Protein AF-A0A2P7BVT9-F1 (afdb_monomer_lite)

Secondary structure (DSSP, 8-state):
--S-----HHHHHHHHHHHS-HHHHHHHTTSHHHHS-GGGS--SS--SEEE----SSS-HHHHHHHHHHHHHHT-TTT-SS---EEEEEESSHHHIIIIIISSTTSHHHH--SSPPEEEGGGTEEE-TTS-EEEEEETT-GGGGSS---SEEEE---SGGG--EEEEE--S-SSTT-SS--EE-SSTT--EESS---SSSSSHHHHHHHHHHHH-TT--EEEEEEEEEE--SBTTT--EE-EES-SS----SS--BSSSBGGGSEE--EETTEESSPPPPPHHHHHHHHHHHHHTT-EEEEEEEEEE---TT--PPPTTSSSSPPSS--GGG-B-SSPTTSTT--TTSHHHHHHHHHHH-S--GGGEE--SSSS-EE-S-TT---HHHHHHHHHHHHHHHT--SEEEEEE--HHHHT---TTS--HHHHHHHHHHHHHHHHH-SSSEEEEEEETTTTT-B--SSSS--BB-TTHHHHH-TT--SEEEEE--------GGGGTS--TT--SSTT-HHHHHHGGGSSBTTTEE-SSHHHHHTT--EE---SSS-GGGG-TT-HHHHHHS----EETTEEPSS--SPPTT-S-EEEEEE---SBTTGGGSTT-B--TTSTTB---TT----B-HHHHHHHHHHHHHHIIIIITTTTEEEEEEEEEEEESSPTTHHHH-TTT-TTGGGGGTSS--TTTTT-EEHHHHHHHHHHHTT-TT---SSS---EES-EEEE-GGG-

Radius of gyration: 29.06 Å; chains: 1; bounding box: 78×76×79 Å

Structure (mmCIF, N/CA/C/O backbone):
data_AF-A0A2P7BVT9-F1
#
_entry.id   AF-A0A2P7BVT9-F1
#
loop_
_atom_site.group_PDB
_atom_site.id
_atom_site.type_symbol
_atom_site.label_atom_id
_atom_site.label_alt_id
_atom_site.label_comp_id
_atom_site.label_asym_id
_atom_site.label_entity_id
_atom_site.label_seq_id
_atom_site.pdbx_PDB_ins_code
_atom_site.Cartn_x
_atom_site.Cartn_y
_atom_site.Cartn_z
_atom_site.occupancy
_atom_site.B_iso_or_equiv
_atom_site.auth_seq_id
_atom_site.auth_comp_id
_atom_site.auth_asym_id
_atom_site.auth_atom_id
_atom_site.pdbx_PDB_model_num
ATOM 1 N N . MET A 1 1 ? 31.521 -27.956 45.283 1.00 37.44 1 MET A N 1
ATOM 2 C CA . MET A 1 1 ? 32.203 -26.642 45.267 1.00 37.44 1 MET A CA 1
ATOM 3 C C . MET A 1 1 ? 31.264 -25.589 45.854 1.00 37.44 1 MET A C 1
ATOM 5 O O . MET A 1 1 ? 30.144 -25.470 45.374 1.00 37.44 1 MET A O 1
ATOM 9 N N . LYS A 1 2 ? 31.656 -24.888 46.930 1.00 30.23 2 LYS A N 1
ATOM 10 C CA . LYS A 1 2 ? 30.857 -23.824 47.575 1.00 30.23 2 LYS A CA 1
ATOM 11 C C . LYS A 1 2 ? 31.313 -22.453 47.051 1.00 30.23 2 LYS A C 1
ATOM 13 O O . LYS A 1 2 ? 32.178 -21.825 47.643 1.00 30.23 2 LYS A O 1
ATOM 18 N N . GLY A 1 3 ? 30.750 -22.030 45.924 1.00 39.53 3 GLY A N 1
ATOM 19 C CA . GLY A 1 3 ? 30.934 -20.708 45.316 1.00 39.53 3 GLY A CA 1
ATOM 20 C C . GLY A 1 3 ? 30.013 -20.573 44.101 1.00 39.53 3 GLY A C 1
ATOM 21 O O . GLY A 1 3 ? 29.807 -21.555 43.389 1.00 39.53 3 GLY A O 1
ATOM 22 N N . SER A 1 4 ? 29.387 -19.411 43.904 1.00 41.00 4 SER A N 1
ATOM 23 C CA . SER A 1 4 ? 28.533 -19.142 42.737 1.00 41.00 4 SER A CA 1
ATOM 24 C C . SER A 1 4 ? 29.404 -19.064 41.478 1.00 41.00 4 SER A C 1
ATOM 26 O O . SER A 1 4 ? 30.217 -18.155 41.342 1.00 41.00 4 SER A O 1
ATOM 28 N N . MET A 1 5 ? 29.266 -20.034 40.572 1.00 52.44 5 MET A N 1
ATOM 29 C CA . MET A 1 5 ? 30.087 -20.181 39.358 1.00 52.44 5 MET A CA 1
ATOM 30 C C . MET A 1 5 ? 29.504 -19.437 38.143 1.00 52.44 5 MET A C 1
ATOM 32 O O . MET A 1 5 ? 29.557 -19.916 37.015 1.00 52.44 5 MET A O 1
ATOM 36 N N . ASN A 1 6 ? 28.931 -18.248 38.345 1.00 52.25 6 ASN A N 1
ATOM 37 C CA . ASN A 1 6 ? 28.341 -17.465 37.255 1.00 52.25 6 ASN A CA 1
ATOM 38 C C . ASN A 1 6 ? 29.194 -16.229 36.900 1.00 52.25 6 ASN A C 1
ATOM 40 O O . ASN A 1 6 ? 28.697 -15.105 36.842 1.00 52.25 6 ASN A O 1
ATOM 44 N N . LEU A 1 7 ? 30.500 -16.436 36.688 1.00 56.97 7 LEU A N 1
ATOM 45 C CA . LEU A 1 7 ? 31.492 -15.395 36.362 1.00 56.97 7 LEU A CA 1
ATOM 46 C C . LEU A 1 7 ? 31.383 -14.936 34.883 1.00 56.97 7 LEU A C 1
ATOM 48 O O . LEU A 1 7 ? 30.939 -15.731 34.058 1.00 56.97 7 LEU A O 1
ATOM 52 N N . PRO A 1 8 ? 31.733 -13.688 34.507 1.00 58.53 8 PRO A N 1
ATOM 53 C CA . PRO A 1 8 ? 31.945 -13.285 33.106 1.00 58.53 8 PRO A CA 1
ATOM 54 C C . PRO A 1 8 ? 32.982 -14.174 32.399 1.00 58.53 8 PRO A C 1
ATOM 56 O O . PRO A 1 8 ? 33.848 -14.730 33.066 1.00 58.53 8 PRO A O 1
ATOM 59 N N . THR A 1 9 ? 32.946 -14.286 31.063 1.00 60.28 9 THR A N 1
ATOM 60 C CA . THR A 1 9 ? 33.847 -15.174 30.288 1.00 60.28 9 THR A CA 1
ATOM 61 C C . THR A 1 9 ? 35.325 -14.998 30.657 1.00 60.28 9 THR A C 1
ATOM 63 O O . THR A 1 9 ? 35.990 -15.981 30.964 1.00 60.28 9 THR A O 1
ATOM 66 N N . SER A 1 10 ? 35.797 -13.753 30.765 1.00 59.41 10 SER A N 1
ATOM 67 C CA . SER A 1 10 ? 37.176 -13.431 31.164 1.00 59.41 10 SER A CA 1
ATOM 68 C C . SER A 1 10 ? 37.530 -13.863 32.592 1.00 59.41 10 SER A C 1
ATOM 70 O O . SER A 1 10 ? 38.684 -14.136 32.892 1.00 59.41 10 SER A O 1
ATOM 72 N N . GLU A 1 11 ? 36.556 -13.921 33.499 1.00 59.91 11 GLU A N 1
ATOM 73 C CA . GLU A 1 11 ? 36.766 -14.363 34.882 1.00 59.91 11 GLU A CA 1
ATOM 74 C C . GLU A 1 11 ? 36.609 -15.883 35.038 1.00 59.91 11 GLU A C 1
ATOM 76 O O . GLU A 1 11 ? 37.193 -16.452 35.958 1.00 59.91 11 GLU A O 1
ATOM 81 N N . ARG A 1 12 ? 35.864 -16.558 34.145 1.00 65.12 12 ARG A N 1
ATOM 82 C CA . ARG A 1 12 ? 35.764 -18.029 34.109 1.00 65.12 12 ARG A CA 1
ATOM 83 C C . ARG A 1 12 ? 37.098 -18.665 33.739 1.00 65.12 12 ARG A C 1
ATOM 85 O O . ARG A 1 12 ? 37.502 -19.597 34.423 1.00 65.12 12 ARG A O 1
ATOM 92 N N . GLU A 1 13 ? 37.777 -18.120 32.730 1.00 61.34 13 GLU A N 1
ATOM 93 C CA . GLU A 1 13 ? 39.113 -18.557 32.293 1.00 61.34 13 GLU A CA 1
ATOM 94 C C . GLU A 1 13 ? 40.135 -18.428 33.438 1.00 61.34 13 GLU A C 1
ATOM 96 O O . GLU A 1 13 ? 40.789 -19.400 33.818 1.00 61.34 13 GLU A O 1
ATOM 101 N N . ILE A 1 14 ? 40.166 -17.264 34.097 1.00 64.06 14 ILE A N 1
ATOM 102 C CA . ILE A 1 14 ? 41.041 -17.001 35.253 1.00 64.06 14 ILE A CA 1
ATOM 103 C C . ILE A 1 14 ? 40.685 -17.896 36.453 1.00 64.06 14 ILE A C 1
ATOM 105 O O . ILE A 1 14 ? 41.560 -18.276 37.234 1.00 64.06 14 ILE A O 1
ATOM 109 N N . TRP A 1 15 ? 39.404 -18.220 36.654 1.00 67.00 15 TRP A N 1
ATOM 110 C CA . TRP A 1 15 ? 38.980 -19.113 37.730 1.00 67.00 15 TRP A CA 1
ATOM 111 C C . TRP A 1 15 ? 39.398 -20.561 37.466 1.00 67.00 15 TRP A C 1
ATOM 113 O O . TRP A 1 15 ? 39.914 -21.189 38.392 1.00 67.00 15 TRP A O 1
ATOM 123 N N . SER A 1 16 ? 39.221 -21.078 36.244 1.00 62.56 16 SER A N 1
ATOM 124 C CA . SER A 1 16 ? 39.616 -22.451 35.899 1.00 62.56 16 SER A CA 1
ATOM 125 C C . SER A 1 16 ? 41.115 -22.663 36.082 1.00 62.56 16 SER A C 1
ATOM 127 O O . SER A 1 16 ? 41.497 -23.593 36.783 1.00 62.56 16 SER A O 1
ATOM 129 N N . GLU A 1 17 ? 41.948 -21.734 35.602 1.00 65.25 17 GLU A N 1
ATOM 130 C CA . GLU A 1 17 ? 43.412 -21.794 35.759 1.00 65.25 17 GLU A CA 1
ATOM 131 C C . GLU A 1 17 ? 43.871 -21.784 37.227 1.00 65.25 17 GLU A C 1
ATOM 133 O O . GLU A 1 17 ? 44.946 -22.279 37.561 1.00 65.25 17 GLU A O 1
ATOM 138 N N . ARG A 1 18 ? 43.074 -21.193 38.127 1.00 67.56 18 ARG A N 1
ATOM 139 C CA . ARG A 1 18 ? 43.410 -21.061 39.554 1.00 67.56 18 ARG A CA 1
ATOM 140 C C . ARG A 1 18 ? 42.883 -22.193 40.430 1.00 67.56 18 ARG A C 1
ATOM 142 O O . ARG A 1 18 ? 43.341 -22.311 41.565 1.00 67.56 18 ARG A O 1
ATOM 149 N N . ASN A 1 19 ? 41.882 -22.943 39.973 1.00 65.69 19 ASN A N 1
ATOM 150 C CA . ASN A 1 19 ? 41.113 -23.850 40.834 1.00 65.69 19 ASN A CA 1
ATOM 151 C C . ASN A 1 19 ? 41.026 -25.290 40.319 1.00 65.69 19 ASN A C 1
ATOM 153 O O . ASN A 1 19 ? 40.536 -26.137 41.064 1.00 65.69 19 ASN A O 1
ATOM 157 N N . LEU A 1 20 ? 41.468 -25.562 39.092 1.00 72.38 20 LEU A N 1
ATOM 158 C CA . LEU A 1 20 ? 41.426 -26.880 38.464 1.00 72.38 20 LEU A CA 1
ATOM 159 C C . LEU A 1 20 ? 42.831 -27.280 38.008 1.00 72.38 20 LEU A C 1
ATOM 161 O O . LEU A 1 20 ? 43.635 -26.418 37.655 1.00 72.38 20 LEU A O 1
ATOM 165 N N . ASP A 1 21 ? 43.135 -28.577 38.017 1.00 74.25 21 ASP A N 1
ATOM 166 C CA . ASP A 1 21 ? 44.380 -29.067 37.415 1.00 74.25 21 ASP A CA 1
ATOM 167 C C . ASP A 1 21 ? 44.314 -29.056 35.871 1.00 74.25 21 ASP A C 1
ATOM 169 O O . ASP A 1 21 ? 43.259 -28.820 35.275 1.00 74.25 21 ASP A O 1
ATOM 173 N N . ASP A 1 22 ? 45.438 -29.293 35.188 1.00 71.50 22 ASP A N 1
ATOM 174 C CA . ASP A 1 22 ? 45.506 -29.242 33.717 1.00 71.50 22 ASP A CA 1
ATOM 175 C C . ASP A 1 22 ? 44.547 -30.237 33.039 1.00 71.50 22 ASP A C 1
ATOM 177 O O . ASP A 1 22 ? 44.020 -29.979 31.953 1.00 71.50 22 ASP A O 1
ATOM 181 N N . ARG A 1 23 ? 44.297 -31.385 33.679 1.00 72.50 23 ARG A N 1
ATOM 182 C CA . ARG A 1 23 ? 43.423 -32.438 33.155 1.00 72.50 23 ARG A CA 1
ATOM 183 C C . ARG A 1 23 ? 41.953 -32.084 33.366 1.00 72.50 23 ARG A C 1
ATOM 185 O O . ARG A 1 23 ? 41.135 -32.333 32.483 1.00 72.50 23 ARG A O 1
ATOM 192 N N . GLU A 1 24 ? 41.618 -31.512 34.514 1.00 66.56 24 GLU A N 1
ATOM 193 C CA . GLU A 1 24 ? 40.296 -30.986 34.840 1.00 66.56 24 GLU A CA 1
ATOM 194 C C . GLU A 1 24 ? 39.958 -29.778 33.962 1.00 66.56 24 GLU A C 1
ATOM 196 O O . GLU A 1 24 ? 38.863 -29.717 33.408 1.00 66.56 24 GLU A O 1
ATOM 201 N N . THR A 1 25 ? 40.917 -28.876 33.744 1.00 67.94 25 THR A N 1
ATOM 202 C CA . THR A 1 25 ? 40.781 -27.703 32.870 1.00 67.94 25 THR A CA 1
ATOM 203 C C . THR A 1 25 ? 40.476 -28.121 31.432 1.00 67.94 25 THR A C 1
ATOM 205 O O . THR A 1 25 ? 39.463 -27.696 30.877 1.00 67.94 25 THR A O 1
ATOM 208 N N . GLN A 1 26 ? 41.258 -29.048 30.862 1.00 69.06 26 GLN A N 1
ATOM 209 C CA . GLN A 1 26 ? 40.994 -29.605 29.526 1.00 69.06 26 GLN A CA 1
ATOM 210 C C . GLN A 1 26 ? 39.631 -30.310 29.419 1.00 69.06 26 GLN A C 1
ATOM 212 O O . GLN A 1 26 ? 39.047 -30.370 28.335 1.00 69.06 26 GLN A O 1
ATOM 217 N N . ALA A 1 27 ? 39.112 -30.852 30.525 1.00 64.50 27 ALA A N 1
ATOM 218 C CA . ALA A 1 27 ? 37.811 -31.512 30.557 1.00 64.50 27 ALA A CA 1
ATOM 219 C C . ALA A 1 27 ? 36.630 -30.527 30.648 1.00 64.50 27 ALA A C 1
ATOM 221 O O . ALA A 1 27 ? 35.569 -30.830 30.102 1.00 64.50 27 ALA A O 1
ATOM 222 N N . VAL A 1 28 ? 36.789 -29.366 31.299 1.00 64.38 28 VAL A N 1
ATOM 223 C CA . VAL A 1 28 ? 35.702 -28.381 31.487 1.00 64.38 28 VAL A CA 1
ATOM 224 C C . VAL A 1 28 ? 35.671 -27.267 30.436 1.00 64.38 28 VAL A C 1
ATOM 226 O O . VAL A 1 28 ? 34.609 -26.719 30.160 1.00 64.38 28 VAL A O 1
ATOM 229 N N . GLU A 1 29 ? 36.795 -26.950 29.794 1.00 66.44 29 GLU A N 1
ATOM 230 C CA . GLU A 1 29 ? 36.897 -25.929 28.737 1.00 66.44 29 GLU A CA 1
ATOM 231 C C . GLU A 1 29 ? 35.932 -26.142 27.536 1.00 66.44 29 GLU A C 1
ATOM 233 O O . GLU A 1 29 ? 35.447 -25.168 26.945 1.00 66.44 29 GLU A O 1
ATOM 238 N N . PRO A 1 30 ? 35.574 -27.386 27.147 1.00 66.31 30 PRO A N 1
ATOM 239 C CA . PRO A 1 30 ? 34.571 -27.640 26.112 1.00 66.31 30 PRO A CA 1
ATOM 240 C C . PRO A 1 30 ? 33.115 -27.574 26.603 1.00 66.31 30 PRO A C 1
ATOM 242 O O . PRO A 1 30 ? 32.208 -27.791 25.787 1.00 66.31 30 PRO A O 1
ATOM 245 N N . GLU A 1 31 ? 32.869 -27.366 27.899 1.00 71.81 31 GLU A N 1
ATOM 246 C CA . GLU A 1 31 ? 31.525 -27.345 28.483 1.00 71.81 31 GLU A CA 1
ATOM 247 C C . GLU A 1 31 ? 30.800 -26.026 28.198 1.00 71.81 31 GLU A C 1
ATOM 249 O O . GLU A 1 31 ? 31.391 -24.943 28.135 1.00 71.81 31 GLU A O 1
ATOM 254 N N . TRP A 1 32 ? 29.478 -26.105 28.026 1.00 73.94 32 TRP A N 1
ATOM 255 C CA . TRP A 1 32 ? 28.649 -24.942 27.684 1.00 73.94 32 TRP A CA 1
ATOM 256 C C . TRP A 1 32 ? 28.698 -23.843 28.747 1.00 73.94 32 TRP A C 1
ATOM 258 O O . TRP A 1 32 ? 28.623 -22.657 28.425 1.00 73.94 32 TRP A O 1
ATOM 268 N N . MET A 1 33 ? 28.905 -24.226 30.008 1.00 66.25 33 MET A N 1
ATOM 269 C CA . MET A 1 33 ? 29.148 -23.291 31.104 1.00 66.25 33 MET A CA 1
ATOM 270 C C . MET A 1 33 ? 30.361 -22.384 30.838 1.00 66.25 33 MET A C 1
ATOM 272 O O . MET A 1 33 ? 30.357 -21.239 31.268 1.00 66.25 33 MET A O 1
ATOM 276 N N . PHE A 1 34 ? 31.381 -22.835 30.110 1.00 66.50 34 PHE A N 1
ATOM 277 C CA . PHE A 1 34 ? 32.575 -22.033 29.825 1.00 66.50 34 PHE A CA 1
ATOM 278 C C . PHE A 1 34 ? 32.507 -21.361 28.447 1.00 66.50 34 PHE A C 1
ATOM 280 O O . PHE A 1 34 ? 32.923 -20.213 28.310 1.00 66.50 34 PHE A O 1
ATOM 287 N N . ARG A 1 35 ? 31.894 -22.013 27.446 1.00 72.94 35 ARG A N 1
ATOM 288 C CA . ARG A 1 35 ? 31.792 -21.482 26.070 1.00 72.94 35 ARG A CA 1
ATOM 289 C C . ARG A 1 35 ? 30.592 -20.573 25.792 1.00 72.94 35 ARG A C 1
ATOM 291 O O . ARG A 1 35 ? 30.643 -19.776 24.855 1.00 72.94 35 ARG A O 1
ATOM 298 N N . GLY A 1 36 ? 29.499 -20.706 26.542 1.00 68.50 36 GLY A N 1
ATOM 299 C CA . GLY A 1 36 ? 28.287 -19.913 26.337 1.00 68.50 36 GLY A CA 1
ATOM 300 C C . GLY A 1 36 ? 28.491 -18.454 26.751 1.00 68.50 36 GLY A C 1
ATOM 301 O O . GLY A 1 36 ? 29.004 -18.178 27.837 1.00 68.50 36 GLY A O 1
ATOM 302 N N . ARG A 1 37 ? 28.048 -17.511 25.912 1.00 69.38 37 ARG A N 1
ATOM 303 C CA . ARG A 1 37 ? 28.097 -16.065 26.200 1.00 69.38 37 ARG A CA 1
ATOM 304 C C . ARG A 1 37 ? 27.287 -15.748 27.454 1.00 69.38 37 ARG A C 1
ATOM 306 O O . ARG A 1 37 ? 26.311 -16.432 27.734 1.00 69.38 37 ARG A O 1
ATOM 313 N N . THR A 1 38 ? 27.597 -14.651 28.144 1.00 66.81 38 THR A N 1
ATOM 314 C CA . THR A 1 38 ? 26.837 -14.208 29.331 1.00 66.81 38 THR A CA 1
ATOM 315 C C . THR A 1 38 ? 25.327 -14.112 29.075 1.00 66.81 38 THR A C 1
ATOM 317 O O . THR A 1 38 ? 24.544 -14.522 29.919 1.00 66.81 38 THR A O 1
ATOM 320 N N . ALA A 1 39 ? 24.910 -13.650 27.890 1.00 61.91 39 ALA A N 1
ATOM 321 C CA . ALA A 1 39 ? 23.497 -13.568 27.494 1.00 61.91 39 ALA A CA 1
ATOM 322 C C . ALA A 1 39 ? 22.825 -14.934 27.218 1.00 61.91 39 ALA A C 1
ATOM 324 O O . ALA A 1 39 ? 21.617 -14.994 27.034 1.00 61.91 39 ALA A O 1
ATOM 325 N N . GLN A 1 40 ? 23.603 -16.019 27.158 1.00 66.31 40 GLN A N 1
ATOM 326 C CA . GLN A 1 40 ? 23.145 -17.401 26.969 1.00 66.31 40 GLN A CA 1
ATOM 327 C C . GLN A 1 40 ? 23.163 -18.199 28.287 1.00 66.31 40 GLN A C 1
ATOM 329 O O . GLN A 1 40 ? 23.143 -19.430 28.270 1.00 66.31 40 GLN A O 1
ATOM 334 N N . GLN A 1 41 ? 23.275 -17.507 29.422 1.00 68.44 41 GLN A N 1
ATOM 335 C CA . GLN A 1 41 ? 23.292 -18.087 30.763 1.00 68.44 41 GLN A CA 1
ATOM 336 C C . GLN A 1 41 ? 22.084 -17.570 31.550 1.00 68.44 41 GLN A C 1
ATOM 338 O O . GLN A 1 41 ? 21.674 -16.425 31.331 1.00 68.44 41 GLN A O 1
ATOM 343 N N . PRO A 1 42 ? 21.526 -18.377 32.467 1.00 62.28 42 PRO A N 1
ATOM 344 C CA . PRO A 1 42 ? 20.394 -17.950 33.273 1.00 62.28 42 PRO A CA 1
ATOM 345 C C . PRO A 1 42 ? 20.762 -16.753 34.169 1.00 62.28 42 PRO A C 1
ATOM 347 O O . PRO A 1 42 ? 21.932 -16.616 34.564 1.00 62.28 42 PRO A O 1
ATOM 350 N N . PRO A 1 43 ? 19.788 -15.882 34.505 1.00 62.09 43 PRO A N 1
ATOM 351 C CA . PRO A 1 43 ? 20.011 -14.725 35.363 1.00 62.09 43 PRO A CA 1
ATOM 352 C C . PRO A 1 43 ? 20.616 -15.103 36.721 1.00 62.09 43 PRO A C 1
ATOM 354 O O . PRO A 1 43 ? 20.376 -16.180 37.259 1.00 62.09 43 PRO A O 1
ATOM 357 N N . ARG A 1 44 ? 21.414 -14.189 37.289 1.00 58.78 44 ARG A N 1
ATOM 358 C CA . ARG A 1 44 ? 22.107 -14.393 38.576 1.00 58.78 44 ARG A CA 1
ATOM 359 C C . ARG A 1 44 ? 21.204 -14.243 39.808 1.00 58.78 44 ARG A C 1
ATOM 361 O O . ARG A 1 44 ? 21.582 -14.723 40.871 1.00 58.78 44 ARG A O 1
ATOM 368 N N . ALA A 1 45 ? 20.097 -13.512 39.680 1.00 54.41 45 ALA A N 1
ATOM 369 C CA . ALA A 1 45 ? 19.114 -13.294 40.743 1.00 54.41 45 ALA A CA 1
ATOM 370 C C . ALA A 1 45 ? 18.051 -14.400 40.728 1.00 54.41 45 ALA A C 1
ATOM 372 O O . ALA A 1 45 ? 18.005 -15.171 39.778 1.00 54.41 45 ALA A O 1
ATOM 373 N N . ASP A 1 46 ? 17.187 -14.471 41.739 1.00 51.25 46 ASP A N 1
ATOM 374 C CA . ASP A 1 46 ? 16.033 -15.370 41.684 1.00 51.25 46 ASP A CA 1
ATOM 375 C C . ASP A 1 46 ? 15.116 -14.983 40.514 1.00 51.25 46 ASP A C 1
ATOM 377 O O . ASP A 1 46 ? 14.752 -13.817 40.352 1.00 51.25 46 ASP A O 1
ATOM 381 N N . TRP A 1 47 ? 14.772 -15.962 39.680 1.00 54.19 47 TRP A N 1
ATOM 382 C CA . TRP A 1 47 ? 13.940 -15.788 38.495 1.00 54.19 47 TRP A CA 1
ATOM 383 C C . TRP A 1 47 ? 12.934 -16.937 38.409 1.00 54.19 47 TRP A C 1
ATOM 385 O O . TRP A 1 47 ? 13.263 -18.077 38.717 1.00 54.19 47 TRP A O 1
ATOM 395 N N . GLN A 1 48 ? 11.701 -16.621 38.011 1.00 42.94 48 GLN A N 1
ATOM 396 C CA . GLN A 1 48 ? 10.671 -17.619 37.685 1.00 42.94 48 GLN A CA 1
ATOM 397 C C . GLN A 1 48 ? 10.616 -17.893 36.179 1.00 42.94 48 GLN A C 1
ATOM 399 O O . GLN A 1 48 ? 10.303 -19.003 35.758 1.00 42.94 48 GLN A O 1
ATOM 404 N N . THR A 1 49 ? 10.993 -16.897 35.370 1.00 48.00 49 THR A N 1
ATOM 405 C CA . THR A 1 49 ? 11.012 -16.973 33.907 1.00 48.00 49 THR A CA 1
ATOM 406 C C . THR A 1 49 ? 12.323 -16.412 33.366 1.00 48.00 49 THR A C 1
ATOM 408 O O . THR A 1 49 ? 12.721 -15.296 33.703 1.00 48.00 49 THR A O 1
ATOM 411 N N . TRP A 1 50 ? 12.980 -17.175 32.493 1.00 55.97 50 TRP A N 1
ATOM 412 C CA . TRP A 1 50 ? 14.146 -16.759 31.724 1.00 55.97 50 TRP A CA 1
ATOM 413 C C . TRP A 1 50 ? 13.769 -16.616 30.244 1.00 55.97 50 TRP A C 1
ATOM 415 O O . TRP A 1 50 ? 13.546 -17.592 29.524 1.00 55.97 50 TRP A O 1
ATOM 425 N N . LEU A 1 51 ? 13.674 -15.362 29.800 1.00 46.88 51 LEU A N 1
ATOM 426 C CA . LEU A 1 51 ? 13.327 -14.981 28.433 1.00 46.88 51 LEU A CA 1
ATOM 427 C C . LEU A 1 51 ? 14.579 -14.844 27.565 1.00 46.88 51 LEU A C 1
ATOM 429 O O . LEU A 1 51 ? 15.505 -14.118 27.939 1.00 46.88 51 LEU A O 1
ATOM 433 N N . ILE A 1 52 ? 14.576 -15.455 26.372 1.00 51.47 52 ILE A N 1
ATOM 434 C CA . ILE A 1 52 ? 15.658 -15.275 25.400 1.00 51.47 52 ILE A CA 1
ATOM 435 C C . ILE A 1 52 ? 15.138 -14.823 24.034 1.00 51.47 52 ILE A C 1
ATOM 437 O O . ILE A 1 52 ? 14.495 -15.566 23.294 1.00 51.47 52 ILE A O 1
ATOM 441 N N . LEU A 1 53 ? 15.510 -13.597 23.669 1.00 46.44 53 LEU A N 1
ATOM 442 C CA . LEU A 1 53 ? 15.186 -12.972 22.389 1.00 46.44 53 LEU A CA 1
ATOM 443 C C . LEU A 1 53 ? 16.343 -13.162 21.391 1.00 46.44 53 LEU A C 1
ATOM 445 O O . LEU A 1 53 ? 17.491 -12.830 21.686 1.00 46.44 53 LEU A O 1
ATOM 449 N N . GLY A 1 54 ? 16.064 -13.685 20.191 1.00 43.69 54 GLY A N 1
ATOM 450 C CA . GLY A 1 54 ? 17.071 -13.796 19.125 1.00 43.69 54 GLY A CA 1
ATOM 451 C C . GLY A 1 54 ? 16.573 -14.494 17.853 1.00 43.69 54 GLY A C 1
ATOM 452 O O . GLY A 1 54 ? 15.651 -15.293 17.921 1.00 43.69 54 GLY A O 1
ATOM 453 N N . GLY A 1 55 ? 17.187 -14.225 16.692 1.00 40.72 55 GLY A N 1
ATOM 454 C CA . GLY A 1 55 ? 16.854 -14.851 15.392 1.00 40.72 55 GLY A CA 1
ATOM 455 C C . GLY A 1 55 ? 17.445 -16.262 15.187 1.00 40.72 55 GLY A C 1
ATOM 456 O O . GLY A 1 55 ? 17.652 -16.997 16.150 1.00 40.72 55 GLY A O 1
ATOM 457 N N . ARG A 1 56 ? 17.757 -16.664 13.941 1.00 43.16 56 ARG A N 1
ATOM 458 C CA . ARG A 1 56 ? 18.525 -17.900 13.637 1.00 43.16 56 ARG A CA 1
ATOM 459 C C . ARG A 1 56 ? 20.031 -17.689 13.875 1.00 43.16 56 ARG A C 1
ATOM 461 O O . ARG A 1 56 ? 20.568 -16.647 13.517 1.00 43.16 56 ARG A O 1
ATOM 468 N N . GLY A 1 57 ? 20.718 -18.667 14.480 1.00 45.62 57 GLY A N 1
ATOM 469 C CA . GLY A 1 57 ? 22.164 -18.603 14.784 1.00 45.62 57 GLY A CA 1
ATOM 470 C C . GLY A 1 57 ? 22.649 -18.054 16.151 1.00 45.62 57 GLY A C 1
ATOM 471 O O . GLY A 1 57 ? 23.822 -18.263 16.450 1.00 45.62 57 GLY A O 1
ATOM 472 N N . PRO A 1 58 ? 21.839 -17.439 17.043 1.00 55.38 58 PRO A N 1
ATOM 473 C CA . PRO A 1 58 ? 22.293 -16.994 18.366 1.00 55.38 58 PRO A CA 1
ATOM 474 C C . PRO A 1 58 ? 22.349 -18.131 19.402 1.00 55.38 58 PRO A C 1
ATOM 476 O O . PRO A 1 58 ? 22.630 -17.878 20.568 1.00 55.38 58 PRO A O 1
ATOM 479 N N . GLY A 1 59 ? 22.092 -19.381 19.000 1.00 63.59 59 GLY A N 1
ATOM 480 C CA . GLY A 1 59 ? 22.217 -20.557 19.864 1.00 63.59 59 GLY A CA 1
ATOM 481 C C . GLY A 1 59 ? 21.021 -20.838 20.779 1.00 63.59 59 GLY A C 1
ATOM 482 O O . GLY A 1 59 ? 21.215 -21.518 21.778 1.00 63.59 59 GLY A O 1
ATOM 483 N N . LYS A 1 60 ? 19.805 -20.362 20.451 1.00 69.25 60 LYS A N 1
ATOM 484 C CA . LYS A 1 60 ? 18.582 -20.555 21.267 1.00 69.25 60 LYS A CA 1
ATOM 485 C C . LYS A 1 60 ? 18.322 -22.010 21.637 1.00 69.25 60 LYS A C 1
ATOM 487 O O . LYS A 1 60 ? 18.240 -22.335 22.812 1.00 69.25 60 LYS A O 1
ATOM 492 N N . THR A 1 61 ? 18.287 -22.880 20.632 1.00 68.19 61 THR A N 1
ATOM 493 C CA . THR A 1 61 ? 18.054 -24.318 20.808 1.00 68.19 61 THR A CA 1
ATOM 494 C C . THR A 1 61 ? 19.149 -24.975 21.643 1.00 68.19 61 THR A C 1
ATOM 496 O O . THR A 1 61 ? 18.846 -25.741 22.548 1.00 68.19 61 THR A O 1
ATOM 499 N N . ARG A 1 62 ? 20.422 -24.618 21.397 1.00 78.44 62 ARG A N 1
ATOM 500 C CA . ARG A 1 62 ? 21.563 -25.130 22.172 1.00 78.44 62 ARG A CA 1
ATOM 501 C C . ARG A 1 62 ? 21.445 -24.721 23.635 1.00 78.44 62 ARG A C 1
ATOM 503 O O . ARG A 1 62 ? 21.583 -25.556 24.511 1.00 78.44 62 ARG A O 1
ATOM 510 N N . MET A 1 63 ? 21.168 -23.451 23.891 1.00 75.00 63 MET A N 1
ATOM 511 C CA . MET A 1 63 ? 21.008 -22.917 25.237 1.00 75.00 63 MET A CA 1
ATOM 512 C C . MET A 1 63 ? 19.799 -23.525 25.962 1.00 75.00 63 MET A C 1
ATOM 514 O O . MET A 1 63 ? 19.948 -23.897 27.118 1.00 75.00 63 MET A O 1
ATOM 518 N N . GLY A 1 64 ? 18.645 -23.672 25.301 1.00 72.81 64 GLY A N 1
ATOM 519 C CA . GLY A 1 64 ? 17.471 -24.339 25.876 1.00 72.81 64 GLY A CA 1
ATOM 520 C C . GLY A 1 64 ? 17.763 -25.796 26.244 1.00 72.81 64 GLY A C 1
ATOM 521 O O . GLY A 1 64 ? 17.471 -26.226 27.355 1.00 72.81 64 GLY A O 1
ATOM 522 N N . ALA A 1 65 ? 18.452 -26.531 25.369 1.00 83.06 65 ALA A N 1
ATOM 523 C CA . ALA A 1 65 ? 18.860 -27.908 25.630 1.00 83.06 65 ALA A CA 1
ATOM 524 C C . ALA A 1 65 ? 19.882 -28.033 26.782 1.00 83.06 65 ALA A C 1
ATOM 526 O O . ALA A 1 65 ? 19.794 -28.951 27.598 1.00 83.06 65 ALA A O 1
ATOM 527 N N . GLU A 1 66 ? 20.841 -27.108 26.871 1.00 82.19 66 GLU A N 1
ATOM 528 C CA . GLU A 1 66 ? 21.838 -27.049 27.953 1.00 82.19 66 GLU A CA 1
ATOM 529 C C . GLU A 1 66 ? 21.203 -26.647 29.288 1.00 82.19 66 GLU A C 1
ATOM 531 O O . GLU A 1 66 ? 21.558 -27.190 30.332 1.00 82.19 66 GLU A O 1
ATOM 536 N N . TRP A 1 67 ? 20.212 -25.755 29.255 1.00 80.44 67 TRP A N 1
ATOM 537 C CA . TRP A 1 67 ? 19.419 -25.394 30.423 1.00 80.44 67 TRP A CA 1
ATOM 538 C C . TRP A 1 67 ? 18.603 -26.577 30.942 1.00 80.44 67 TRP A C 1
ATOM 540 O O . TRP A 1 67 ? 18.724 -26.897 32.123 1.00 80.44 67 TRP A O 1
ATOM 550 N N . VAL A 1 68 ? 17.865 -27.283 30.070 1.00 81.50 68 VAL A N 1
ATOM 551 C CA . VAL A 1 68 ? 17.117 -28.498 30.446 1.00 81.50 68 VAL A CA 1
ATOM 552 C C . VAL A 1 68 ? 18.054 -29.518 31.095 1.00 81.50 68 VAL A C 1
ATOM 554 O O . VAL A 1 68 ? 17.754 -30.030 32.170 1.00 81.50 68 VAL A O 1
ATOM 557 N N . ASN A 1 69 ? 19.228 -29.763 30.509 1.00 81.56 69 ASN A N 1
ATOM 558 C CA . ASN A 1 69 ? 20.228 -30.644 31.115 1.00 81.56 69 ASN A CA 1
ATOM 559 C C . ASN A 1 69 ? 20.770 -30.135 32.455 1.00 81.56 69 ASN A C 1
ATOM 561 O O . ASN A 1 69 ? 21.029 -30.935 33.354 1.00 81.56 69 ASN A O 1
ATOM 565 N N . GLY A 1 70 ? 20.945 -28.824 32.600 1.00 77.38 70 GLY A N 1
ATOM 566 C CA . GLY A 1 70 ? 21.389 -28.204 33.840 1.00 77.38 70 GLY A CA 1
ATOM 567 C C . GLY A 1 70 ? 20.386 -28.383 34.979 1.00 77.38 70 GLY A C 1
ATOM 568 O O . GLY A 1 70 ? 20.773 -28.810 36.069 1.00 77.38 70 GLY A O 1
ATOM 569 N N . VAL A 1 71 ? 19.099 -28.119 34.730 1.00 72.88 71 VAL A N 1
ATOM 570 C CA . VAL A 1 71 ? 18.048 -28.181 35.763 1.00 72.88 71 VAL A CA 1
ATOM 571 C C . VAL A 1 71 ? 17.703 -29.616 36.171 1.00 72.88 71 VAL A C 1
ATOM 573 O O . VAL A 1 71 ? 17.567 -29.900 37.362 1.00 72.88 71 VAL A O 1
ATOM 576 N N . VAL A 1 72 ? 17.681 -30.572 35.230 1.00 80.62 72 VAL A N 1
ATOM 577 C CA . VAL A 1 72 ? 17.418 -31.991 35.558 1.00 80.62 72 VAL A CA 1
ATOM 578 C C . VAL A 1 72 ? 18.571 -32.657 36.309 1.00 80.62 72 VAL A C 1
ATOM 580 O O . VAL A 1 72 ? 18.373 -33.676 36.973 1.00 80.62 72 VAL A O 1
ATOM 583 N N . GLN A 1 73 ? 19.786 -32.108 36.228 1.00 78.56 73 GLN A N 1
ATOM 584 C CA . GLN A 1 73 ? 20.955 -32.611 36.955 1.00 78.56 73 GLN A CA 1
ATOM 585 C C . GLN A 1 73 ? 21.295 -31.798 38.214 1.00 78.56 73 GLN A C 1
ATOM 587 O O . GLN A 1 73 ? 22.173 -32.215 38.969 1.00 78.56 73 GLN A O 1
ATOM 592 N N . ALA A 1 74 ? 20.595 -30.684 38.468 1.00 72.00 74 ALA A N 1
ATOM 593 C CA . ALA A 1 74 ? 20.937 -29.701 39.503 1.00 72.00 74 ALA A CA 1
ATOM 594 C C . ALA A 1 74 ? 22.384 -29.182 39.371 1.00 72.00 74 ALA A C 1
ATOM 596 O O . ALA A 1 74 ? 23.133 -29.060 40.346 1.00 72.00 74 ALA A O 1
ATOM 597 N N . TYR A 1 75 ? 22.815 -28.927 38.134 1.00 72.19 75 TYR A N 1
ATOM 598 C CA . TYR A 1 75 ? 24.114 -28.324 37.878 1.00 72.19 75 TYR A CA 1
ATOM 599 C C . TYR A 1 75 ? 24.037 -26.820 38.106 1.00 72.19 75 TYR A C 1
ATOM 601 O O . TYR A 1 75 ? 23.340 -26.097 37.393 1.00 72.19 75 TYR A O 1
ATOM 609 N N . ARG A 1 76 ? 24.829 -26.320 39.059 1.00 61.12 76 ARG A N 1
ATOM 610 C CA . ARG A 1 76 ? 25.116 -24.882 39.143 1.00 61.12 76 ARG A CA 1
ATOM 611 C C . ARG A 1 76 ? 25.776 -24.433 37.830 1.00 61.12 76 ARG A C 1
ATOM 613 O O . ARG A 1 76 ? 26.604 -25.186 37.329 1.00 61.12 76 ARG A O 1
ATOM 620 N N . PRO A 1 77 ? 25.425 -23.257 37.274 1.00 57.59 77 PRO A N 1
ATOM 621 C CA . PRO A 1 77 ? 24.593 -22.214 37.861 1.00 57.59 77 PRO A CA 1
ATOM 622 C C . PRO A 1 77 ? 23.122 -22.297 37.408 1.00 57.59 77 PRO A C 1
ATOM 624 O O . PRO A 1 77 ? 22.384 -21.344 37.621 1.00 57.59 77 PRO A O 1
ATOM 627 N N . PHE A 1 78 ? 22.708 -23.388 36.752 1.00 62.09 78 PHE A N 1
ATOM 628 C CA . PHE A 1 78 ? 21.384 -23.519 36.141 1.00 62.09 78 PHE A CA 1
ATOM 629 C C . PHE A 1 78 ? 20.285 -23.768 37.167 1.00 62.09 78 PHE A C 1
ATOM 631 O O . PHE A 1 78 ? 19.222 -23.171 37.052 1.00 62.09 78 PHE A O 1
ATOM 638 N N . SER A 1 79 ? 20.551 -24.606 38.171 1.00 64.62 79 SER A N 1
ATOM 639 C CA . SER A 1 79 ? 19.687 -24.739 39.343 1.00 64.62 79 SER A CA 1
ATOM 640 C C . SER A 1 79 ? 20.455 -25.262 40.560 1.00 64.62 79 SER A C 1
ATOM 642 O O . SER A 1 79 ? 21.473 -25.946 40.428 1.00 64.62 79 SER A O 1
ATOM 644 N N . ASP A 1 80 ? 19.957 -24.916 41.747 1.00 63.25 80 ASP A N 1
ATOM 645 C CA . ASP A 1 80 ? 20.413 -25.423 43.047 1.00 63.25 80 ASP A CA 1
ATOM 646 C C . ASP A 1 80 ? 19.656 -26.679 43.498 1.00 63.25 80 ASP A C 1
ATOM 648 O O . ASP A 1 80 ? 20.111 -27.389 44.398 1.00 63.25 80 ASP A O 1
ATOM 652 N N . ALA A 1 81 ? 18.522 -26.965 42.860 1.00 64.12 81 ALA A N 1
ATOM 653 C CA . ALA A 1 81 ? 17.663 -28.102 43.136 1.00 64.12 81 ALA A CA 1
ATOM 654 C C . ALA A 1 81 ? 17.323 -28.834 41.831 1.00 64.12 81 ALA A C 1
ATOM 656 O O . ALA A 1 81 ? 17.458 -28.300 40.733 1.00 64.12 81 ALA A O 1
ATOM 657 N N . ARG A 1 82 ? 16.943 -30.107 41.936 1.00 67.88 82 ARG A N 1
ATOM 658 C CA . ARG A 1 82 ? 16.641 -30.922 40.758 1.00 67.88 82 ARG A CA 1
ATOM 659 C C . ARG A 1 82 ? 15.204 -30.677 40.305 1.00 67.88 82 ARG A C 1
ATOM 661 O O . ARG A 1 82 ? 14.293 -30.895 41.098 1.00 67.88 82 ARG A O 1
ATOM 668 N N . SER A 1 83 ? 15.015 -30.363 39.025 1.00 67.56 83 SER A N 1
ATOM 669 C CA . SER A 1 83 ? 13.711 -30.489 38.362 1.00 67.56 83 SER A CA 1
ATOM 670 C C . SER A 1 83 ? 13.487 -31.951 37.968 1.00 67.56 83 SER A C 1
ATOM 672 O O . SER A 1 83 ? 14.321 -32.560 37.292 1.00 67.56 83 SER A O 1
ATOM 674 N N . CYS A 1 84 ? 12.384 -32.541 38.416 1.00 73.06 84 CYS A N 1
ATOM 675 C CA . CYS A 1 84 ? 12.037 -33.940 38.179 1.00 73.06 84 CYS A CA 1
ATOM 676 C C . CYS A 1 84 ? 11.130 -34.115 36.952 1.00 73.06 84 CYS A C 1
ATOM 678 O O . CYS A 1 84 ? 11.171 -35.171 36.321 1.00 73.06 84 CYS A O 1
ATOM 680 N N . ASN A 1 85 ? 10.353 -33.100 36.577 1.00 77.00 85 ASN A N 1
ATOM 681 C CA . ASN A 1 85 ? 9.444 -33.136 35.435 1.00 77.00 85 ASN A CA 1
ATOM 682 C C . ASN A 1 85 ? 9.548 -31.839 34.620 1.00 77.00 85 ASN A C 1
ATOM 684 O O . ASN A 1 85 ? 9.319 -30.755 35.143 1.00 77.00 85 ASN A O 1
ATOM 688 N N . VAL A 1 86 ? 9.878 -31.941 33.335 1.00 78.50 86 VAL A N 1
ATOM 689 C CA . VAL A 1 86 ? 10.051 -30.800 32.425 1.00 78.50 86 VAL A CA 1
ATOM 690 C C . VAL A 1 86 ? 9.047 -30.890 31.273 1.00 78.50 86 VAL A C 1
ATOM 692 O O . VAL A 1 86 ? 8.831 -31.974 30.731 1.00 78.50 86 VAL A O 1
ATOM 695 N N . ALA A 1 87 ? 8.451 -29.773 30.867 1.00 76.88 87 ALA A N 1
ATOM 696 C CA . ALA A 1 87 ? 7.631 -29.683 29.659 1.00 76.88 87 ALA A CA 1
ATOM 697 C C . ALA A 1 87 ? 8.443 -29.116 28.480 1.00 76.88 87 ALA A C 1
ATOM 699 O O . ALA A 1 87 ? 9.086 -28.074 28.599 1.00 76.88 87 ALA A O 1
ATOM 700 N N . LEU A 1 88 ? 8.411 -29.796 27.334 1.00 80.25 88 LEU A N 1
ATOM 701 C CA . LEU A 1 88 ? 8.963 -29.323 26.062 1.00 80.25 88 LEU A CA 1
ATOM 702 C C . LEU A 1 88 ? 7.798 -28.988 25.132 1.00 80.25 88 LEU A C 1
ATOM 704 O O . LEU A 1 88 ? 7.154 -29.899 24.616 1.00 80.25 88 LEU A O 1
ATOM 708 N N . VAL A 1 89 ? 7.512 -27.704 24.943 1.00 73.19 89 VAL A N 1
ATOM 709 C CA . VAL A 1 89 ? 6.350 -27.235 24.182 1.00 73.19 89 VAL A CA 1
ATOM 710 C C . VAL A 1 89 ? 6.813 -26.704 22.828 1.00 73.19 89 VAL A C 1
ATOM 712 O O . VAL A 1 89 ? 7.368 -25.612 22.725 1.00 73.19 89 VAL A O 1
ATOM 715 N N . GLY A 1 90 ? 6.612 -27.497 21.783 1.00 58.69 90 GLY A N 1
ATOM 716 C CA . GLY A 1 90 ? 6.816 -27.053 20.403 1.00 58.69 90 GLY A CA 1
ATOM 717 C C . GLY A 1 90 ? 5.516 -26.550 19.786 1.00 58.69 90 GLY A C 1
ATOM 718 O O . GLY A 1 90 ? 4.447 -26.706 20.379 1.00 58.69 90 GLY A O 1
ATOM 719 N N . GLU A 1 91 ? 5.600 -26.014 18.567 1.00 56.97 91 GLU A N 1
ATOM 720 C CA . GLU A 1 91 ? 4.406 -25.770 17.753 1.00 56.97 91 GLU A CA 1
ATOM 721 C C . GLU A 1 91 ? 3.648 -27.090 17.558 1.00 56.97 91 GLU A C 1
ATOM 723 O O . GLU A 1 91 ? 2.574 -27.282 18.126 1.00 56.97 91 GLU A O 1
ATOM 728 N N . THR A 1 92 ? 4.276 -28.081 16.925 1.00 63.03 92 THR A N 1
ATOM 729 C CA . THR A 1 92 ? 3.792 -29.469 16.910 1.00 63.03 92 THR A CA 1
ATOM 730 C C . THR A 1 92 ? 4.638 -30.391 17.800 1.00 63.03 92 THR A C 1
ATOM 732 O O . THR A 1 92 ? 5.777 -30.082 18.165 1.00 63.03 92 THR A O 1
ATOM 735 N N . LEU A 1 93 ? 4.128 -31.593 18.107 1.00 69.50 93 LEU A N 1
ATOM 736 C CA . LEU A 1 93 ? 4.946 -32.653 18.723 1.00 69.50 93 LEU A CA 1
ATOM 737 C C . LEU A 1 93 ? 6.140 -33.032 17.831 1.00 69.50 93 LEU A C 1
ATOM 739 O O . LEU A 1 93 ? 7.199 -33.400 18.337 1.00 69.50 93 LEU A O 1
ATOM 743 N N . ALA A 1 94 ? 5.992 -32.940 16.507 1.00 70.75 94 ALA A N 1
ATOM 744 C CA . ALA A 1 94 ? 7.092 -33.184 15.583 1.00 70.75 94 ALA A CA 1
ATOM 745 C C . ALA A 1 94 ? 8.166 -32.091 15.702 1.00 70.75 94 ALA A C 1
ATOM 747 O O . ALA A 1 94 ? 9.345 -32.426 15.773 1.00 70.75 94 ALA A O 1
ATOM 748 N N . ASP A 1 95 ? 7.778 -30.821 15.839 1.00 65.75 95 ASP A N 1
ATOM 749 C CA . ASP A 1 95 ? 8.724 -29.711 16.016 1.00 65.75 95 ASP A CA 1
ATOM 750 C C . ASP A 1 95 ? 9.468 -29.810 17.346 1.00 65.75 95 ASP A C 1
ATOM 752 O O . ASP A 1 95 ? 10.695 -29.692 17.385 1.00 65.75 95 ASP A O 1
ATOM 756 N N . ALA A 1 96 ? 8.757 -30.130 18.434 1.00 72.75 96 ALA A N 1
ATOM 757 C CA . ALA A 1 96 ? 9.384 -30.393 19.726 1.00 72.75 96 ALA A CA 1
ATOM 758 C C . ALA A 1 96 ? 10.435 -31.513 19.619 1.00 72.75 96 ALA A C 1
ATOM 760 O O . ALA A 1 96 ? 11.528 -31.420 20.182 1.00 72.75 96 ALA A O 1
ATOM 761 N N . ARG A 1 97 ? 10.153 -32.564 18.843 1.00 83.06 97 ARG A N 1
ATOM 762 C CA . ARG A 1 97 ? 11.101 -33.659 18.628 1.00 83.06 97 ARG A CA 1
ATOM 763 C C . ARG A 1 97 ? 12.290 -33.235 17.776 1.00 83.06 97 ARG A C 1
ATOM 765 O O . ARG A 1 97 ? 13.426 -33.336 18.232 1.00 83.06 97 ARG A O 1
ATOM 772 N N . GLU A 1 98 ? 12.040 -32.786 16.555 1.00 79.19 98 GLU A N 1
ATOM 773 C CA . GLU A 1 98 ? 13.074 -32.523 15.552 1.00 79.19 98 GLU A CA 1
ATOM 774 C C . GLU A 1 98 ? 13.969 -31.344 15.950 1.00 79.19 98 GLU A C 1
ATOM 776 O O . GLU A 1 98 ? 15.157 -31.329 15.633 1.00 79.19 98 GLU A O 1
ATOM 781 N N . VAL A 1 99 ? 13.437 -30.369 16.692 1.00 72.19 99 VAL A N 1
ATOM 782 C CA . VAL A 1 99 ? 14.186 -29.173 17.097 1.00 72.19 99 VAL A CA 1
ATOM 783 C C . VAL A 1 99 ? 14.750 -29.308 18.509 1.00 72.19 99 VAL A C 1
ATOM 785 O O . VAL A 1 99 ? 15.949 -29.094 18.707 1.00 72.19 99 VAL A O 1
ATOM 788 N N . MET A 1 100 ? 13.924 -29.657 19.500 1.00 80.50 100 MET A N 1
ATOM 789 C CA . MET A 1 100 ? 14.328 -29.609 20.913 1.00 80.50 100 MET A CA 1
ATOM 790 C C . MET A 1 100 ? 15.028 -30.894 21.368 1.00 80.50 100 MET A C 1
ATOM 792 O O . MET A 1 100 ? 15.887 -30.829 22.248 1.00 80.50 100 MET A O 1
ATOM 796 N N . ILE A 1 101 ? 14.715 -32.051 20.772 1.00 88.31 101 ILE A N 1
ATOM 797 C CA . ILE A 1 101 ? 15.253 -33.359 21.187 1.00 88.31 101 ILE A CA 1
ATOM 798 C C . ILE A 1 101 ? 16.351 -33.849 20.241 1.00 88.31 101 ILE A C 1
ATOM 800 O O . ILE A 1 101 ? 17.508 -33.947 20.659 1.00 88.31 101 ILE A O 1
ATOM 804 N N . ASP A 1 102 ? 15.988 -34.161 18.997 1.00 86.06 102 ASP A N 1
ATOM 805 C CA . ASP A 1 102 ? 16.817 -34.865 18.011 1.00 86.06 102 ASP A CA 1
ATOM 806 C C . ASP A 1 102 ? 17.678 -33.908 17.165 1.00 86.06 102 ASP A C 1
ATOM 808 O O . ASP A 1 102 ? 18.653 -34.331 16.539 1.00 86.06 102 ASP A O 1
ATOM 812 N N . GLY A 1 103 ? 17.363 -32.610 17.184 1.00 83.06 103 GLY A N 1
ATOM 813 C CA . GLY A 1 103 ? 18.050 -31.601 16.387 1.00 83.06 103 GLY A CA 1
ATOM 814 C C . GLY A 1 103 ? 19.556 -31.500 16.679 1.00 83.06 103 GLY A C 1
ATOM 815 O O . GLY A 1 103 ? 20.016 -31.859 17.766 1.00 83.06 103 GLY A O 1
ATOM 816 N N . PRO A 1 104 ? 20.362 -30.912 15.769 1.00 79.06 104 PRO A N 1
ATOM 817 C CA . PRO A 1 104 ? 21.821 -30.798 15.934 1.00 79.06 104 PRO A CA 1
ATOM 818 C C . PRO A 1 104 ? 22.272 -30.066 17.209 1.00 79.06 104 PRO A C 1
ATOM 820 O O . PRO A 1 104 ? 23.418 -30.183 17.638 1.00 79.06 104 PRO A O 1
ATOM 823 N N . SER A 1 105 ? 21.380 -29.265 17.795 1.00 81.12 105 SER A N 1
ATOM 824 C CA . SER A 1 105 ? 21.571 -28.551 19.062 1.00 81.12 105 SER A CA 1
ATOM 825 C C . SER A 1 105 ? 20.570 -28.968 20.146 1.00 81.12 105 SER A C 1
ATOM 827 O O . SER A 1 105 ? 20.508 -28.303 21.174 1.00 81.12 105 SER A O 1
ATOM 829 N N . GLY A 1 106 ? 19.787 -30.023 19.911 1.00 83.56 106 GLY A N 1
ATOM 830 C CA . GLY A 1 106 ? 18.765 -30.531 20.821 1.00 83.56 106 GLY A CA 1
ATOM 831 C C . GLY A 1 106 ? 19.339 -31.365 21.965 1.00 83.56 106 GLY A C 1
ATOM 832 O O . GLY A 1 106 ? 20.525 -31.710 21.992 1.00 83.56 106 GLY A O 1
ATOM 833 N N . ILE A 1 107 ? 18.481 -31.709 22.923 1.00 89.94 107 ILE A N 1
ATOM 834 C CA . ILE A 1 107 ? 18.831 -32.375 24.185 1.00 89.94 107 ILE A CA 1
ATOM 835 C C . ILE A 1 107 ? 19.670 -33.637 23.947 1.00 89.94 107 ILE A C 1
ATOM 837 O O . ILE A 1 107 ? 20.673 -33.851 24.633 1.00 89.94 107 ILE A O 1
ATOM 841 N N . MET A 1 108 ? 19.339 -34.453 22.943 1.00 86.31 108 MET A N 1
ATOM 842 C CA . MET A 1 108 ? 20.065 -35.698 22.667 1.00 86.31 108 MET A CA 1
ATOM 843 C C . MET A 1 108 ? 21.485 -35.471 22.151 1.00 86.31 108 MET A C 1
ATOM 845 O O . MET A 1 108 ? 22.345 -36.322 22.387 1.00 86.31 108 MET A O 1
ATOM 849 N N . ALA A 1 109 ? 21.729 -34.355 21.462 1.00 84.56 109 ALA A N 1
ATOM 850 C CA . ALA A 1 109 ? 23.037 -33.987 20.929 1.00 84.56 109 ALA A CA 1
ATOM 851 C C . ALA A 1 109 ? 23.931 -33.325 21.989 1.00 84.56 109 ALA A C 1
ATOM 853 O O . ALA A 1 109 ? 25.155 -33.457 21.940 1.00 84.56 109 ALA A O 1
ATOM 854 N N . VAL A 1 110 ? 23.338 -32.610 22.952 1.00 83.25 110 VAL A N 1
ATOM 855 C CA . VAL A 1 110 ? 24.090 -31.892 23.994 1.00 83.25 110 VAL A CA 1
ATOM 856 C C . VAL A 1 110 ? 24.358 -32.733 25.247 1.00 83.25 110 VAL A C 1
ATOM 858 O O . VAL A 1 110 ? 25.316 -32.463 25.965 1.00 83.25 110 VAL A O 1
ATOM 861 N N . SER A 1 111 ? 23.549 -33.765 25.512 1.00 79.88 111 SER A N 1
ATOM 862 C CA . SER A 1 111 ? 23.656 -34.597 26.719 1.00 79.88 111 SER A CA 1
ATOM 863 C C . SER A 1 111 ? 24.874 -35.524 26.691 1.00 79.88 111 SER A C 1
ATOM 865 O O . SER A 1 111 ? 24.867 -36.546 26.003 1.00 79.88 111 SER A O 1
ATOM 867 N N . ARG A 1 112 ? 25.908 -35.193 27.474 1.00 69.44 112 ARG A N 1
ATOM 868 C CA . ARG A 1 112 ? 27.169 -35.957 27.554 1.00 69.44 112 ARG A CA 1
ATOM 869 C C . ARG A 1 112 ? 27.131 -37.045 28.632 1.00 69.44 112 ARG A C 1
ATOM 871 O O . ARG A 1 112 ? 27.234 -38.228 28.319 1.00 69.44 112 ARG A O 1
ATOM 878 N N . ALA A 1 113 ? 26.946 -36.654 29.896 1.00 63.72 113 ALA A N 1
ATOM 879 C CA . ALA A 1 113 ? 26.807 -37.562 31.035 1.00 63.72 113 ALA A CA 1
ATOM 880 C C . ALA A 1 113 ? 25.324 -37.731 31.403 1.00 63.72 113 ALA A C 1
ATOM 882 O O . ALA A 1 113 ? 24.601 -36.751 31.558 1.00 63.72 113 ALA A O 1
ATOM 883 N N . GLY A 1 114 ? 24.858 -38.977 31.531 1.00 68.56 114 GLY A N 1
ATOM 884 C CA . GLY A 1 114 ? 23.454 -39.256 31.855 1.00 68.56 114 GLY A CA 1
ATOM 885 C C . GLY A 1 114 ? 22.483 -38.946 30.712 1.00 68.56 114 GLY A C 1
ATOM 886 O O . GLY A 1 114 ? 21.397 -38.441 30.973 1.00 68.56 114 GLY A O 1
ATOM 887 N N . ARG A 1 115 ? 22.871 -39.238 29.460 1.00 83.81 115 ARG A N 1
ATOM 888 C CA . ARG A 1 115 ? 22.026 -39.051 28.269 1.00 83.81 115 ARG A CA 1
ATOM 889 C C . ARG A 1 115 ? 20.643 -39.692 28.471 1.00 83.81 115 ARG A C 1
ATOM 891 O O . ARG A 1 115 ? 20.589 -40.877 28.815 1.00 83.81 115 ARG A O 1
ATOM 898 N N . PRO A 1 116 ? 19.544 -38.950 28.256 1.00 89.81 116 PRO A N 1
ATOM 899 C CA . PRO A 1 116 ? 18.214 -39.496 28.456 1.00 89.81 116 PRO A CA 1
ATOM 900 C C . PRO A 1 116 ? 17.881 -40.555 27.409 1.00 89.81 116 PRO A C 1
ATOM 902 O O . PRO A 1 116 ? 18.352 -40.510 26.270 1.00 89.81 116 PRO A O 1
ATOM 905 N N . ARG A 1 117 ? 17.017 -41.499 27.785 1.00 90.62 117 ARG A N 1
ATOM 906 C CA . ARG A 1 117 ? 16.347 -42.373 26.819 1.00 90.62 117 ARG A CA 1
ATOM 907 C C . ARG A 1 117 ? 15.060 -41.712 26.348 1.00 90.62 117 ARG A C 1
ATOM 909 O O . ARG A 1 117 ? 14.330 -41.145 27.157 1.00 90.62 117 ARG A O 1
ATOM 916 N N . TYR A 1 118 ? 14.756 -41.839 25.065 1.00 89.38 118 TYR A N 1
ATOM 917 C CA . TYR A 1 118 ? 13.485 -41.389 24.514 1.00 89.38 118 TYR A CA 1
ATOM 918 C C . TYR A 1 118 ? 12.441 -42.511 24.572 1.00 89.38 118 TYR A C 1
ATOM 920 O O . TYR A 1 118 ? 12.654 -43.604 24.046 1.00 89.38 118 TYR A O 1
ATOM 928 N N . GLU A 1 119 ? 11.315 -42.257 25.234 1.00 89.25 119 GLU A N 1
ATOM 929 C CA . GLU A 1 119 ? 10.171 -43.164 25.335 1.00 89.25 119 GLU A CA 1
ATOM 930 C C . GLU A 1 119 ? 9.085 -42.741 24.337 1.00 89.25 119 GLU A C 1
ATOM 932 O O . GLU A 1 119 ? 8.182 -41.975 24.670 1.00 89.25 119 GLU A O 1
ATOM 937 N N . MET A 1 120 ? 9.150 -43.280 23.113 1.00 74.81 120 MET A N 1
ATOM 938 C CA . MET A 1 120 ? 8.235 -42.930 22.011 1.00 74.81 120 MET A CA 1
ATOM 939 C C . MET A 1 120 ? 6.750 -43.077 22.369 1.00 74.81 120 MET A C 1
ATOM 941 O O . MET A 1 120 ? 5.953 -42.222 22.013 1.00 74.81 120 MET A O 1
ATOM 945 N N . ALA A 1 121 ? 6.367 -44.132 23.096 1.00 71.94 121 ALA A N 1
ATOM 946 C CA . ALA A 1 121 ? 4.966 -44.394 23.451 1.00 71.94 121 ALA A CA 1
ATOM 947 C C . ALA A 1 121 ? 4.381 -43.404 24.478 1.00 71.94 121 ALA A C 1
ATOM 949 O O . ALA A 1 121 ? 3.183 -43.430 24.736 1.00 71.94 121 ALA A O 1
ATOM 950 N N . ARG A 1 122 ? 5.229 -42.581 25.106 1.00 76.56 122 ARG A N 1
ATOM 951 C CA . ARG A 1 122 ? 4.848 -41.591 26.124 1.00 76.56 122 ARG A CA 1
ATOM 952 C C . ARG A 1 122 ? 5.343 -40.184 25.782 1.00 76.56 122 ARG A C 1
ATOM 954 O O . ARG A 1 122 ? 5.323 -39.329 26.658 1.00 76.56 122 ARG A O 1
ATOM 961 N N . TRP A 1 123 ? 5.858 -39.997 24.562 1.00 84.94 123 TRP A N 1
ATOM 962 C CA . TRP A 1 123 ? 6.439 -38.751 24.050 1.00 84.94 123 TRP A CA 1
ATOM 963 C C . TRP A 1 123 ? 7.308 -38.011 25.073 1.00 84.94 123 TRP A C 1
ATOM 965 O O . TRP A 1 123 ? 7.144 -36.819 25.301 1.00 84.94 123 TRP A O 1
ATOM 975 N N . ARG A 1 124 ? 8.233 -38.724 25.727 1.00 88.88 124 ARG A N 1
ATOM 976 C CA . ARG A 1 124 ? 9.068 -38.137 26.783 1.00 88.88 124 ARG A CA 1
ATOM 977 C C . ARG A 1 124 ? 10.500 -38.640 26.775 1.00 88.88 124 ARG A C 1
ATOM 979 O O . ARG A 1 124 ? 10.775 -39.774 26.387 1.00 88.88 124 ARG A O 1
ATOM 986 N N . LEU A 1 125 ? 11.403 -37.819 27.284 1.00 92.06 125 LEU A N 1
ATOM 987 C CA . LEU A 1 125 ? 12.754 -38.191 27.679 1.00 92.06 125 LEU A CA 1
ATOM 988 C C . LEU A 1 125 ? 12.767 -38.637 29.145 1.00 92.06 125 LEU A C 1
ATOM 990 O O . LEU A 1 125 ? 12.066 -38.059 29.973 1.00 92.06 125 LEU A O 1
ATOM 994 N N . LEU A 1 126 ? 13.566 -39.656 29.467 1.00 90.69 126 LEU A N 1
ATOM 995 C CA . LEU A 1 126 ? 13.814 -40.123 30.833 1.00 90.69 126 LEU A CA 1
ATOM 996 C C . LEU A 1 126 ? 15.321 -40.194 31.094 1.00 90.69 126 LEU A C 1
ATOM 998 O O . LEU A 1 126 ? 16.037 -40.947 30.427 1.00 90.69 126 LEU A O 1
ATOM 1002 N N . TRP A 1 127 ? 15.789 -39.460 32.099 1.00 89.31 127 TRP A N 1
ATOM 1003 C CA . TRP A 1 127 ? 17.165 -39.520 32.586 1.00 89.31 127 TRP A CA 1
ATOM 1004 C C . TRP A 1 127 ? 17.340 -40.668 33.589 1.00 89.31 127 TRP A C 1
ATOM 1006 O O . TRP A 1 127 ? 16.407 -41.076 34.282 1.00 89.31 127 TRP A O 1
ATOM 1016 N N . THR A 1 128 ? 18.567 -41.184 33.721 1.00 85.75 128 THR A N 1
ATOM 1017 C CA . THR A 1 128 ? 18.904 -42.252 34.689 1.00 85.75 128 THR A CA 1
ATOM 1018 C C . THR A 1 128 ? 18.687 -41.840 36.144 1.00 85.75 128 THR A C 1
ATOM 1020 O O . THR A 1 128 ? 18.569 -42.688 37.023 1.00 85.75 128 THR A O 1
ATOM 1023 N N . ASN A 1 129 ? 18.627 -40.534 36.391 1.00 80.06 129 ASN A N 1
ATOM 1024 C CA . ASN A 1 129 ? 18.425 -39.930 37.697 1.00 80.06 129 ASN A CA 1
ATOM 1025 C C . ASN A 1 129 ? 16.931 -39.784 38.076 1.00 80.06 129 ASN A C 1
ATOM 1027 O O . ASN A 1 129 ? 16.635 -39.250 39.145 1.00 80.06 129 ASN A O 1
ATOM 1031 N N . GLY A 1 130 ? 16.018 -40.252 37.214 1.00 83.44 130 GLY A N 1
ATOM 1032 C CA . GLY A 1 130 ? 14.570 -40.236 37.420 1.00 83.44 130 GLY A CA 1
ATOM 1033 C C . GLY A 1 130 ? 13.841 -39.027 36.829 1.00 83.44 130 GLY A C 1
ATOM 1034 O O . GLY A 1 130 ? 12.618 -39.076 36.747 1.00 83.44 130 GLY A O 1
ATOM 1035 N N . ALA A 1 131 ? 14.554 -37.985 36.385 1.00 86.50 131 ALA A N 1
ATOM 1036 C CA . ALA A 1 131 ? 13.933 -36.815 35.774 1.00 86.50 131 ALA A CA 1
ATOM 1037 C C . ALA A 1 131 ? 13.315 -37.151 34.408 1.00 86.50 131 ALA A C 1
ATOM 1039 O O . ALA A 1 131 ? 13.849 -37.975 33.656 1.00 86.50 131 ALA A O 1
ATOM 1040 N N . THR A 1 132 ? 12.205 -36.497 34.073 1.00 88.81 132 THR A N 1
ATOM 1041 C CA . THR A 1 132 ? 11.524 -36.639 32.784 1.00 88.81 132 THR A CA 1
ATOM 1042 C C . THR A 1 132 ? 11.384 -35.305 32.068 1.00 88.81 132 THR A C 1
ATOM 1044 O O . THR A 1 132 ? 11.256 -34.272 32.715 1.00 88.81 132 THR A O 1
ATOM 1047 N N . ALA A 1 133 ? 11.385 -35.329 30.734 1.00 88.50 133 ALA A N 1
ATOM 1048 C CA . ALA A 1 133 ? 10.959 -34.197 29.916 1.00 88.50 133 ALA A CA 1
ATOM 1049 C C . ALA A 1 133 ? 9.899 -34.672 28.920 1.00 88.50 133 ALA A C 1
ATOM 1051 O O . ALA A 1 133 ? 10.222 -35.416 27.995 1.00 88.50 133 ALA A O 1
ATOM 1052 N N . ALA A 1 134 ? 8.639 -34.320 29.149 1.00 87.56 134 ALA A N 1
ATOM 1053 C CA . ALA A 1 134 ? 7.520 -34.699 28.294 1.00 87.56 134 ALA A CA 1
ATOM 1054 C C . ALA A 1 134 ? 7.298 -33.646 27.203 1.00 87.56 134 ALA A C 1
ATOM 1056 O O . ALA A 1 134 ? 7.484 -32.453 27.435 1.00 87.56 134 ALA A O 1
ATOM 1057 N N . MET A 1 135 ? 6.943 -34.102 26.006 1.00 85.44 135 MET A N 1
ATOM 1058 C CA . MET A 1 135 ? 6.659 -33.242 24.866 1.00 85.44 135 MET A CA 1
ATOM 1059 C C . MET A 1 135 ? 5.183 -32.883 24.819 1.00 85.44 135 MET A C 1
ATOM 1061 O O . MET A 1 135 ? 4.326 -33.748 24.995 1.00 85.44 135 MET A O 1
ATOM 1065 N N . PHE A 1 136 ? 4.921 -31.630 24.478 1.00 69.88 136 PHE A N 1
ATOM 1066 C CA . PHE A 1 136 ? 3.594 -31.081 24.264 1.00 69.88 136 PHE A CA 1
ATOM 1067 C C . PHE A 1 136 ? 3.594 -30.247 22.989 1.00 69.88 136 PHE A C 1
ATOM 1069 O O . PHE A 1 136 ? 4.635 -29.759 22.539 1.00 69.88 136 PHE A O 1
ATOM 1076 N N . SER A 1 137 ? 2.416 -30.116 22.397 1.00 64.62 137 SER A N 1
ATOM 1077 C CA . SER A 1 137 ? 2.184 -29.264 21.239 1.00 64.62 137 SER A CA 1
ATOM 1078 C C . SER A 1 137 ? 1.319 -28.094 21.666 1.00 64.62 137 SER A C 1
ATOM 1080 O O . SER A 1 137 ? 0.340 -28.288 22.384 1.00 64.62 137 SER A O 1
ATOM 1082 N N . SER A 1 138 ? 1.642 -26.896 21.187 1.00 52.41 138 SER A N 1
ATOM 1083 C CA . SER A 1 138 ? 0.759 -25.742 21.351 1.00 52.41 138 SER A CA 1
ATOM 1084 C C . SER A 1 138 ? -0.556 -25.879 20.565 1.00 52.41 138 SER A C 1
ATOM 1086 O O . SER A 1 138 ? -1.483 -25.109 20.800 1.00 52.41 138 SER A O 1
ATOM 1088 N N . GLU A 1 139 ? -0.678 -26.879 19.681 1.00 47.38 139 GLU A N 1
ATOM 1089 C CA . GLU A 1 139 ? -1.916 -27.221 18.964 1.00 47.38 139 GLU A CA 1
ATOM 1090 C C . GLU A 1 139 ? -2.892 -28.069 19.781 1.00 47.38 139 GLU A C 1
ATOM 1092 O O . GLU A 1 139 ? -4.078 -28.105 19.458 1.00 47.38 139 GLU A O 1
ATOM 1097 N N . ASP A 1 140 ? -2.418 -28.720 20.846 1.00 53.09 140 ASP A N 1
ATOM 1098 C CA . ASP A 1 140 ? -3.253 -29.453 21.799 1.00 53.09 140 ASP A CA 1
ATOM 1099 C C . ASP A 1 140 ? -2.978 -28.955 23.228 1.00 53.09 140 ASP A C 1
ATOM 1101 O O . ASP A 1 140 ? -2.323 -29.649 24.015 1.00 53.09 140 ASP A O 1
ATOM 1105 N N . PRO A 1 141 ? -3.451 -27.744 23.591 1.00 44.94 141 PRO A N 1
ATOM 1106 C CA . PRO A 1 141 ? -3.242 -27.185 24.927 1.00 44.94 141 PRO A CA 1
ATOM 1107 C C . PRO A 1 141 ? -3.842 -28.064 26.029 1.00 44.94 141 PRO A C 1
ATOM 1109 O O . PRO A 1 141 ? -3.312 -28.133 27.135 1.00 44.94 141 PRO A O 1
ATOM 1112 N N . ASP A 1 142 ? -4.916 -28.800 25.726 1.00 44.41 142 ASP A N 1
ATOM 1113 C CA . ASP A 1 142 ? -5.551 -29.712 26.676 1.00 44.41 142 ASP A CA 1
ATOM 1114 C C . ASP A 1 142 ? -4.623 -30.870 27.082 1.00 44.41 142 ASP A C 1
ATOM 1116 O O . ASP A 1 142 ? -4.737 -31.375 28.199 1.00 44.41 142 ASP A O 1
ATOM 1120 N N . SER A 1 143 ? -3.654 -31.256 26.244 1.00 52.31 143 SER A N 1
ATOM 1121 C CA . SER A 1 143 ? -2.649 -32.273 26.593 1.00 52.31 143 SER A CA 1
ATOM 1122 C C . SER A 1 143 ? -1.721 -31.869 27.747 1.00 52.31 143 SER A C 1
ATOM 1124 O O . SER A 1 143 ? -1.170 -32.746 28.419 1.00 52.31 143 SER A O 1
ATOM 1126 N N . LEU A 1 144 ? -1.577 -30.567 28.027 1.00 49.09 144 LEU A N 1
ATOM 1127 C CA . LEU A 1 144 ? -0.837 -30.056 29.188 1.00 49.09 144 LEU A CA 1
ATOM 1128 C C . LEU A 1 144 ? -1.622 -30.227 30.499 1.00 49.09 144 LEU A C 1
ATOM 1130 O O . LEU A 1 144 ? -1.043 -30.111 31.581 1.00 49.09 144 LEU A O 1
ATOM 1134 N N . ARG A 1 145 ? -2.922 -30.553 30.434 1.00 43.22 145 ARG A N 1
ATOM 1135 C CA . ARG A 1 145 ? -3.780 -30.746 31.609 1.00 43.22 145 ARG A CA 1
ATOM 1136 C C . ARG A 1 145 ? -3.601 -32.147 32.194 1.00 43.22 145 ARG A C 1
ATOM 1138 O O . ARG A 1 145 ? -3.933 -33.152 31.571 1.00 43.22 145 ARG A O 1
ATOM 1145 N N . GLY A 1 146 ? -3.126 -32.220 33.439 1.00 49.00 146 GLY A N 1
ATOM 1146 C CA . GLY A 1 146 ? -3.018 -33.463 34.216 1.00 49.00 146 GLY A CA 1
ATOM 1147 C C . GLY A 1 146 ? -1.591 -33.863 34.611 1.00 49.00 146 GLY A C 1
ATOM 1148 O O . GLY A 1 146 ? -1.392 -34.221 35.776 1.00 49.00 146 GLY A O 1
ATOM 1149 N N . PRO A 1 147 ? -0.587 -33.813 33.716 1.00 50.19 147 PRO A N 1
ATOM 1150 C CA . PRO A 1 147 ? 0.798 -34.035 34.114 1.00 50.19 147 PRO A CA 1
ATOM 1151 C C . PRO A 1 147 ? 1.345 -32.842 34.929 1.00 50.19 147 PRO A C 1
ATOM 1153 O O . PRO A 1 147 ? 0.975 -31.697 34.697 1.00 50.19 147 PRO A O 1
ATOM 1156 N N . GLN A 1 148 ? 2.210 -33.112 35.913 1.00 59.22 148 GLN A N 1
ATOM 1157 C CA . GLN A 1 148 ? 2.850 -32.084 36.750 1.00 59.22 148 GLN A CA 1
ATOM 1158 C C . GLN A 1 148 ? 4.266 -31.801 36.244 1.00 59.22 148 GLN A C 1
ATOM 1160 O O . GLN A 1 148 ? 5.015 -32.748 35.995 1.00 59.22 148 GLN A O 1
ATOM 1165 N N . PHE A 1 149 ? 4.642 -30.525 36.136 1.00 65.88 149 PHE A N 1
ATOM 1166 C CA . PHE A 1 149 ? 5.976 -30.099 35.703 1.00 65.88 149 PHE A CA 1
ATOM 1167 C C . PHE A 1 149 ? 6.573 -29.079 36.672 1.00 65.88 149 PHE A C 1
ATOM 1169 O O . PHE A 1 149 ? 5.873 -28.202 37.176 1.00 65.88 149 PHE A O 1
ATOM 1176 N N . ASP A 1 150 ? 7.882 -29.177 36.873 1.00 62.38 150 ASP A N 1
ATOM 1177 C CA . ASP A 1 150 ? 8.695 -28.263 37.675 1.00 62.38 150 ASP A CA 1
ATOM 1178 C C . ASP A 1 150 ? 9.290 -27.136 36.810 1.00 62.38 150 ASP A C 1
ATOM 1180 O O . ASP A 1 150 ? 9.648 -26.079 37.323 1.00 62.38 150 ASP A O 1
ATOM 1184 N N . ALA A 1 151 ? 9.409 -27.367 35.496 1.00 65.19 151 ALA A N 1
ATOM 1185 C CA . ALA A 1 151 ? 10.024 -26.451 34.537 1.00 65.19 151 ALA A CA 1
ATOM 1186 C C . ALA A 1 151 ? 9.455 -26.633 33.115 1.00 65.19 151 ALA A C 1
ATOM 1188 O O . ALA A 1 151 ? 8.997 -27.725 32.771 1.00 65.19 151 ALA A O 1
ATOM 1189 N N . ALA A 1 152 ? 9.515 -25.604 32.261 1.00 68.88 152 ALA A N 1
ATOM 1190 C CA . ALA A 1 152 ? 9.067 -25.683 30.860 1.00 68.88 152 ALA A CA 1
ATOM 1191 C C . ALA A 1 152 ? 9.991 -24.934 29.881 1.00 68.88 152 ALA A C 1
ATOM 1193 O O . ALA A 1 152 ? 10.614 -23.954 30.276 1.00 68.88 152 ALA A O 1
ATOM 1194 N N . TRP A 1 153 ? 10.053 -25.372 28.615 1.00 72.44 153 TRP A N 1
ATOM 1195 C CA . TRP A 1 153 ? 10.679 -24.676 27.472 1.00 72.44 153 TRP A CA 1
ATOM 1196 C C . TRP A 1 153 ? 9.682 -24.607 26.294 1.00 72.44 153 TRP A C 1
ATOM 1198 O O . TRP A 1 153 ? 9.229 -25.668 25.867 1.00 72.44 153 TRP A O 1
ATOM 1208 N N . CYS A 1 154 ? 9.349 -23.412 25.762 1.00 58.16 154 CYS A N 1
ATOM 1209 C CA . CYS A 1 154 ? 8.293 -23.240 24.731 1.00 58.16 154 CYS A CA 1
ATOM 1210 C C . CYS A 1 154 ? 8.636 -22.333 23.505 1.00 58.16 154 CYS A C 1
ATOM 1212 O O . CYS A 1 154 ? 9.514 -21.467 23.621 1.00 58.16 154 CYS A O 1
ATOM 1214 N N . ASP A 1 155 ? 7.896 -22.482 22.378 1.00 55.03 155 ASP A N 1
ATOM 1215 C CA . ASP A 1 155 ? 8.024 -21.768 21.064 1.00 55.03 155 ASP A CA 1
ATOM 1216 C C . ASP A 1 155 ? 6.643 -21.513 20.336 1.00 55.03 155 ASP A C 1
ATOM 1218 O O . ASP A 1 155 ? 5.769 -22.369 20.458 1.00 55.03 155 ASP A O 1
ATOM 1222 N N . GLY A 1 156 ? 6.388 -20.401 19.588 1.00 46.78 156 GLY A N 1
ATOM 1223 C CA . GLY A 1 156 ? 5.088 -20.142 18.862 1.00 46.78 156 GLY A CA 1
ATOM 1224 C C . GLY A 1 156 ? 4.984 -18.919 17.878 1.00 46.78 156 GLY A C 1
ATOM 1225 O O . GLY A 1 156 ? 5.947 -18.162 17.765 1.00 46.78 156 GLY A O 1
ATOM 1226 N N . SER A 1 157 ? 3.834 -18.686 17.177 1.00 47.03 157 SER A N 1
ATOM 1227 C CA . SER A 1 157 ? 3.686 -17.721 16.034 1.00 47.03 157 SER A CA 1
ATOM 1228 C C . SER A 1 157 ? 2.341 -16.936 15.873 1.00 47.03 157 SER A C 1
ATOM 1230 O O . SER A 1 157 ? 1.294 -17.338 16.372 1.00 47.03 157 SER A O 1
ATOM 1232 N N . VAL A 1 158 ? 2.361 -15.824 15.107 1.00 50.41 158 VAL A N 1
ATOM 1233 C CA . VAL A 1 158 ? 1.219 -14.922 14.742 1.00 50.41 158 VAL A CA 1
ATOM 1234 C C . VAL A 1 158 ? 0.620 -15.237 13.370 1.00 50.41 158 VAL A C 1
ATOM 1236 O O . VAL A 1 158 ? -0.409 -14.710 12.955 1.00 50.41 158 VAL A O 1
ATOM 1239 N N . ALA A 1 159 ? 1.281 -16.126 12.651 1.00 56.22 159 ALA A N 1
ATOM 1240 C CA . ALA A 1 159 ? 1.167 -16.288 11.219 1.00 56.22 159 ALA A CA 1
ATOM 1241 C C . ALA A 1 159 ? -0.131 -16.975 10.739 1.00 56.22 159 ALA A C 1
ATOM 1243 O O . ALA A 1 159 ? -0.404 -16.999 9.539 1.00 56.22 159 ALA A O 1
ATOM 1244 N N . ARG A 1 160 ? -0.953 -17.511 11.654 1.00 63.97 160 ARG A N 1
ATOM 1245 C CA . ARG A 1 160 ? -2.092 -18.377 11.303 1.00 63.97 160 ARG A CA 1
ATOM 1246 C C . ARG A 1 160 ? -3.232 -17.648 10.588 1.00 63.97 160 ARG A C 1
ATOM 1248 O O . ARG A 1 160 ? -3.789 -18.222 9.661 1.00 63.97 160 ARG A O 1
ATOM 1255 N N . ASP A 1 161 ? -3.544 -16.403 10.951 1.00 78.94 161 ASP A N 1
ATOM 1256 C CA . ASP A 1 161 ? -4.712 -15.683 10.406 1.00 78.94 161 ASP A CA 1
ATOM 1257 C C . ASP A 1 161 ? -4.432 -14.902 9.107 1.00 78.94 161 ASP A C 1
ATOM 1259 O O . ASP A 1 161 ? -5.352 -14.328 8.517 1.00 78.94 161 ASP A O 1
ATOM 1263 N N . LEU A 1 162 ? -3.181 -14.876 8.631 1.00 89.81 162 LEU A N 1
ATOM 1264 C CA . LEU A 1 162 ? -2.810 -14.142 7.423 1.00 89.81 162 LEU A CA 1
ATOM 1265 C C . LEU A 1 162 ? -3.316 -14.862 6.163 1.00 89.81 162 LEU A C 1
ATOM 1267 O O . LEU A 1 162 ? -2.806 -15.916 5.783 1.00 89.81 162 LEU A O 1
ATOM 1271 N N . LYS A 1 163 ? -4.292 -14.257 5.476 1.00 96.06 163 LYS A N 1
ATOM 1272 C CA . LYS A 1 163 ? -4.891 -14.802 4.242 1.00 96.06 163 LYS A CA 1
ATOM 1273 C C . LYS A 1 163 ? -4.492 -14.059 2.969 1.00 96.06 163 LYS A C 1
ATOM 1275 O O . LYS A 1 163 ? -4.557 -14.644 1.885 1.00 96.06 163 LYS A O 1
ATOM 1280 N N . ALA A 1 164 ? -4.063 -12.804 3.086 1.00 97.94 164 ALA A N 1
ATOM 1281 C CA . ALA A 1 164 ? -3.618 -11.991 1.964 1.00 97.94 164 ALA A CA 1
ATOM 1282 C C . ALA A 1 164 ? -2.443 -11.081 2.349 1.00 97.94 164 ALA A C 1
ATOM 1284 O O . ALA A 1 164 ? -2.404 -10.534 3.449 1.00 97.94 164 ALA A O 1
ATOM 1285 N N . VAL A 1 165 ? -1.476 -10.906 1.445 1.00 97.81 165 VAL A N 1
ATOM 1286 C CA . VAL A 1 165 ? -0.277 -10.087 1.704 1.00 97.81 165 VAL A CA 1
ATOM 1287 C C . VAL A 1 165 ? 0.226 -9.389 0.441 1.00 97.81 165 VAL A C 1
ATOM 1289 O O . VAL A 1 165 ? 0.129 -9.936 -0.662 1.00 97.81 165 VAL A O 1
ATOM 1292 N N . ALA A 1 166 ? 0.773 -8.184 0.589 1.00 98.19 166 ALA A N 1
ATOM 1293 C CA . ALA A 1 166 ? 1.466 -7.481 -0.485 1.00 98.19 166 ALA A CA 1
ATOM 1294 C C . ALA A 1 166 ? 2.935 -7.922 -0.571 1.00 98.19 166 ALA A C 1
ATOM 1296 O O . ALA A 1 166 ? 3.665 -7.883 0.419 1.00 98.19 166 ALA A O 1
ATOM 1297 N N . LEU A 1 167 ? 3.363 -8.339 -1.763 1.00 97.75 167 LEU A N 1
ATOM 1298 C CA . LEU A 1 167 ? 4.726 -8.748 -2.083 1.00 97.75 167 LEU A CA 1
ATOM 1299 C C . LEU A 1 167 ? 5.486 -7.574 -2.694 1.00 97.75 167 LEU A C 1
ATOM 1301 O O . LEU A 1 167 ? 5.214 -7.175 -3.832 1.00 97.75 167 LEU A O 1
ATOM 1305 N N . ILE A 1 168 ? 6.468 -7.058 -1.962 1.00 94.31 168 ILE A N 1
ATOM 1306 C CA . ILE A 1 168 ? 7.342 -5.988 -2.438 1.00 94.31 168 ILE A CA 1
ATOM 1307 C C . ILE A 1 168 ? 8.652 -6.576 -2.991 1.00 94.31 168 ILE A C 1
ATOM 1309 O O . ILE A 1 168 ? 9.313 -7.349 -2.295 1.00 94.31 168 ILE A O 1
ATOM 1313 N N . PRO A 1 169 ? 9.054 -6.221 -4.231 1.00 85.12 169 PRO A N 1
ATOM 1314 C CA . PRO A 1 169 ? 10.260 -6.750 -4.883 1.00 85.12 169 PRO A CA 1
ATOM 1315 C C . PRO A 1 169 ? 11.577 -6.179 -4.326 1.00 85.12 169 PRO A C 1
ATOM 1317 O O . PRO A 1 169 ? 12.673 -6.545 -4.776 1.00 85.12 169 PRO A O 1
ATOM 1320 N N . GLY A 1 170 ? 11.462 -5.218 -3.406 1.00 77.50 170 GLY A N 1
ATOM 1321 C CA . GLY A 1 170 ? 12.575 -4.495 -2.822 1.00 77.50 170 GLY A CA 1
ATOM 1322 C C . GLY A 1 170 ? 13.442 -3.777 -3.851 1.00 77.50 170 GLY A C 1
ATOM 1323 O O . GLY A 1 170 ? 13.021 -3.453 -4.964 1.00 77.50 170 GLY A O 1
ATOM 1324 N N . ALA A 1 171 ? 14.697 -3.530 -3.477 1.00 69.94 171 ALA A N 1
ATOM 1325 C CA . ALA A 1 171 ? 15.641 -2.781 -4.293 1.00 69.94 171 ALA A CA 1
ATOM 1326 C C . ALA A 1 171 ? 16.236 -3.589 -5.483 1.00 69.94 171 ALA A C 1
ATOM 1328 O O . ALA A 1 171 ? 17.456 -3.609 -5.653 1.00 69.94 171 ALA A O 1
ATOM 1329 N N . THR A 1 172 ? 15.432 -4.322 -6.274 1.00 84.12 172 THR A N 1
ATOM 1330 C CA . THR A 1 172 ? 15.955 -5.281 -7.273 1.00 84.12 172 THR A CA 1
ATOM 1331 C C . THR A 1 172 ? 15.196 -5.326 -8.609 1.00 84.12 172 THR A C 1
ATOM 1333 O O . THR A 1 172 ? 13.974 -5.363 -8.672 1.00 84.12 172 THR A O 1
ATOM 1336 N N . GLU A 1 173 ? 15.945 -5.417 -9.712 1.00 92.25 173 GLU A N 1
ATOM 1337 C CA . GLU A 1 173 ? 15.403 -5.521 -11.081 1.00 92.25 173 GLU A CA 1
ATOM 1338 C C . GLU A 1 173 ? 15.018 -6.963 -11.478 1.00 92.25 173 GLU A C 1
ATOM 1340 O O . GLU A 1 173 ? 14.254 -7.187 -12.419 1.00 92.25 173 GLU A O 1
ATOM 1345 N N . PHE A 1 174 ? 15.542 -7.960 -10.759 1.00 93.62 174 PHE A N 1
ATOM 1346 C CA . PHE A 1 174 ? 15.324 -9.388 -11.022 1.00 93.62 174 PHE A CA 1
ATOM 1347 C C . PHE A 1 174 ? 14.820 -10.165 -9.796 1.00 93.62 174 PHE A C 1
ATOM 1349 O O . PHE A 1 174 ? 14.708 -11.386 -9.872 1.00 93.62 174 PHE A O 1
ATOM 1356 N N . GLY A 1 175 ? 14.494 -9.506 -8.676 1.00 90.62 175 GLY A N 1
ATOM 1357 C CA . GLY A 1 175 ? 14.094 -10.193 -7.436 1.00 90.62 175 GLY A CA 1
ATOM 1358 C C . GLY A 1 175 ? 12.761 -10.927 -7.510 1.00 90.62 175 GLY A C 1
ATOM 1359 O O . GLY A 1 175 ? 12.540 -11.835 -6.721 1.00 90.62 175 GLY A O 1
ATOM 1360 N N . LEU A 1 176 ? 11.915 -10.603 -8.493 1.00 95.69 176 LEU A N 1
ATOM 1361 C CA . LEU A 1 176 ? 10.703 -11.372 -8.790 1.00 95.69 176 LEU A CA 1
ATOM 1362 C C . LEU A 1 176 ? 10.975 -12.643 -9.607 1.00 95.69 176 LEU A C 1
ATOM 1364 O O . LEU A 1 176 ? 10.080 -13.460 -9.768 1.00 95.69 176 LEU A O 1
ATOM 1368 N N . SER A 1 177 ? 12.177 -12.827 -10.164 1.00 95.69 177 SER A N 1
ATOM 1369 C CA . SER A 1 177 ? 12.464 -13.995 -10.999 1.00 95.69 177 SER A CA 1
ATOM 1370 C C . SER A 1 177 ? 12.619 -15.247 -10.128 1.00 95.69 177 SER A C 1
ATOM 1372 O O . SER A 1 177 ? 13.560 -15.303 -9.330 1.00 95.69 177 SER A O 1
ATOM 1374 N N . PRO A 1 178 ? 11.790 -16.289 -10.328 1.00 95.69 178 PRO A N 1
ATOM 1375 C CA . PRO A 1 178 ? 11.971 -17.576 -9.669 1.00 95.69 178 PRO A CA 1
ATOM 1376 C C . PRO A 1 178 ? 13.222 -18.315 -10.173 1.00 95.69 178 PRO A C 1
ATOM 1378 O O . PRO A 1 178 ? 13.765 -19.156 -9.458 1.00 95.69 178 PRO A O 1
ATOM 1381 N N . GLN A 1 179 ? 13.702 -18.004 -11.385 1.00 94.12 179 GLN A N 1
ATOM 1382 C CA . GLN A 1 179 ? 14.929 -18.566 -11.958 1.00 94.12 179 GLN A CA 1
ATOM 1383 C C . GLN A 1 179 ? 16.155 -17.718 -11.615 1.00 94.12 179 GLN A C 1
ATOM 1385 O O . GLN A 1 179 ? 16.063 -16.493 -11.529 1.00 94.12 179 GLN A O 1
ATOM 1390 N N . LEU A 1 180 ? 17.320 -18.361 -11.497 1.00 94.88 180 LEU A N 1
ATOM 1391 C CA . LEU A 1 180 ? 18.597 -17.676 -11.307 1.00 94.88 180 LEU A CA 1
ATOM 1392 C C . LEU A 1 180 ? 18.927 -16.770 -12.502 1.00 94.88 180 LEU A C 1
ATOM 1394 O O . LEU A 1 180 ? 18.992 -17.228 -13.641 1.00 94.88 180 LEU A O 1
ATOM 1398 N N . VAL A 1 181 ? 19.237 -15.512 -12.205 1.00 94.88 181 VAL A N 1
ATOM 1399 C CA . VAL A 1 181 ? 19.785 -14.531 -13.137 1.00 94.88 181 VAL A CA 1
ATOM 1400 C C . VAL A 1 181 ? 21.205 -14.187 -12.699 1.00 94.88 181 VAL A C 1
ATOM 1402 O O . VAL A 1 181 ? 21.455 -13.799 -11.555 1.00 94.88 181 VAL A O 1
ATOM 1405 N N . THR A 1 182 ? 22.153 -14.338 -13.616 1.00 94.50 182 THR A N 1
ATOM 1406 C CA . THR A 1 182 ? 23.556 -13.945 -13.449 1.00 94.50 182 THR A CA 1
ATOM 1407 C C . THR A 1 182 ? 23.961 -12.823 -14.394 1.00 94.50 182 THR A C 1
ATOM 1409 O O . THR A 1 182 ? 23.319 -12.630 -15.428 1.00 94.50 182 THR A O 1
ATOM 1412 N N . ASP A 1 183 ? 25.064 -12.153 -14.076 1.00 92.50 183 ASP A N 1
ATOM 1413 C CA . ASP A 1 183 ? 25.770 -11.207 -14.938 1.00 92.50 183 ASP A CA 1
ATOM 1414 C C . ASP A 1 183 ? 27.300 -11.405 -14.876 1.00 92.50 183 ASP A C 1
ATOM 1416 O O . ASP A 1 183 ? 27.817 -12.173 -14.058 1.00 92.50 183 ASP A O 1
ATOM 1420 N N . GLU A 1 184 ? 28.015 -10.749 -15.791 1.00 91.19 184 GLU A N 1
ATOM 1421 C CA . GLU A 1 184 ? 29.474 -10.738 -15.928 1.00 91.19 184 GLU A CA 1
ATOM 1422 C C . GLU A 1 184 ? 29.996 -9.290 -15.782 1.00 91.19 184 GLU A C 1
ATOM 1424 O O . GLU A 1 184 ? 30.220 -8.604 -16.787 1.00 91.19 184 GLU A O 1
ATOM 1429 N N . PRO A 1 185 ? 30.163 -8.778 -14.542 1.00 85.62 185 PRO A N 1
ATOM 1430 C CA . PRO A 1 185 ? 30.597 -7.396 -14.302 1.00 85.62 185 PRO A CA 1
ATOM 1431 C C . PRO A 1 185 ? 32.023 -7.126 -14.801 1.00 85.62 185 PRO A C 1
ATOM 1433 O O . PRO A 1 185 ? 32.327 -6.019 -15.248 1.00 85.62 185 PRO A O 1
ATOM 1436 N N . SER A 1 186 ? 32.886 -8.142 -14.771 1.00 87.81 186 SER A N 1
ATOM 1437 C CA . SER A 1 186 ? 34.226 -8.126 -15.351 1.00 87.81 186 SER A CA 1
ATOM 1438 C C . SER A 1 186 ? 34.512 -9.462 -16.041 1.00 87.81 186 SER A C 1
ATOM 1440 O O . SER A 1 186 ? 33.874 -10.472 -15.746 1.00 87.81 186 SER A O 1
ATOM 1442 N N . LYS A 1 187 ? 35.438 -9.483 -17.010 1.00 87.62 187 LYS A N 1
ATOM 1443 C CA . LYS A 1 187 ? 35.662 -10.671 -17.846 1.00 87.62 187 LYS A CA 1
ATOM 1444 C C . LYS A 1 187 ? 36.043 -11.888 -16.993 1.00 87.62 187 LYS A C 1
ATOM 1446 O O . LYS A 1 187 ? 37.103 -11.889 -16.374 1.00 87.62 187 LYS A O 1
ATOM 1451 N N . GLY A 1 188 ? 35.227 -12.940 -17.045 1.00 88.50 188 GLY A N 1
ATOM 1452 C CA . GLY A 1 188 ? 35.425 -14.174 -16.276 1.00 88.50 188 GLY A CA 1
ATOM 1453 C C . GLY A 1 188 ? 34.906 -14.142 -14.832 1.00 88.50 188 GLY A C 1
ATOM 1454 O O . GLY A 1 188 ? 35.018 -15.149 -14.137 1.00 88.50 188 GLY A O 1
ATOM 1455 N N . GLU A 1 189 ? 34.316 -13.035 -14.381 1.00 91.69 189 GLU A N 1
ATOM 1456 C CA . GLU A 1 189 ? 33.601 -12.947 -13.107 1.00 91.69 189 GLU A CA 1
ATOM 1457 C C . GLU A 1 189 ? 32.116 -13.234 -13.341 1.00 91.69 189 GLU A C 1
ATOM 1459 O O . GLU A 1 189 ? 31.508 -12.648 -14.224 1.00 91.69 189 GLU A O 1
ATOM 1464 N N . THR A 1 190 ? 31.502 -14.129 -12.565 1.00 91.31 190 THR A N 1
ATOM 1465 C CA . THR A 1 190 ? 30.051 -14.366 -12.628 1.00 91.31 190 THR A CA 1
ATOM 1466 C C . THR A 1 190 ? 29.421 -13.985 -11.305 1.00 91.31 190 THR A C 1
ATOM 1468 O O . THR A 1 190 ? 29.723 -14.587 -10.271 1.00 91.31 190 THR A O 1
ATOM 1471 N N . ARG A 1 191 ? 28.504 -13.023 -11.342 1.00 90.81 191 ARG A N 1
ATOM 1472 C CA . ARG A 1 191 ? 27.732 -12.596 -10.178 1.00 90.81 191 ARG A CA 1
ATOM 1473 C C . ARG A 1 191 ? 26.280 -13.039 -10.327 1.00 90.81 191 ARG A C 1
ATOM 1475 O O . ARG A 1 191 ? 25.743 -13.149 -11.422 1.00 90.81 191 ARG A O 1
ATOM 1482 N N . ARG A 1 192 ? 25.658 -13.377 -9.198 1.00 92.31 192 ARG A N 1
ATOM 1483 C CA . ARG A 1 192 ? 24.250 -13.784 -9.104 1.00 92.31 192 ARG A CA 1
ATOM 1484 C C . ARG A 1 192 ? 23.443 -12.564 -8.683 1.00 92.31 192 ARG A C 1
ATOM 1486 O O . ARG A 1 192 ? 23.729 -12.002 -7.631 1.00 92.31 192 ARG A O 1
ATOM 1493 N N . LEU A 1 193 ? 22.472 -12.155 -9.491 1.00 90.88 193 LEU A N 1
ATOM 1494 C CA . LEU A 1 193 ? 21.715 -10.920 -9.273 1.00 90.88 193 LEU A CA 1
ATOM 1495 C C . LEU A 1 193 ? 20.530 -11.105 -8.319 1.00 90.88 193 LEU A C 1
ATOM 1497 O O . LEU A 1 193 ? 20.207 -10.193 -7.566 1.00 90.88 193 LEU A O 1
ATOM 1501 N N . ASN A 1 194 ? 19.902 -12.281 -8.330 1.00 93.62 194 ASN A N 1
ATOM 1502 C CA . ASN A 1 194 ? 18.680 -12.579 -7.573 1.00 93.62 194 ASN A CA 1
ATOM 1503 C C . ASN A 1 194 ? 18.789 -13.873 -6.747 1.00 93.62 194 ASN A C 1
ATOM 1505 O O . ASN A 1 194 ? 17.798 -14.570 -6.549 1.00 93.62 194 ASN A O 1
ATOM 1509 N N . ARG A 1 195 ? 20.001 -14.245 -6.325 1.00 93.31 195 ARG A N 1
ATOM 1510 C CA . ARG A 1 195 ? 20.231 -15.380 -5.423 1.00 93.31 195 ARG A CA 1
ATOM 1511 C C . ARG A 1 195 ? 21.248 -14.994 -4.363 1.00 93.31 195 ARG A C 1
ATOM 1513 O O . ARG A 1 195 ? 22.457 -15.174 -4.534 1.00 93.31 195 ARG A O 1
ATOM 1520 N N . ASN A 1 196 ? 20.730 -14.467 -3.268 1.00 89.62 196 ASN A N 1
ATOM 1521 C CA . ASN A 1 196 ? 21.482 -13.935 -2.148 1.00 89.62 196 ASN A CA 1
ATOM 1522 C C . ASN A 1 196 ? 21.483 -14.865 -0.933 1.00 89.62 196 ASN A C 1
ATOM 1524 O O . ASN A 1 196 ? 22.377 -14.744 -0.096 1.00 89.62 196 ASN A O 1
ATOM 1528 N N . CYS A 1 197 ? 20.579 -15.843 -0.867 1.00 82.94 197 CYS A N 1
ATOM 1529 C CA . CYS A 1 197 ? 20.629 -16.916 0.125 1.00 82.94 197 CYS A CA 1
ATOM 1530 C C . CYS A 1 197 ? 21.300 -18.195 -0.424 1.00 82.94 197 CYS A C 1
ATOM 1532 O O . CYS A 1 197 ? 21.426 -18.403 -1.634 1.00 82.94 197 CYS A O 1
ATOM 1534 N N . LEU A 1 198 ? 21.745 -19.076 0.480 1.00 79.88 198 LEU A N 1
ATOM 1535 C CA . LEU A 1 198 ? 22.264 -20.407 0.117 1.00 79.88 198 LEU A CA 1
ATOM 1536 C C . LEU A 1 198 ? 21.165 -21.471 0.006 1.00 79.88 198 LEU A C 1
ATOM 1538 O O . LEU A 1 198 ? 21.425 -22.544 -0.533 1.00 79.88 198 LEU A O 1
ATOM 1542 N N . ARG A 1 199 ? 19.975 -21.175 0.538 1.00 84.00 199 ARG A N 1
ATOM 1543 C CA . ARG A 1 199 ? 18.916 -22.153 0.815 1.00 84.00 199 ARG A CA 1
ATOM 1544 C C . ARG A 1 199 ? 18.131 -22.561 -0.430 1.00 84.00 199 ARG A C 1
ATOM 1546 O O . ARG A 1 199 ? 17.611 -23.664 -0.455 1.00 84.00 199 ARG A O 1
ATOM 1553 N N . ASP A 1 200 ? 18.111 -21.711 -1.454 1.00 87.00 200 ASP A N 1
ATOM 1554 C CA . ASP A 1 200 ? 17.299 -21.931 -2.651 1.00 87.00 200 ASP A CA 1
ATOM 1555 C C . ASP A 1 200 ? 17.994 -21.444 -3.935 1.00 87.00 200 ASP A C 1
ATOM 1557 O O . ASP A 1 200 ? 19.117 -20.926 -3.894 1.00 87.00 200 ASP A O 1
ATOM 1561 N N . GLN A 1 201 ? 17.355 -21.644 -5.088 1.00 90.25 201 GLN A N 1
ATOM 1562 C CA . GLN A 1 201 ? 17.821 -21.288 -6.427 1.00 90.25 201 GLN A CA 1
ATOM 1563 C C . GLN A 1 201 ? 17.665 -19.794 -6.745 1.00 90.25 201 GLN A C 1
ATOM 1565 O O . GLN A 1 201 ? 18.434 -19.273 -7.556 1.00 90.25 201 GLN A O 1
ATOM 1570 N N . SER A 1 202 ? 16.732 -19.102 -6.089 1.00 94.94 202 SER A N 1
ATOM 1571 C CA . SER A 1 202 ? 16.536 -17.651 -6.179 1.00 94.94 202 SER A CA 1
ATOM 1572 C C . SER A 1 202 ? 15.995 -17.074 -4.868 1.00 94.94 202 SER A C 1
ATOM 1574 O O . SER A 1 202 ? 15.527 -17.800 -3.992 1.00 94.94 202 SER A O 1
ATOM 1576 N N . ASP A 1 203 ? 16.074 -15.753 -4.740 1.00 94.38 203 ASP A N 1
ATOM 1577 C CA . ASP A 1 203 ? 15.522 -14.987 -3.624 1.00 94.38 203 ASP A CA 1
ATOM 1578 C C . ASP A 1 203 ? 14.000 -15.145 -3.537 1.00 94.38 203 ASP A C 1
ATOM 1580 O O . ASP A 1 203 ? 13.479 -15.392 -2.452 1.00 94.38 203 ASP A O 1
ATOM 1584 N N . TRP A 1 204 ? 13.322 -15.113 -4.690 1.00 95.75 204 TRP A N 1
ATOM 1585 C CA . TRP A 1 204 ? 11.885 -15.352 -4.804 1.00 95.75 204 TRP A CA 1
ATOM 1586 C C . TRP A 1 204 ? 11.477 -16.713 -4.233 1.00 95.75 204 TRP A C 1
ATOM 1588 O O . TRP A 1 204 ? 10.592 -16.762 -3.386 1.00 95.75 204 TRP A O 1
ATOM 1598 N N . GLN A 1 205 ? 12.129 -17.805 -4.659 1.00 94.56 205 GLN A N 1
ATOM 1599 C CA . GLN A 1 205 ? 11.782 -19.155 -4.190 1.00 94.56 205 GLN A CA 1
ATOM 1600 C C . GLN A 1 205 ? 11.939 -19.261 -2.666 1.00 94.56 205 GLN A C 1
ATOM 1602 O O . GLN A 1 205 ? 10.989 -19.614 -1.974 1.00 94.56 205 GLN A O 1
ATOM 1607 N N . ALA A 1 206 ? 13.081 -18.804 -2.137 1.00 89.56 206 ALA A N 1
ATOM 1608 C CA . ALA A 1 206 ? 13.344 -18.830 -0.701 1.00 89.56 206 ALA A CA 1
ATOM 1609 C C . ALA A 1 206 ? 12.327 -18.014 0.115 1.00 89.56 206 ALA A C 1
ATOM 1611 O O . ALA A 1 206 ? 11.913 -18.448 1.188 1.00 89.56 206 ALA A O 1
ATOM 1612 N N . SER A 1 207 ? 11.955 -16.824 -0.368 1.00 91.88 207 SER A N 1
ATOM 1613 C CA . SER A 1 207 ? 11.014 -15.944 0.329 1.00 91.88 207 SER A CA 1
ATOM 1614 C C . SER A 1 207 ? 9.575 -16.467 0.264 1.00 91.88 207 SER A C 1
ATOM 1616 O O . SER A 1 207 ? 8.868 -16.439 1.270 1.00 91.88 207 SER A O 1
ATOM 1618 N N . MET A 1 208 ? 9.143 -16.990 -0.887 1.00 94.12 208 MET A N 1
ATOM 1619 C CA . MET A 1 208 ? 7.798 -17.548 -1.049 1.00 94.12 208 MET A CA 1
ATOM 1620 C C . MET A 1 208 ? 7.611 -18.854 -0.269 1.00 94.12 208 MET A C 1
ATOM 1622 O O . MET A 1 208 ? 6.546 -19.062 0.310 1.00 94.12 208 MET A O 1
ATOM 1626 N N . ASP A 1 209 ? 8.640 -19.703 -0.203 1.00 88.06 209 ASP A N 1
ATOM 1627 C CA . ASP A 1 209 ? 8.627 -20.910 0.630 1.00 88.06 209 ASP A CA 1
ATOM 1628 C C . ASP A 1 209 ? 8.509 -20.559 2.117 1.00 88.06 209 ASP A C 1
ATOM 1630 O O . ASP A 1 209 ? 7.705 -21.156 2.830 1.00 88.06 209 ASP A O 1
ATOM 1634 N N . GLU A 1 210 ? 9.259 -19.554 2.584 1.00 83.56 210 GLU A N 1
ATOM 1635 C CA . GLU A 1 210 ? 9.152 -19.055 3.959 1.00 83.56 210 GLU A CA 1
ATOM 1636 C C . GLU A 1 210 ? 7.757 -18.485 4.246 1.00 83.56 210 GLU A C 1
ATOM 1638 O O . GLU A 1 210 ? 7.153 -18.821 5.264 1.00 83.56 210 GLU A O 1
ATOM 1643 N N . LEU A 1 211 ? 7.215 -17.672 3.336 1.00 88.19 211 LEU A N 1
ATOM 1644 C CA . LEU A 1 211 ? 5.885 -17.087 3.476 1.00 88.19 211 LEU A CA 1
ATOM 1645 C C . LEU A 1 211 ? 4.796 -18.158 3.618 1.00 88.19 211 LEU A C 1
ATOM 1647 O O . LEU A 1 211 ? 3.990 -18.085 4.545 1.00 88.19 211 LEU A O 1
ATOM 1651 N N . GLN A 1 212 ? 4.768 -19.149 2.720 1.00 86.44 212 GLN A N 1
ATOM 1652 C CA . GLN A 1 212 ? 3.752 -20.206 2.748 1.00 86.44 212 GLN A CA 1
ATOM 1653 C C . GLN A 1 212 ? 3.933 -21.158 3.933 1.00 86.44 212 GLN A C 1
ATOM 1655 O O . GLN A 1 212 ? 2.939 -21.640 4.471 1.00 86.44 212 GLN A O 1
ATOM 1660 N N . ALA A 1 213 ? 5.175 -21.407 4.361 1.00 80.19 213 ALA A N 1
ATOM 1661 C CA . ALA A 1 213 ? 5.442 -22.202 5.556 1.00 80.19 213 ALA A CA 1
ATOM 1662 C C . ALA A 1 213 ? 4.932 -21.509 6.825 1.00 80.19 213 ALA A C 1
ATOM 1664 O O . ALA A 1 213 ? 4.394 -22.168 7.708 1.00 80.19 213 ALA A O 1
ATOM 1665 N N . LEU A 1 214 ? 5.080 -20.184 6.911 1.00 75.25 214 LEU A N 1
ATOM 1666 C CA . LEU A 1 214 ? 4.588 -19.414 8.050 1.00 75.25 214 LEU A CA 1
ATOM 1667 C C . LEU A 1 214 ? 3.071 -19.211 7.986 1.00 75.25 214 LEU A C 1
ATOM 1669 O O . LEU A 1 214 ? 2.415 -19.263 9.015 1.00 75.25 214 LEU A O 1
ATOM 1673 N N . SER A 1 215 ? 2.503 -18.996 6.799 1.00 84.31 215 SER A N 1
ATOM 1674 C CA . SER A 1 215 ? 1.101 -18.587 6.626 1.00 84.31 215 SER A CA 1
ATOM 1675 C C . SER A 1 215 ? 0.285 -19.680 5.922 1.00 84.31 215 SER A C 1
ATOM 1677 O O . SER A 1 215 ? -0.008 -19.557 4.730 1.00 84.31 215 SER A O 1
ATOM 1679 N N . PRO A 1 216 ? -0.116 -20.759 6.621 1.00 81.94 216 PRO A N 1
ATOM 1680 C CA . PRO A 1 216 ? -0.798 -21.897 5.999 1.00 81.94 216 PRO A CA 1
ATOM 1681 C C . PRO A 1 216 ? -2.199 -21.558 5.466 1.00 81.94 216 PRO A C 1
ATOM 1683 O O . PRO A 1 216 ? -2.718 -22.277 4.614 1.00 81.94 216 PRO A O 1
ATOM 1686 N N . LEU A 1 217 ? -2.818 -20.470 5.945 1.00 89.19 217 LEU A N 1
ATOM 1687 C CA . LEU A 1 217 ? -4.107 -19.973 5.451 1.00 89.19 217 LEU A CA 1
ATOM 1688 C C . LEU A 1 217 ? -3.972 -18.945 4.318 1.00 89.19 217 LEU A C 1
ATOM 1690 O O . LEU A 1 217 ? -4.986 -18.387 3.892 1.00 89.19 217 LEU A O 1
ATOM 1694 N N . LEU A 1 218 ? -2.758 -18.685 3.820 1.00 95.12 218 LEU A N 1
ATOM 1695 C CA . LEU A 1 218 ? -2.530 -17.717 2.753 1.00 95.12 218 LEU A CA 1
ATOM 1696 C C . LEU A 1 218 ? -3.243 -18.147 1.465 1.00 95.12 218 LEU A C 1
ATOM 1698 O O . LEU A 1 218 ? -2.990 -19.217 0.914 1.00 95.12 218 LEU A O 1
ATOM 1702 N N . LYS A 1 219 ? -4.110 -17.269 0.960 1.00 97.94 219 LYS A N 1
ATOM 1703 C CA . LYS A 1 219 ? -4.888 -17.465 -0.270 1.00 97.94 219 LYS A CA 1
ATOM 1704 C C . LYS A 1 219 ? -4.490 -16.488 -1.363 1.00 97.94 219 LYS A C 1
ATOM 1706 O O . LYS A 1 219 ? -4.506 -16.856 -2.537 1.00 97.94 219 LYS A O 1
ATOM 1711 N N . HIS A 1 220 ? -4.154 -15.252 -0.995 1.00 98.50 220 HIS A N 1
ATOM 1712 C CA . HIS A 1 220 ? -3.943 -14.167 -1.947 1.00 98.50 220 HIS A CA 1
ATOM 1713 C C . HIS A 1 220 ? -2.580 -13.496 -1.778 1.00 98.50 220 HIS A C 1
ATOM 1715 O O . HIS A 1 220 ? -2.116 -13.249 -0.668 1.00 98.50 220 HIS A O 1
ATOM 1721 N N . VAL A 1 221 ? -1.967 -13.121 -2.896 1.00 98.62 221 VAL A N 1
ATOM 1722 C CA . VAL A 1 221 ? -0.775 -12.269 -2.917 1.00 98.62 221 VAL A CA 1
ATOM 1723 C C . VAL A 1 221 ? -0.979 -11.102 -3.871 1.00 98.62 221 VAL A C 1
ATOM 1725 O O . VAL A 1 221 ? -1.506 -11.288 -4.969 1.00 98.62 221 VAL A O 1
ATOM 1728 N N . ALA A 1 222 ? -0.570 -9.901 -3.470 1.00 98.56 222 ALA A N 1
ATOM 1729 C CA . ALA A 1 222 ? -0.520 -8.738 -4.351 1.00 98.56 222 ALA A CA 1
ATOM 1730 C C . ALA A 1 222 ? 0.922 -8.502 -4.812 1.00 98.56 222 ALA A C 1
ATOM 1732 O O . ALA A 1 222 ? 1.773 -8.138 -4.010 1.00 98.56 222 ALA A O 1
ATOM 1733 N N . ILE A 1 223 ? 1.221 -8.731 -6.092 1.00 98.44 223 ILE A N 1
ATOM 1734 C CA . ILE A 1 223 ? 2.569 -8.526 -6.642 1.00 98.44 223 ILE A CA 1
ATOM 1735 C C . ILE A 1 223 ? 2.724 -7.054 -7.025 1.00 98.44 223 ILE A C 1
ATOM 1737 O O . ILE A 1 223 ? 2.127 -6.602 -8.008 1.00 98.44 223 ILE A O 1
ATOM 1741 N N . VAL A 1 224 ? 3.538 -6.325 -6.257 1.00 97.88 224 VAL A N 1
ATOM 1742 C CA . VAL A 1 224 ? 3.815 -4.898 -6.458 1.00 97.88 224 VAL A CA 1
ATOM 1743 C C . VAL A 1 224 ? 4.861 -4.714 -7.554 1.00 97.88 224 VAL A C 1
ATOM 1745 O O . VAL A 1 224 ? 5.954 -5.279 -7.490 1.00 97.88 224 VAL A O 1
ATOM 1748 N N . VAL A 1 225 ? 4.554 -3.896 -8.564 1.00 97.12 225 VAL A N 1
ATOM 1749 C CA . VAL A 1 225 ? 5.500 -3.555 -9.638 1.00 97.12 225 VAL A CA 1
ATOM 1750 C C . VAL A 1 225 ? 5.635 -2.037 -9.762 1.00 97.12 225 VAL A C 1
ATOM 1752 O O . VAL A 1 225 ? 4.745 -1.388 -10.320 1.00 97.12 225 VAL A O 1
ATOM 1755 N N . PRO A 1 226 ? 6.747 -1.461 -9.259 1.00 96.00 226 PRO A N 1
ATOM 1756 C CA . PRO A 1 226 ? 6.955 -0.021 -9.258 1.00 96.00 226 PRO A CA 1
ATOM 1757 C C . PRO A 1 226 ? 7.457 0.507 -10.606 1.00 96.00 226 PRO A C 1
ATOM 1759 O O . PRO A 1 226 ? 8.402 -0.030 -11.193 1.00 96.00 226 PRO A O 1
ATOM 1762 N N . TRP A 1 227 ? 6.867 1.608 -11.066 1.00 97.19 227 TRP A N 1
ATOM 1763 C CA . TRP A 1 227 ? 7.438 2.538 -12.049 1.00 97.19 227 TRP A CA 1
ATOM 1764 C C . TRP A 1 227 ? 7.656 3.905 -11.389 1.00 97.19 227 TRP A C 1
ATOM 1766 O O . TRP A 1 227 ? 7.123 4.187 -10.319 1.00 97.19 227 TRP A O 1
ATOM 1776 N N . PHE A 1 228 ? 8.440 4.767 -12.030 1.00 98.00 228 PHE A N 1
ATOM 1777 C CA . PHE A 1 228 ? 8.945 5.998 -11.436 1.00 98.00 228 PHE A CA 1
ATOM 1778 C C . PHE A 1 228 ? 8.269 7.237 -12.007 1.00 98.00 228 PHE A C 1
ATOM 1780 O O . PHE A 1 228 ? 8.328 7.473 -13.216 1.00 98.00 228 PHE A O 1
ATOM 1787 N N . GLY A 1 229 ? 7.653 8.022 -11.123 1.00 98.00 229 GLY A N 1
ATOM 1788 C CA . GLY A 1 229 ? 7.158 9.364 -11.399 1.00 98.00 229 GLY A CA 1
ATOM 1789 C C . GLY A 1 229 ? 8.266 10.406 -11.256 1.00 98.00 229 GLY A C 1
ATOM 1790 O O . GLY A 1 229 ? 9.059 10.349 -10.317 1.00 98.00 229 GLY A O 1
ATOM 1791 N N . THR A 1 230 ? 8.332 11.361 -12.185 1.00 97.81 230 THR A N 1
ATOM 1792 C CA . THR A 1 230 ? 9.458 12.314 -12.270 1.00 97.81 230 THR A CA 1
ATOM 1793 C C . THR A 1 230 ? 9.148 13.736 -11.796 1.00 97.81 230 THR A C 1
ATOM 1795 O O . THR A 1 230 ? 10.051 14.567 -11.770 1.00 97.81 230 THR A O 1
ATOM 1798 N N . ASP A 1 231 ? 7.884 14.060 -11.512 1.00 98.50 231 ASP A N 1
ATOM 1799 C CA . ASP A 1 231 ? 7.434 15.418 -11.171 1.00 98.50 231 ASP A CA 1
ATOM 1800 C C . ASP A 1 231 ? 6.103 15.354 -10.394 1.00 98.50 231 ASP A C 1
ATOM 1802 O O . ASP A 1 231 ? 5.276 14.485 -10.666 1.00 98.50 231 ASP A O 1
ATOM 1806 N N . LEU A 1 232 ? 5.863 16.264 -9.449 1.00 98.69 232 LEU A N 1
ATOM 1807 C CA . LEU A 1 232 ? 4.584 16.383 -8.733 1.00 98.69 232 LEU A CA 1
ATOM 1808 C C . LEU A 1 232 ? 3.498 17.111 -9.538 1.00 98.69 232 LEU A C 1
ATOM 1810 O O . LEU A 1 232 ? 2.322 17.058 -9.193 1.00 98.69 232 LEU A O 1
ATOM 1814 N N . ARG A 1 233 ? 3.850 17.814 -10.613 1.00 98.75 233 ARG A N 1
ATOM 1815 C CA . ARG A 1 233 ? 2.891 18.541 -11.449 1.00 98.75 233 ARG A CA 1
ATOM 1816 C C . ARG A 1 233 ? 2.322 17.580 -12.482 1.00 98.75 233 ARG A C 1
ATOM 1818 O O . ARG A 1 233 ? 3.047 17.146 -13.374 1.00 98.75 233 ARG A O 1
ATOM 1825 N N . ALA A 1 234 ? 1.024 17.305 -12.423 1.00 98.56 234 ALA A N 1
ATOM 1826 C CA . ALA A 1 234 ? 0.322 16.372 -13.305 1.00 98.56 234 ALA A CA 1
ATOM 1827 C C . ALA A 1 234 ? 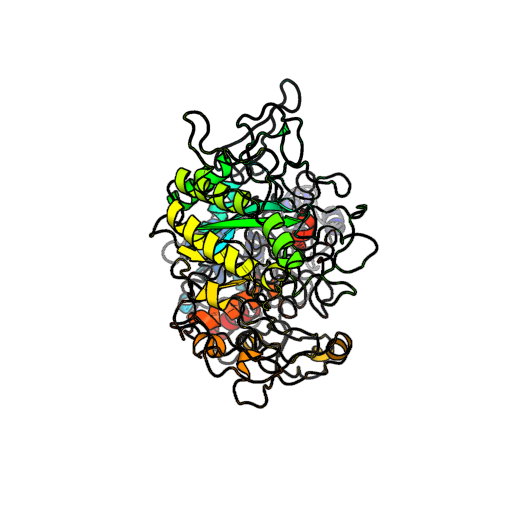0.656 16.609 -14.788 1.00 98.56 234 ALA A C 1
ATOM 1829 O O . ALA A 1 234 ? 1.037 15.686 -15.499 1.00 98.56 234 ALA A O 1
ATOM 1830 N N . GLY A 1 235 ? 0.646 17.871 -15.234 1.00 97.88 235 GLY A N 1
ATOM 1831 C CA . GLY A 1 235 ? 0.953 18.216 -16.625 1.00 97.88 235 GLY A CA 1
ATOM 1832 C C . GLY A 1 235 ? 2.412 18.013 -17.068 1.00 97.88 235 GLY A C 1
ATOM 1833 O O . GLY A 1 235 ? 2.695 18.179 -18.251 1.00 97.88 235 GLY A O 1
ATOM 1834 N N . GLN A 1 236 ? 3.338 17.715 -16.150 1.00 98.19 236 GLN A N 1
ATOM 1835 C CA . GLN A 1 236 ? 4.773 17.508 -16.415 1.00 98.19 236 GLN A CA 1
ATOM 1836 C C . GLN A 1 236 ? 5.282 16.134 -15.950 1.00 98.19 236 GLN A C 1
ATOM 1838 O O . GLN A 1 236 ? 6.389 15.733 -16.312 1.00 98.19 236 GLN A O 1
ATOM 1843 N N . CYS A 1 237 ? 4.501 15.419 -15.141 1.00 98.38 237 CYS A N 1
ATOM 1844 C CA . CYS A 1 237 ? 4.881 14.136 -14.577 1.00 98.38 237 CYS A CA 1
ATOM 1845 C C . CYS A 1 237 ? 4.919 13.054 -15.657 1.00 98.38 237 CYS A C 1
ATOM 1847 O O . CYS A 1 237 ? 3.951 12.841 -16.384 1.00 98.38 237 CYS A O 1
ATOM 1849 N N . LEU A 1 238 ? 6.055 12.364 -15.749 1.00 97.56 238 LEU A N 1
ATOM 1850 C CA . LEU A 1 238 ? 6.228 11.187 -16.588 1.00 97.56 238 LEU A CA 1
ATOM 1851 C C . LEU A 1 238 ? 6.329 9.960 -15.687 1.00 97.56 238 LEU A C 1
ATOM 1853 O O . LEU A 1 238 ? 7.035 10.013 -14.682 1.00 97.56 238 LEU A O 1
ATOM 1857 N N . ILE A 1 239 ? 5.691 8.860 -16.083 1.00 97.44 239 ILE A N 1
ATOM 1858 C CA . ILE A 1 239 ? 5.751 7.566 -15.398 1.00 97.44 239 ILE A CA 1
ATOM 1859 C C . ILE A 1 239 ? 6.557 6.588 -16.255 1.00 97.44 239 ILE A C 1
ATOM 1861 O O . ILE A 1 239 ? 6.168 6.268 -17.383 1.00 97.44 239 ILE A O 1
ATOM 1865 N N . LYS A 1 240 ? 7.707 6.132 -15.750 1.00 96.25 240 LYS A N 1
ATOM 1866 C CA . LYS A 1 240 ? 8.677 5.340 -16.527 1.00 96.25 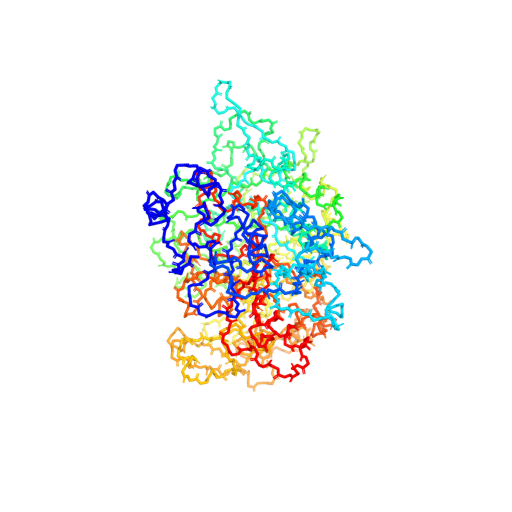240 LYS A CA 1
ATOM 1867 C C . LYS A 1 240 ? 9.191 4.123 -15.762 1.00 96.25 240 LYS A C 1
ATOM 1869 O O . LYS A 1 240 ? 9.419 4.232 -14.561 1.00 96.25 240 LYS A O 1
ATOM 1874 N N . PRO A 1 241 ? 9.477 2.998 -16.436 1.00 95.25 241 PRO A N 1
ATOM 1875 C CA . PRO A 1 241 ? 10.235 1.924 -15.811 1.00 95.25 241 PRO A CA 1
ATOM 1876 C C . PRO A 1 241 ? 11.663 2.416 -15.530 1.00 95.25 241 PRO A C 1
ATOM 1878 O O . PRO A 1 241 ? 12.255 3.142 -16.342 1.00 95.25 241 PRO A O 1
ATOM 1881 N N . GLY A 1 242 ? 12.202 2.039 -14.375 1.00 95.12 242 GLY A N 1
ATOM 1882 C CA . GLY A 1 242 ? 13.493 2.518 -13.891 1.00 95.12 242 GLY A CA 1
ATOM 1883 C C . GLY A 1 242 ? 14.541 1.422 -13.782 1.00 95.12 242 GLY A C 1
ATOM 1884 O O . GLY A 1 242 ? 14.213 0.271 -13.504 1.00 95.12 242 GLY A O 1
ATOM 1885 N N . VAL A 1 243 ? 15.802 1.803 -13.961 1.00 94.81 243 VAL A N 1
ATOM 1886 C CA . VAL A 1 243 ? 16.978 0.956 -13.745 1.00 94.81 243 VAL A CA 1
ATOM 1887 C C . VAL A 1 243 ? 17.977 1.653 -12.830 1.00 94.81 243 VAL A C 1
ATOM 1889 O O . VAL A 1 243 ? 18.099 2.879 -12.843 1.00 94.81 243 VAL A O 1
ATOM 1892 N N . MET A 1 244 ? 18.715 0.870 -12.048 1.00 91.19 244 MET A N 1
ATOM 1893 C CA . MET A 1 244 ? 19.775 1.358 -11.160 1.00 91.19 244 MET A CA 1
ATOM 1894 C C . MET A 1 244 ? 21.076 1.653 -11.921 1.00 91.19 244 MET A C 1
ATOM 1896 O O . MET A 1 244 ? 21.876 2.484 -11.490 1.00 91.19 244 MET A O 1
ATOM 1900 N N . ASP A 1 245 ? 21.281 0.985 -13.061 1.00 88.19 245 ASP A N 1
ATOM 1901 C CA . ASP A 1 245 ? 22.409 1.191 -13.972 1.00 88.19 245 ASP A CA 1
ATOM 1902 C C . ASP A 1 245 ? 21.984 0.931 -15.429 1.00 88.19 245 ASP A C 1
ATOM 1904 O O . ASP A 1 245 ? 21.129 0.088 -15.704 1.00 88.19 245 ASP A O 1
ATOM 1908 N N . ARG A 1 246 ? 22.591 1.641 -16.382 1.00 88.19 246 ARG A N 1
ATOM 1909 C CA . ARG A 1 246 ? 22.393 1.420 -17.821 1.00 88.19 246 ARG A CA 1
ATOM 1910 C C . ARG A 1 246 ? 23.407 0.461 -18.437 1.00 88.19 246 ARG A C 1
ATOM 1912 O O . ARG A 1 246 ? 23.110 -0.117 -19.471 1.00 88.19 246 ARG A O 1
ATOM 1919 N N . ALA A 1 247 ? 24.569 0.267 -17.815 1.00 80.19 247 ALA A N 1
ATOM 1920 C CA . ALA A 1 247 ? 25.704 -0.412 -18.433 1.00 80.19 247 ALA A CA 1
ATOM 1921 C C . ALA A 1 247 ? 25.455 -1.887 -18.796 1.00 80.19 247 ALA A C 1
ATOM 1923 O O . ALA A 1 247 ? 26.164 -2.388 -19.661 1.00 80.19 247 ALA A O 1
ATOM 1924 N N . GLY A 1 248 ? 24.472 -2.560 -18.173 1.00 67.38 248 GLY A N 1
ATOM 1925 C CA . GLY A 1 248 ? 24.031 -3.922 -18.507 1.00 67.38 248 GLY A CA 1
ATOM 1926 C C . GLY A 1 248 ? 25.185 -4.928 -18.614 1.00 67.38 248 GLY A C 1
ATOM 1927 O O . GLY A 1 248 ? 25.760 -5.130 -19.679 1.00 67.38 248 GLY A O 1
ATOM 1928 N N . HIS A 1 249 ? 25.534 -5.612 -17.527 1.00 80.62 249 HIS A N 1
ATOM 1929 C CA . HIS A 1 249 ? 26.759 -6.421 -17.449 1.00 80.62 249 HIS A CA 1
ATOM 1930 C C . HIS A 1 249 ? 26.625 -7.826 -18.071 1.00 80.62 249 HIS A C 1
ATOM 1932 O O . HIS A 1 249 ? 26.924 -8.818 -17.422 1.00 80.62 249 HIS A O 1
ATOM 1938 N N . LYS A 1 250 ? 26.163 -7.946 -19.326 1.00 85.31 250 LYS A N 1
ATOM 1939 C CA . LYS A 1 250 ? 25.882 -9.243 -19.992 1.00 85.31 250 LYS A CA 1
ATOM 1940 C C . LYS A 1 250 ? 25.006 -10.172 -19.142 1.00 85.31 250 LYS A C 1
ATOM 1942 O O . LYS A 1 250 ? 25.357 -11.311 -18.832 1.00 85.31 250 LYS A O 1
ATOM 1947 N N . GLU A 1 251 ? 23.857 -9.655 -18.749 1.00 90.56 251 GLU A N 1
ATOM 1948 C CA . GLU A 1 251 ? 22.879 -10.408 -17.978 1.00 90.56 251 GLU A CA 1
ATOM 1949 C C . GLU A 1 251 ? 22.432 -11.660 -18.751 1.00 90.56 251 GLU A C 1
ATOM 1951 O O . GLU A 1 251 ? 22.103 -11.604 -19.935 1.00 90.56 251 GLU A O 1
ATOM 1956 N N . SER A 1 252 ? 22.380 -12.797 -18.060 1.00 91.88 252 SER A N 1
ATOM 1957 C CA . SER A 1 252 ? 21.823 -14.062 -18.572 1.00 91.88 252 SER A CA 1
ATOM 1958 C C . SER A 1 252 ? 20.362 -13.940 -19.024 1.00 91.88 252 SER A C 1
ATOM 1960 O O . SER A 1 252 ? 19.912 -14.709 -19.872 1.00 91.88 252 SER A O 1
ATOM 1962 N N . SER A 1 253 ? 19.637 -12.951 -18.495 1.00 89.38 253 SER A N 1
ATOM 1963 C CA . SER A 1 253 ? 18.331 -12.515 -18.976 1.00 89.38 253 SER A CA 1
ATOM 1964 C C . SER A 1 253 ? 18.343 -11.002 -19.145 1.00 89.38 253 SER A C 1
ATOM 1966 O O . SER A 1 253 ? 18.550 -10.279 -18.177 1.00 89.38 253 SER A O 1
ATOM 1968 N N . ASN A 1 254 ? 18.069 -10.517 -20.356 1.00 89.25 254 ASN A N 1
ATOM 1969 C CA . ASN A 1 254 ? 18.032 -9.082 -20.627 1.00 89.25 254 ASN A CA 1
ATOM 1970 C C . ASN A 1 254 ? 16.900 -8.407 -19.842 1.00 89.25 254 ASN A C 1
ATOM 1972 O O . ASN A 1 254 ? 15.734 -8.791 -19.985 1.00 89.25 254 ASN A O 1
ATOM 1976 N N . TRP A 1 255 ? 17.221 -7.366 -19.074 1.00 93.00 255 TRP A N 1
ATOM 1977 C CA . TRP A 1 255 ? 16.196 -6.523 -18.465 1.00 93.00 255 TRP A CA 1
ATOM 1978 C C . TRP A 1 255 ? 15.325 -5.819 -19.519 1.00 93.00 255 TRP A C 1
ATOM 1980 O O . TRP A 1 255 ? 15.833 -5.286 -20.514 1.00 93.00 255 TRP A O 1
ATOM 1990 N N . ARG A 1 256 ? 14.005 -5.795 -19.288 1.00 91.25 256 ARG A N 1
ATOM 1991 C CA . ARG A 1 256 ? 13.029 -5.011 -20.060 1.00 91.25 256 ARG A CA 1
ATOM 1992 C C . ARG A 1 256 ? 11.908 -4.502 -19.161 1.00 91.25 256 ARG A C 1
ATOM 1994 O O . ARG A 1 256 ? 11.462 -5.232 -18.291 1.00 91.25 256 ARG A O 1
ATOM 2001 N N . GLY A 1 257 ? 11.417 -3.297 -19.437 1.00 89.50 257 GLY A N 1
ATOM 2002 C CA . GLY A 1 257 ? 10.208 -2.728 -18.817 1.00 89.50 257 GLY A CA 1
ATOM 2003 C C . GLY A 1 257 ? 9.236 -2.186 -19.869 1.00 89.50 257 GLY A C 1
ATOM 2004 O O . GLY A 1 257 ? 8.838 -1.028 -19.817 1.00 89.50 257 GLY A O 1
ATOM 2005 N N . GLY A 1 258 ? 8.995 -2.940 -20.943 1.00 86.44 258 GLY A N 1
ATOM 2006 C CA . GLY A 1 258 ? 8.373 -2.441 -22.179 1.00 86.44 258 GLY A CA 1
ATOM 2007 C C . GLY A 1 258 ? 9.299 -1.591 -23.063 1.00 86.44 258 GLY A C 1
ATOM 2008 O O . GLY A 1 258 ? 8.923 -1.206 -24.170 1.00 86.44 258 GLY A O 1
ATOM 2009 N N . ILE A 1 259 ? 10.522 -1.328 -22.602 1.00 88.31 259 ILE A N 1
ATOM 2010 C CA . ILE A 1 259 ? 11.640 -0.699 -23.321 1.00 88.31 259 ILE A CA 1
ATOM 2011 C C . ILE A 1 259 ? 12.959 -1.386 -22.938 1.00 88.31 259 ILE A C 1
ATOM 2013 O O . ILE A 1 259 ? 12.979 -2.223 -22.032 1.00 88.31 259 ILE A O 1
ATOM 2017 N N . SER A 1 260 ? 14.047 -1.070 -23.645 1.00 88.88 260 SER A N 1
ATOM 2018 C CA . SER A 1 260 ? 15.390 -1.542 -23.292 1.00 88.88 260 SER A CA 1
ATOM 2019 C C . SER A 1 260 ? 15.946 -0.801 -22.071 1.00 88.88 260 SER A C 1
ATOM 2021 O O . SER A 1 260 ? 15.491 0.292 -21.728 1.00 88.88 260 SER A O 1
ATOM 2023 N N . ARG A 1 261 ? 16.974 -1.388 -21.446 1.00 91.25 261 ARG A N 1
ATOM 2024 C CA . ARG A 1 261 ? 17.731 -0.785 -20.338 1.00 91.25 261 ARG A CA 1
ATOM 2025 C C . ARG A 1 261 ? 18.302 0.596 -20.693 1.00 91.25 261 ARG A C 1
ATOM 2027 O O . ARG A 1 261 ? 18.226 1.507 -19.874 1.00 91.25 261 ARG A O 1
ATOM 2034 N N . ASP A 1 262 ? 18.812 0.773 -21.911 1.00 90.50 262 ASP A N 1
ATOM 2035 C CA . ASP A 1 262 ? 19.423 2.037 -22.359 1.00 90.50 262 ASP A CA 1
ATOM 2036 C C . ASP A 1 262 ? 18.438 3.215 -22.360 1.00 90.50 262 ASP A C 1
ATOM 2038 O O . ASP A 1 262 ? 18.808 4.350 -22.044 1.00 90.50 262 ASP A O 1
ATOM 2042 N N . ASP A 1 263 ? 17.175 2.933 -22.686 1.00 89.56 263 ASP A N 1
ATOM 2043 C CA . ASP A 1 263 ? 16.104 3.926 -22.775 1.00 89.56 263 ASP A CA 1
ATOM 2044 C C . ASP A 1 263 ? 15.385 4.149 -21.430 1.00 89.56 263 ASP A C 1
ATOM 2046 O O . ASP A 1 263 ? 14.561 5.064 -21.311 1.00 89.56 263 ASP A O 1
ATOM 2050 N N . ALA A 1 264 ? 15.663 3.318 -20.420 1.00 92.75 264 ALA A N 1
ATOM 2051 C CA . ALA A 1 264 ? 14.980 3.353 -19.133 1.00 92.75 264 ALA A CA 1
ATOM 2052 C C . ALA A 1 264 ? 15.345 4.587 -18.302 1.00 92.75 264 ALA A C 1
ATOM 2054 O O . ALA A 1 264 ? 16.396 5.225 -18.478 1.00 92.75 264 ALA A O 1
ATOM 2055 N N . HIS A 1 265 ? 14.450 4.940 -17.377 1.00 95.06 265 HIS A N 1
ATOM 2056 C CA . HIS A 1 265 ? 14.721 5.992 -16.405 1.00 95.06 265 HIS A CA 1
ATOM 2057 C C . HIS A 1 265 ? 15.887 5.552 -15.519 1.00 95.06 265 HIS A C 1
ATOM 2059 O O . HIS A 1 265 ? 15.825 4.500 -14.892 1.00 95.06 265 HIS A O 1
ATOM 2065 N N . LEU A 1 266 ? 16.970 6.328 -15.500 1.00 95.56 266 LEU A N 1
ATOM 2066 C CA . LEU A 1 266 ? 18.068 6.054 -14.582 1.00 95.56 266 LEU A CA 1
ATOM 2067 C C . LEU A 1 266 ? 17.666 6.597 -13.216 1.00 95.56 266 LEU A C 1
ATOM 2069 O O . LEU A 1 266 ? 17.539 7.813 -13.060 1.00 95.56 266 LEU A O 1
ATOM 2073 N N . ILE A 1 267 ? 17.467 5.692 -12.264 1.00 94.88 267 ILE A N 1
ATOM 2074 C CA . ILE A 1 267 ? 17.049 6.042 -10.911 1.00 94.88 267 ILE A CA 1
ATOM 2075 C C . ILE A 1 267 ? 18.103 6.937 -10.273 1.00 94.88 267 ILE A C 1
ATOM 2077 O O . ILE A 1 267 ? 19.314 6.725 -10.418 1.00 94.88 267 ILE A O 1
ATOM 2081 N N . SER A 1 268 ? 17.634 7.970 -9.584 1.00 94.12 268 SER A N 1
ATOM 2082 C CA . SER A 1 268 ? 18.518 8.904 -8.914 1.00 94.12 268 SER A CA 1
ATOM 2083 C C . SER A 1 268 ? 19.326 8.239 -7.792 1.00 94.12 268 SER A C 1
ATOM 2085 O O . SER A 1 268 ? 19.083 7.100 -7.390 1.00 94.12 268 SER A O 1
ATOM 2087 N N . ARG A 1 269 ? 20.360 8.928 -7.305 1.00 89.94 269 ARG A N 1
ATOM 2088 C CA . ARG A 1 269 ? 21.247 8.412 -6.255 1.00 89.94 269 ARG A CA 1
ATOM 2089 C C . ARG A 1 269 ? 21.011 9.138 -4.938 1.00 89.94 269 ARG A C 1
ATOM 2091 O O . ARG A 1 269 ? 20.874 10.361 -4.921 1.00 89.94 269 ARG A O 1
ATOM 2098 N N . ALA A 1 270 ? 21.046 8.378 -3.849 1.00 83.12 270 ALA A N 1
ATOM 2099 C CA . ALA A 1 270 ? 21.049 8.873 -2.479 1.00 83.12 270 ALA A CA 1
ATOM 2100 C C . ALA A 1 270 ? 22.288 8.309 -1.765 1.00 83.12 270 ALA A C 1
ATOM 2102 O O . ALA A 1 270 ? 22.455 7.094 -1.640 1.00 83.12 270 ALA A O 1
ATOM 2103 N N . GLY A 1 271 ? 23.205 9.190 -1.356 1.00 80.56 271 GLY A N 1
ATOM 2104 C CA . GLY A 1 271 ? 24.529 8.777 -0.887 1.00 80.56 271 GLY A CA 1
ATOM 2105 C C . GLY A 1 271 ? 25.296 8.005 -1.969 1.00 80.56 271 GLY A C 1
ATOM 2106 O O . GLY A 1 271 ? 25.417 8.467 -3.103 1.00 80.56 271 GLY A O 1
ATOM 2107 N N . ASN A 1 272 ? 25.797 6.815 -1.626 1.00 75.69 272 ASN A N 1
ATOM 2108 C CA . ASN A 1 272 ? 26.612 5.993 -2.531 1.00 75.69 272 ASN A CA 1
ATOM 2109 C C . ASN A 1 272 ? 25.789 5.029 -3.413 1.00 75.69 272 ASN A C 1
ATOM 2111 O O . ASN A 1 272 ? 26.340 4.427 -4.337 1.00 75.69 272 ASN A O 1
ATOM 2115 N N . GLY A 1 273 ? 24.487 4.873 -3.152 1.00 81.62 273 GLY A N 1
ATOM 2116 C CA . GLY A 1 273 ? 23.610 3.911 -3.828 1.00 81.62 273 GLY A CA 1
ATOM 2117 C C . GLY A 1 273 ? 22.518 4.560 -4.679 1.00 81.62 273 GLY A C 1
ATOM 2118 O O . GLY A 1 273 ? 22.333 5.779 -4.663 1.00 81.62 273 GLY A O 1
ATOM 2119 N N . ALA A 1 274 ? 21.785 3.734 -5.428 1.00 87.31 274 ALA A N 1
ATOM 2120 C CA . ALA A 1 274 ? 20.517 4.152 -6.020 1.00 87.31 274 ALA A CA 1
ATOM 2121 C C . ALA A 1 274 ? 19.511 4.488 -4.904 1.00 87.31 274 ALA A C 1
ATOM 2123 O O . ALA A 1 274 ? 19.512 3.855 -3.845 1.00 87.31 274 ALA A O 1
ATOM 2124 N N . ALA A 1 275 ? 18.674 5.500 -5.130 1.00 88.25 275 ALA A N 1
ATOM 2125 C CA . ALA A 1 275 ? 17.652 5.921 -4.179 1.00 88.25 275 ALA A CA 1
ATOM 2126 C C . ALA A 1 275 ? 16.561 4.854 -4.008 1.00 88.25 275 ALA A C 1
ATOM 2128 O O . ALA A 1 275 ? 16.025 4.698 -2.915 1.00 88.25 275 ALA A O 1
ATOM 2129 N N . TYR A 1 276 ? 16.281 4.085 -5.061 1.00 88.12 276 TYR A N 1
ATOM 2130 C CA . TYR A 1 276 ? 15.327 2.977 -5.081 1.00 88.12 276 TYR A CA 1
ATOM 2131 C C . TYR A 1 276 ? 15.891 1.783 -5.856 1.00 88.12 276 TYR A C 1
ATOM 2133 O O . TYR A 1 276 ? 16.864 1.920 -6.602 1.00 88.12 276 TYR A O 1
ATOM 2141 N N . GLY A 1 277 ? 15.242 0.624 -5.721 1.00 87.44 277 GLY A N 1
ATOM 2142 C CA . GLY A 1 277 ? 15.405 -0.474 -6.676 1.00 87.44 277 GLY A CA 1
ATOM 2143 C C . GLY A 1 277 ? 14.873 -0.136 -8.048 1.00 87.44 277 GLY A C 1
ATOM 2144 O O . GLY A 1 277 ? 13.988 0.698 -8.166 1.00 87.44 277 GLY A O 1
ATOM 2145 N N . GLY A 1 278 ? 15.364 -0.833 -9.069 1.00 91.69 278 GLY A N 1
ATOM 2146 C CA . GLY A 1 278 ? 14.781 -0.779 -10.406 1.00 91.69 278 GLY A CA 1
ATOM 2147 C C . GLY A 1 278 ? 13.393 -1.411 -10.488 1.00 91.69 278 GLY A C 1
ATOM 2148 O O . GLY A 1 278 ? 12.989 -2.201 -9.638 1.00 91.69 278 GLY A O 1
ATOM 2149 N N . THR A 1 279 ? 12.677 -1.094 -11.561 1.00 95.88 279 THR A N 1
ATOM 2150 C CA . THR A 1 279 ? 11.458 -1.805 -11.946 1.00 95.88 279 THR A CA 1
ATOM 2151 C C . THR A 1 279 ? 11.813 -3.270 -12.233 1.00 95.88 279 THR A C 1
ATOM 2153 O O . THR A 1 279 ? 12.744 -3.517 -13.011 1.00 95.88 279 THR A O 1
ATOM 2156 N N . PRO A 1 280 ? 11.096 -4.255 -11.660 1.00 95.69 280 PRO A N 1
ATOM 2157 C CA . PRO A 1 280 ? 11.283 -5.655 -12.016 1.00 95.69 280 PRO A CA 1
ATOM 2158 C C . PRO A 1 280 ? 11.131 -5.879 -13.524 1.00 95.69 280 PRO A C 1
ATOM 2160 O O . PRO A 1 280 ? 10.196 -5.369 -14.138 1.00 95.69 280 PRO A O 1
ATOM 2163 N N . SER A 1 281 ? 12.043 -6.649 -14.118 1.00 94.50 281 SER A N 1
ATOM 2164 C CA . SER A 1 281 ? 11.991 -6.977 -15.546 1.00 94.50 281 SER A CA 1
ATOM 2165 C C . SER A 1 281 ? 10.666 -7.660 -15.905 1.00 94.50 281 SER A C 1
ATOM 2167 O O . SER A 1 281 ? 10.196 -8.521 -15.159 1.00 94.50 281 SER A O 1
ATOM 2169 N N . ASP A 1 282 ? 10.107 -7.351 -17.077 1.00 93.94 282 ASP A N 1
ATOM 2170 C CA . ASP A 1 282 ? 8.860 -7.924 -17.601 1.00 93.94 282 ASP A CA 1
ATOM 2171 C C . ASP A 1 282 ? 8.851 -9.459 -17.496 1.00 93.94 282 ASP A C 1
ATOM 2173 O O . ASP A 1 282 ? 7.856 -10.065 -17.096 1.00 93.94 282 ASP A O 1
ATOM 2177 N N . GLN A 1 283 ? 9.986 -10.096 -17.808 1.00 92.94 283 GLN A N 1
ATOM 2178 C CA . GLN A 1 283 ? 10.130 -11.550 -17.736 1.00 92.94 283 GLN A CA 1
ATOM 2179 C C . GLN A 1 283 ? 10.061 -12.072 -16.294 1.00 92.94 283 GLN A C 1
ATOM 2181 O O . GLN A 1 283 ? 9.442 -13.108 -16.051 1.00 92.94 283 GLN A O 1
ATOM 2186 N N . SER A 1 284 ? 10.665 -11.352 -15.344 1.00 95.38 284 SER A N 1
ATOM 2187 C CA . SER A 1 284 ? 10.611 -11.680 -13.915 1.00 95.38 284 SER A CA 1
ATOM 2188 C C . SER A 1 284 ? 9.178 -11.579 -13.395 1.00 95.38 284 SER A C 1
ATOM 2190 O O . SER A 1 284 ? 8.727 -12.468 -12.685 1.00 95.38 284 SER A O 1
ATOM 2192 N N . VAL A 1 285 ? 8.437 -10.544 -13.804 1.00 96.19 285 VAL A N 1
ATOM 2193 C CA . VAL A 1 285 ? 7.020 -10.358 -13.447 1.00 96.19 285 VAL A CA 1
ATOM 2194 C C . VAL A 1 285 ? 6.159 -11.506 -13.981 1.00 96.19 285 VAL A C 1
ATOM 2196 O O . VAL A 1 285 ? 5.392 -12.108 -13.232 1.00 96.19 285 VAL A O 1
ATOM 2199 N N . ILE A 1 286 ? 6.308 -11.855 -15.265 1.00 96.31 286 ILE A N 1
ATOM 2200 C CA . ILE A 1 286 ? 5.581 -12.975 -15.883 1.00 96.31 286 ILE A CA 1
ATOM 2201 C C . ILE A 1 286 ? 5.872 -14.287 -15.142 1.00 96.31 286 ILE A C 1
ATOM 2203 O O . ILE A 1 286 ? 4.959 -15.079 -14.895 1.00 96.31 286 ILE A O 1
ATOM 2207 N N . ALA A 1 287 ? 7.139 -14.529 -14.798 1.00 97.00 287 ALA A N 1
ATOM 2208 C CA . ALA A 1 287 ? 7.551 -15.736 -14.098 1.00 97.00 287 ALA A CA 1
ATOM 2209 C C . ALA A 1 287 ? 7.018 -15.785 -12.655 1.00 97.00 287 ALA A C 1
ATOM 2211 O O . ALA A 1 287 ? 6.520 -16.833 -12.254 1.00 97.00 287 ALA A O 1
ATOM 2212 N N . ALA A 1 288 ? 7.035 -14.666 -11.923 1.00 97.94 288 ALA A N 1
ATOM 2213 C CA . ALA A 1 288 ? 6.471 -14.555 -10.576 1.00 97.94 288 ALA A CA 1
ATOM 2214 C C . ALA A 1 288 ? 4.972 -14.866 -10.539 1.00 97.94 288 ALA A C 1
ATOM 2216 O O . ALA A 1 288 ? 4.526 -15.651 -9.708 1.00 97.94 288 ALA A O 1
ATOM 2217 N N . ILE A 1 289 ? 4.193 -14.304 -11.474 1.00 98.56 289 ILE A N 1
ATOM 2218 C CA . ILE A 1 289 ? 2.750 -14.576 -11.570 1.00 98.56 289 ILE A CA 1
ATOM 2219 C C . ILE A 1 289 ? 2.507 -16.074 -11.790 1.00 98.56 289 ILE A C 1
ATOM 2221 O O . ILE A 1 289 ? 1.659 -16.672 -11.131 1.00 98.56 289 ILE A O 1
ATOM 2225 N N . ARG A 1 290 ? 3.255 -16.700 -12.707 1.00 98.56 290 ARG A N 1
ATOM 2226 C CA . ARG A 1 290 ? 3.118 -18.138 -12.987 1.00 98.56 290 ARG A CA 1
ATOM 2227 C C . ARG A 1 290 ? 3.498 -18.998 -11.786 1.00 98.56 290 ARG A C 1
ATOM 2229 O O . ARG A 1 290 ? 2.794 -19.962 -11.506 1.00 98.56 290 ARG A O 1
ATOM 2236 N N . ASP A 1 291 ? 4.578 -18.649 -11.095 1.00 98.56 291 ASP A N 1
ATOM 2237 C CA . ASP A 1 291 ? 5.052 -19.372 -9.915 1.00 98.56 291 ASP A CA 1
ATOM 2238 C C . ASP A 1 291 ? 4.065 -19.255 -8.743 1.00 98.56 291 ASP A C 1
ATOM 2240 O O . ASP A 1 291 ? 3.641 -20.274 -8.203 1.00 98.56 291 ASP A O 1
ATOM 2244 N N . ALA A 1 292 ? 3.577 -18.048 -8.434 1.00 98.44 292 ALA A N 1
ATOM 2245 C CA . ALA A 1 292 ? 2.555 -17.837 -7.406 1.00 98.44 292 ALA A CA 1
ATOM 2246 C C . ALA A 1 292 ? 1.270 -18.639 -7.691 1.00 98.44 292 ALA A C 1
ATOM 2248 O O . ALA A 1 292 ? 0.743 -19.306 -6.802 1.00 98.44 292 ALA A O 1
ATOM 2249 N N . LYS A 1 293 ? 0.803 -18.664 -8.947 1.00 98.56 293 LYS A N 1
ATOM 2250 C CA . LYS A 1 293 ? -0.358 -19.484 -9.335 1.00 98.56 293 LYS A CA 1
ATOM 2251 C C . LYS A 1 293 ? -0.074 -20.984 -9.240 1.00 98.56 293 LYS A C 1
ATOM 2253 O O . LYS A 1 293 ? -0.945 -21.739 -8.819 1.00 98.56 293 LYS A O 1
ATOM 2258 N N . ALA A 1 294 ? 1.131 -21.430 -9.600 1.00 98.38 294 ALA A N 1
ATOM 2259 C CA . ALA A 1 294 ? 1.538 -22.831 -9.460 1.00 98.38 294 ALA A CA 1
ATOM 2260 C C . ALA A 1 294 ? 1.597 -23.280 -7.988 1.00 98.38 294 ALA A C 1
ATOM 2262 O O . ALA A 1 294 ? 1.338 -24.445 -7.697 1.00 98.38 294 ALA A O 1
ATOM 2263 N N . ARG A 1 295 ? 1.860 -22.347 -7.066 1.00 97.38 295 ARG A N 1
ATOM 2264 C CA . ARG A 1 295 ? 1.797 -22.537 -5.608 1.00 97.38 295 ARG A CA 1
ATOM 2265 C C . ARG A 1 295 ? 0.373 -22.559 -5.038 1.00 97.38 295 ARG A C 1
ATOM 2267 O O . ARG A 1 295 ? 0.214 -22.710 -3.830 1.00 97.38 295 ARG A O 1
ATOM 2274 N N . GLY A 1 296 ? -0.653 -22.404 -5.880 1.00 98.00 296 GLY A N 1
ATOM 2275 C CA . GLY A 1 296 ? -2.059 -22.374 -5.469 1.00 98.00 296 GLY A CA 1
ATOM 2276 C C . GLY A 1 296 ? -2.539 -21.020 -4.940 1.00 98.00 296 GLY A C 1
ATOM 2277 O O . GLY A 1 296 ? -3.628 -20.951 -4.376 1.00 98.00 296 GLY A O 1
ATOM 2278 N N . LEU A 1 297 ? -1.757 -19.950 -5.121 1.00 98.50 297 LEU A N 1
ATOM 2279 C CA . LEU A 1 297 ? -2.110 -18.609 -4.662 1.00 98.50 297 LEU A CA 1
ATOM 2280 C C . LEU A 1 297 ? -2.889 -17.847 -5.739 1.00 98.50 297 LEU A C 1
ATOM 2282 O O . LEU A 1 297 ? -2.562 -17.886 -6.928 1.00 98.50 297 LEU A O 1
ATOM 2286 N N . SER A 1 298 ? -3.895 -17.099 -5.299 1.00 98.56 298 SER A N 1
ATOM 2287 C CA . SER A 1 298 ? -4.611 -16.119 -6.107 1.00 98.56 298 SER A CA 1
ATOM 2288 C C . SER A 1 298 ? -3.788 -14.832 -6.201 1.00 98.56 298 SER A C 1
ATOM 2290 O O . SER A 1 298 ? -3.320 -14.301 -5.192 1.00 98.56 298 SER A O 1
ATOM 2292 N N . VAL A 1 299 ? -3.594 -14.321 -7.415 1.00 98.75 299 VAL A N 1
ATOM 2293 C CA . VAL A 1 299 ? -2.691 -13.195 -7.677 1.00 98.75 299 VAL A CA 1
ATOM 2294 C C . VAL A 1 299 ? -3.484 -11.926 -7.962 1.00 98.75 299 VAL A C 1
ATOM 2296 O O . VAL A 1 299 ? -4.231 -11.848 -8.939 1.00 98.75 299 VAL A O 1
ATOM 2299 N N . MET A 1 300 ? -3.263 -10.900 -7.142 1.00 98.81 300 MET A N 1
ATOM 2300 C CA . MET A 1 300 ? -3.557 -9.514 -7.484 1.00 98.81 300 MET A CA 1
ATOM 2301 C C . MET A 1 300 ? -2.316 -8.889 -8.123 1.00 98.81 300 MET A C 1
ATOM 2303 O O . MET A 1 300 ? -1.220 -8.954 -7.570 1.00 98.81 300 MET A O 1
ATOM 2307 N N . PHE A 1 301 ? -2.467 -8.269 -9.287 1.00 98.50 301 PHE A N 1
ATOM 2308 C CA . PHE A 1 301 ? -1.400 -7.459 -9.861 1.00 98.50 301 PHE A CA 1
ATOM 2309 C C . PHE A 1 301 ? -1.559 -6.010 -9.397 1.00 98.50 301 PHE A C 1
ATOM 2311 O O . PHE A 1 301 ? -2.618 -5.408 -9.592 1.00 98.50 301 PHE A O 1
ATOM 2318 N N . TYR A 1 302 ? -0.505 -5.468 -8.791 1.00 98.44 302 TYR A N 1
ATOM 2319 C CA . TYR A 1 302 ? -0.473 -4.147 -8.193 1.00 98.44 302 TYR A CA 1
ATOM 2320 C C . TYR A 1 302 ? 0.526 -3.215 -8.928 1.00 98.44 302 TYR A C 1
ATOM 2322 O O . TYR A 1 302 ? 1.716 -3.182 -8.605 1.00 98.44 302 TYR A O 1
ATOM 2330 N N . PRO A 1 303 ? 0.058 -2.425 -9.920 1.00 97.75 303 PRO A N 1
ATOM 2331 C CA . PRO A 1 303 ? 0.789 -1.277 -10.464 1.00 97.75 303 PRO A CA 1
ATOM 2332 C C . PRO A 1 303 ? 1.071 -0.211 -9.402 1.00 97.75 303 PRO A C 1
ATOM 2334 O O . PRO A 1 303 ? 0.139 0.308 -8.792 1.00 97.75 303 PRO A O 1
ATOM 2337 N N . PHE A 1 304 ? 2.337 0.166 -9.225 1.00 97.31 304 PHE A N 1
ATOM 2338 C CA . PHE A 1 304 ? 2.746 1.103 -8.178 1.00 97.31 304 PHE A CA 1
ATOM 2339 C C . PHE A 1 304 ? 3.581 2.256 -8.744 1.00 97.31 304 PHE A C 1
ATOM 2341 O O . PHE A 1 304 ? 4.412 2.053 -9.631 1.00 97.31 304 PHE A O 1
ATOM 2348 N N . VAL A 1 305 ? 3.372 3.476 -8.239 1.00 97.69 305 VAL A N 1
ATOM 2349 C CA . VAL A 1 305 ? 4.140 4.664 -8.645 1.00 97.69 305 VAL A CA 1
ATOM 2350 C C . VAL A 1 305 ? 5.037 5.108 -7.499 1.00 97.69 305 VAL A C 1
ATOM 2352 O O . VAL A 1 305 ? 4.559 5.517 -6.447 1.00 97.69 305 VAL A O 1
ATOM 2355 N N . THR A 1 306 ? 6.341 5.100 -7.734 1.00 95.81 306 THR A N 1
ATOM 2356 C CA . THR A 1 306 ? 7.349 5.629 -6.812 1.00 95.81 306 THR A CA 1
ATOM 2357 C C . THR A 1 306 ? 7.849 6.974 -7.332 1.00 95.81 306 THR A C 1
ATOM 2359 O O . THR A 1 306 ? 8.199 7.077 -8.504 1.00 95.81 306 THR A O 1
ATOM 2362 N N . MET A 1 307 ? 7.919 8.022 -6.507 1.00 97.62 307 MET A N 1
ATOM 2363 C CA . MET A 1 307 ? 8.406 9.328 -6.978 1.00 97.62 307 MET A CA 1
ATOM 2364 C C . MET A 1 307 ? 9.925 9.443 -6.852 1.00 97.62 307 MET A C 1
ATOM 2366 O O . MET A 1 307 ? 10.468 9.475 -5.752 1.00 97.62 307 MET A O 1
ATOM 2370 N N . ASP A 1 308 ? 10.619 9.579 -7.980 1.00 97.06 308 ASP A N 1
ATOM 2371 C CA . ASP A 1 308 ? 12.075 9.744 -8.028 1.00 97.06 308 ASP A CA 1
ATOM 2372 C C . ASP A 1 308 ? 12.459 11.211 -8.259 1.00 97.06 308 ASP A C 1
ATOM 2374 O O . ASP A 1 308 ? 12.867 11.621 -9.349 1.00 97.06 308 ASP A O 1
ATOM 2378 N N . ILE A 1 309 ? 12.288 12.021 -7.210 1.00 97.44 309 ILE A N 1
ATOM 2379 C CA . ILE A 1 309 ? 12.605 13.453 -7.199 1.00 97.44 309 ILE A CA 1
ATOM 2380 C C . ILE A 1 309 ? 13.725 13.697 -6.188 1.00 97.44 309 ILE A C 1
ATOM 2382 O O . ILE A 1 309 ? 13.538 13.573 -4.980 1.00 97.44 309 ILE A O 1
ATOM 2386 N N . ARG A 1 310 ? 14.910 14.065 -6.679 1.00 95.31 310 ARG A N 1
ATOM 2387 C CA . ARG A 1 310 ? 16.099 14.285 -5.842 1.00 95.31 310 ARG A CA 1
ATOM 2388 C C . ARG A 1 310 ? 15.934 15.473 -4.899 1.00 95.31 310 ARG A C 1
ATOM 2390 O O . ARG A 1 310 ? 15.338 16.478 -5.271 1.00 95.31 310 ARG A O 1
ATOM 2397 N N . ALA A 1 311 ? 16.595 15.434 -3.745 1.00 93.94 311 ALA A N 1
ATOM 2398 C CA . ALA A 1 311 ? 16.608 16.556 -2.801 1.00 93.94 311 ALA A CA 1
ATOM 2399 C C . ALA A 1 311 ? 17.186 17.867 -3.379 1.00 93.94 311 ALA A C 1
ATOM 2401 O O . ALA A 1 311 ? 16.760 18.957 -3.004 1.00 93.94 311 ALA A O 1
ATOM 2402 N N . ASP A 1 312 ? 18.125 17.782 -4.326 1.00 94.19 312 ASP A N 1
ATOM 2403 C CA . ASP A 1 312 ? 18.775 18.934 -4.966 1.00 94.19 312 ASP A CA 1
ATOM 2404 C C . ASP A 1 312 ? 18.066 19.432 -6.242 1.00 94.19 312 ASP A C 1
ATOM 2406 O O . ASP A 1 312 ? 18.590 20.312 -6.934 1.00 94.19 312 ASP A O 1
ATOM 2410 N N . ASN A 1 313 ? 16.861 18.926 -6.540 1.00 96.62 313 ASN A N 1
ATOM 2411 C CA . ASN A 1 313 ? 16.092 19.313 -7.723 1.00 96.62 313 ASN A CA 1
ATOM 2412 C C . ASN A 1 313 ? 15.798 20.828 -7.785 1.00 96.62 313 ASN A C 1
ATOM 2414 O O . ASN A 1 313 ? 15.860 21.542 -6.782 1.00 96.62 313 ASN A O 1
ATOM 2418 N N . GLN A 1 314 ? 15.470 21.300 -8.989 1.00 97.19 314 GLN A N 1
ATOM 2419 C CA . GLN A 1 314 ? 15.074 22.685 -9.286 1.00 97.19 314 GLN A CA 1
ATOM 2420 C C . GLN A 1 314 ? 13.660 22.742 -9.893 1.00 97.19 314 GLN A C 1
ATOM 2422 O O . GLN A 1 314 ? 13.342 23.643 -10.669 1.00 97.19 314 GLN A O 1
ATOM 2427 N N . LEU A 1 315 ? 12.830 21.729 -9.626 1.00 98.00 315 LEU A N 1
ATOM 2428 C CA . LEU A 1 315 ? 11.491 21.638 -10.198 1.00 98.00 315 LEU A CA 1
ATOM 2429 C C . LEU A 1 315 ? 10.554 22.610 -9.466 1.00 98.00 315 LEU A C 1
ATOM 2431 O O . LEU A 1 315 ? 10.552 22.617 -8.234 1.00 98.00 315 LEU A O 1
ATOM 2435 N N . PRO A 1 316 ? 9.725 23.393 -10.183 1.00 98.00 316 PRO A N 1
ATOM 2436 C CA . PRO A 1 316 ? 8.697 24.218 -9.559 1.00 98.00 316 PRO A CA 1
ATOM 2437 C C . PRO A 1 316 ? 7.756 23.378 -8.698 1.00 98.00 316 PRO A C 1
ATOM 2439 O O . PRO A 1 316 ? 7.181 22.399 -9.180 1.00 98.00 316 PRO A O 1
ATOM 2442 N N . ASP A 1 317 ? 7.584 23.770 -7.440 1.00 98.19 317 ASP A N 1
ATOM 2443 C CA . ASP A 1 317 ? 6.712 23.061 -6.513 1.00 98.19 317 ASP A CA 1
ATOM 2444 C C . ASP A 1 317 ? 5.242 23.452 -6.728 1.00 98.19 317 ASP A C 1
ATOM 2446 O O . ASP A 1 317 ? 4.908 24.636 -6.606 1.00 98.19 317 ASP A O 1
ATOM 2450 N N . PRO A 1 318 ? 4.329 22.509 -7.034 1.00 98.12 318 PRO A N 1
ATOM 2451 C CA . PRO A 1 318 ? 2.904 22.821 -7.080 1.00 98.12 318 PRO A CA 1
ATOM 2452 C C . PRO A 1 318 ? 2.351 23.338 -5.750 1.00 98.12 318 PRO A C 1
ATOM 2454 O O . PRO A 1 318 ? 1.376 24.089 -5.779 1.00 98.12 318 PRO A O 1
ATOM 2457 N N . TYR A 1 319 ? 2.996 23.033 -4.620 1.00 97.31 319 TYR A N 1
ATOM 2458 C CA . TYR A 1 319 ? 2.579 23.480 -3.291 1.00 97.31 319 TYR A CA 1
ATOM 2459 C C . TYR A 1 319 ? 3.241 24.793 -2.829 1.00 97.31 319 TYR A C 1
ATOM 2461 O O . TYR A 1 319 ? 2.954 25.271 -1.732 1.00 97.31 319 TYR A O 1
ATOM 2469 N N . GLY A 1 320 ? 4.043 25.445 -3.678 1.00 95.69 320 GLY A N 1
ATOM 2470 C CA . GLY A 1 320 ? 4.590 26.786 -3.426 1.00 95.69 320 GLY A CA 1
ATOM 2471 C C . GLY A 1 320 ? 5.914 26.833 -2.656 1.00 95.69 320 GLY A C 1
ATOM 2472 O O . GLY A 1 320 ? 6.365 27.920 -2.297 1.00 95.69 320 GLY A O 1
ATOM 2473 N N . GLY A 1 321 ? 6.551 25.691 -2.408 1.00 95.50 321 GLY A N 1
ATOM 2474 C CA . GLY A 1 321 ? 7.937 25.615 -1.969 1.00 95.50 321 GLY A CA 1
ATOM 2475 C C . GLY A 1 321 ? 8.925 26.122 -3.026 1.00 95.50 321 GLY A C 1
ATOM 2476 O O . GLY A 1 321 ? 8.598 26.348 -4.191 1.00 95.50 321 GLY A O 1
ATOM 2477 N N . THR A 1 322 ? 10.184 26.295 -2.619 1.00 96.00 322 THR A N 1
ATOM 2478 C CA . THR A 1 322 ? 11.256 26.757 -3.527 1.00 96.00 322 THR A CA 1
ATOM 2479 C C . THR A 1 322 ? 11.645 25.713 -4.576 1.00 96.00 322 THR A C 1
ATOM 2481 O O . THR A 1 322 ? 12.188 26.061 -5.622 1.00 96.00 322 THR A O 1
ATOM 2484 N N . ARG A 1 323 ? 11.378 24.439 -4.281 1.00 97.06 323 ARG A N 1
ATOM 2485 C CA . ARG A 1 323 ? 11.579 23.264 -5.130 1.00 97.06 323 ARG A CA 1
ATOM 2486 C C . ARG A 1 323 ? 10.630 22.160 -4.672 1.00 97.06 323 ARG A C 1
ATOM 2488 O O . ARG A 1 323 ? 10.161 22.208 -3.535 1.00 97.06 323 ARG A O 1
ATOM 2495 N N . GLN A 1 324 ? 10.386 21.164 -5.516 1.00 98.19 324 GLN A N 1
ATOM 2496 C CA . GLN A 1 324 ? 9.592 19.998 -5.119 1.00 98.19 324 GLN A CA 1
ATOM 2497 C C . GLN A 1 324 ? 10.263 19.226 -3.980 1.00 98.19 324 GLN A C 1
ATOM 2499 O O . GLN A 1 324 ? 11.493 19.150 -3.910 1.00 98.19 324 GLN A O 1
ATOM 2504 N N . ALA A 1 325 ? 9.447 18.651 -3.099 1.00 96.94 325 ALA A N 1
ATOM 2505 C CA . ALA A 1 325 ? 9.914 17.825 -1.995 1.00 96.94 325 ALA A CA 1
ATOM 2506 C C . ALA A 1 325 ? 10.718 16.608 -2.496 1.00 96.94 325 ALA A C 1
ATOM 2508 O O . ALA A 1 325 ? 10.518 16.133 -3.616 1.00 96.94 325 ALA A O 1
ATOM 2509 N N . ALA A 1 326 ? 11.661 16.133 -1.680 1.00 96.50 326 ALA A N 1
ATOM 2510 C CA . ALA A 1 326 ? 12.519 15.005 -2.027 1.00 96.50 326 ALA A CA 1
ATOM 2511 C C . ALA A 1 326 ? 11.761 13.685 -1.862 1.00 96.50 326 ALA A C 1
ATOM 2513 O O . ALA A 1 326 ? 11.204 13.439 -0.795 1.00 96.50 326 ALA A O 1
ATOM 2514 N N . TYR A 1 327 ? 11.792 12.829 -2.884 1.00 96.31 327 TYR A N 1
ATOM 2515 C CA . TYR A 1 327 ? 11.235 11.473 -2.832 1.00 96.31 327 TYR A CA 1
ATOM 2516 C C . TYR A 1 327 ? 9.811 11.413 -2.232 1.00 96.31 327 TYR A C 1
ATOM 2518 O O . TYR A 1 327 ? 9.576 10.648 -1.290 1.00 96.31 327 TYR A O 1
ATOM 2526 N N . PRO A 1 328 ? 8.878 12.265 -2.704 1.00 97.12 328 PRO A N 1
ATOM 2527 C CA . PRO A 1 328 ? 7.577 12.445 -2.072 1.00 97.12 328 PRO A CA 1
ATOM 2528 C C . PRO A 1 328 ? 6.659 11.245 -2.308 1.00 97.12 328 PRO A C 1
ATOM 2530 O O . PRO A 1 328 ? 6.875 10.421 -3.195 1.00 97.12 328 PRO A O 1
ATOM 2533 N N . TRP A 1 329 ? 5.573 11.168 -1.553 1.00 97.25 329 TRP A N 1
ATOM 2534 C CA . TRP A 1 329 ? 4.521 10.191 -1.813 1.00 97.25 329 TRP A CA 1
ATOM 2535 C C . TRP A 1 329 ? 3.761 10.509 -3.109 1.00 97.25 329 TRP A C 1
ATOM 2537 O O . TRP A 1 329 ? 3.529 11.671 -3.452 1.00 97.25 329 TRP A O 1
ATOM 2547 N N . ARG A 1 330 ? 3.340 9.463 -3.832 1.00 97.69 330 ARG A N 1
ATOM 2548 C CA . ARG A 1 330 ? 2.606 9.568 -5.109 1.00 97.69 330 ARG A CA 1
ATOM 2549 C C . ARG A 1 330 ? 1.282 10.325 -4.989 1.00 97.69 330 ARG A C 1
ATOM 2551 O O . ARG A 1 330 ? 0.900 11.021 -5.927 1.00 97.69 330 ARG A O 1
ATOM 2558 N N . GLY A 1 331 ? 0.648 10.287 -3.817 1.00 97.81 331 GLY A N 1
ATOM 2559 C CA . GLY A 1 331 ? -0.560 11.058 -3.526 1.00 97.81 331 GLY A CA 1
ATOM 2560 C C . GLY A 1 331 ? -0.356 12.575 -3.553 1.00 97.81 331 GLY A C 1
ATOM 2561 O O . GLY A 1 331 ? -1.335 13.312 -3.493 1.00 97.81 331 GLY A O 1
ATOM 2562 N N . ARG A 1 332 ? 0.884 13.071 -3.701 1.00 98.19 332 ARG A N 1
ATOM 2563 C CA . ARG A 1 332 ? 1.214 14.495 -3.906 1.00 98.19 332 ARG A CA 1
ATOM 2564 C C . ARG A 1 332 ? 1.224 14.940 -5.373 1.00 98.19 332 ARG A C 1
ATOM 2566 O O . ARG A 1 332 ? 1.482 16.111 -5.646 1.00 98.19 332 ARG A O 1
ATOM 2573 N N . ILE A 1 333 ? 0.992 14.049 -6.340 1.00 98.75 333 ILE A N 1
ATOM 2574 C CA . ILE A 1 333 ? 0.874 14.471 -7.744 1.00 98.75 333 ILE A CA 1
ATOM 2575 C C . ILE A 1 333 ? -0.424 15.277 -7.896 1.00 98.75 333 ILE A C 1
ATOM 2577 O O . ILE A 1 333 ? -1.496 14.800 -7.540 1.00 98.75 333 ILE A O 1
ATOM 2581 N N . THR A 1 334 ? -0.356 16.503 -8.415 1.00 98.69 334 THR A N 1
ATOM 2582 C CA . THR A 1 334 ? -1.524 17.394 -8.499 1.00 98.69 334 THR A CA 1
ATOM 2583 C C . THR A 1 334 ? -1.421 18.410 -9.641 1.00 98.69 334 THR A C 1
ATOM 2585 O O . THR A 1 334 ? -0.429 18.448 -10.371 1.00 98.69 334 THR A O 1
ATOM 2588 N N . CYS A 1 335 ? -2.448 19.238 -9.846 1.00 98.50 335 CYS A N 1
ATOM 2589 C CA . CYS A 1 335 ? -2.382 20.325 -10.819 1.00 98.50 335 CYS A CA 1
ATOM 2590 C C . CYS A 1 335 ? -1.394 21.419 -10.372 1.00 98.50 335 CYS A C 1
ATOM 2592 O O . CYS A 1 335 ? -1.007 21.514 -9.214 1.00 98.50 335 CYS A O 1
ATOM 2594 N N . HIS A 1 336 ? -0.930 22.246 -11.300 1.00 98.25 336 HIS A N 1
ATOM 2595 C CA . HIS A 1 336 ? 0.036 23.302 -11.033 1.00 98.25 336 HIS A CA 1
ATOM 2596 C C . HIS A 1 336 ? -0.511 24.668 -11.461 1.00 98.25 336 HIS A C 1
ATOM 2598 O O . HIS A 1 336 ? -0.795 24.839 -12.654 1.00 98.25 336 HIS A O 1
ATOM 2604 N N . PRO A 1 337 ? -0.591 25.646 -10.538 1.00 98.00 337 PRO A N 1
ATOM 2605 C CA . PRO A 1 337 ? -0.417 25.503 -9.081 1.00 98.00 337 PRO A CA 1
ATOM 2606 C C . PRO A 1 337 ? -1.482 24.594 -8.432 1.00 98.00 337 PRO A C 1
ATOM 2608 O O . PRO A 1 337 ? -2.600 24.510 -8.947 1.00 98.00 337 PRO A O 1
ATOM 2611 N N . ALA A 1 338 ? -1.138 23.936 -7.315 1.00 97.56 338 ALA A N 1
ATOM 2612 C CA . ALA A 1 338 ? -2.012 22.987 -6.606 1.00 97.56 338 ALA A CA 1
ATOM 2613 C C . ALA A 1 338 ? -3.318 23.640 -6.126 1.00 97.56 338 ALA A C 1
ATOM 2615 O O . ALA A 1 338 ? -3.372 24.871 -6.004 1.00 97.56 338 ALA A O 1
ATOM 2616 N N . PRO A 1 339 ? -4.373 22.860 -5.814 1.00 95.62 339 PRO A N 1
ATOM 2617 C CA . PRO A 1 339 ? -5.556 23.379 -5.133 1.00 95.62 339 PRO A CA 1
ATOM 2618 C C . PRO A 1 339 ? -5.186 24.210 -3.894 1.00 95.62 339 PRO A C 1
ATOM 2620 O O . PRO A 1 339 ? -4.189 23.944 -3.220 1.00 95.62 339 PRO A O 1
ATOM 2623 N N . TYR A 1 340 ? -5.984 25.243 -3.612 1.00 91.75 340 TYR A N 1
ATOM 2624 C CA . TYR A 1 340 ? -5.815 26.150 -2.463 1.00 91.75 340 TYR A CA 1
ATOM 2625 C C . TYR A 1 340 ? -4.531 27.000 -2.473 1.00 91.75 340 TYR A C 1
ATOM 2627 O O . TYR A 1 340 ? -4.229 27.685 -1.496 1.00 91.75 340 TYR A O 1
ATOM 2635 N N . ARG A 1 341 ? -3.784 27.015 -3.585 1.00 94.94 341 ARG A N 1
ATOM 2636 C CA . ARG A 1 341 ? -2.659 27.934 -3.796 1.00 94.94 341 ARG A CA 1
ATOM 2637 C C . ARG A 1 341 ? -3.083 29.166 -4.599 1.00 94.94 341 ARG A C 1
ATOM 2639 O O . ARG A 1 341 ? -3.969 29.066 -5.452 1.00 94.94 341 ARG A O 1
ATOM 2646 N N . PRO A 1 342 ? -2.446 30.331 -4.376 1.00 94.44 342 PRO A N 1
ATOM 2647 C CA . PRO A 1 342 ? -2.659 31.500 -5.222 1.00 94.44 342 PRO A CA 1
ATOM 2648 C C . PRO A 1 342 ? -2.445 31.158 -6.702 1.00 94.44 342 PRO A C 1
ATOM 2650 O O . PRO A 1 342 ? -1.426 30.576 -7.069 1.00 94.44 342 PRO A O 1
ATOM 2653 N N . GLY A 1 343 ? -3.417 31.507 -7.549 1.00 95.44 343 GLY A N 1
ATOM 2654 C CA . GLY A 1 343 ? -3.365 31.214 -8.985 1.00 95.44 343 GLY A CA 1
ATOM 2655 C C . GLY A 1 343 ? -3.569 29.740 -9.354 1.00 95.44 343 GLY A C 1
ATOM 2656 O O . GLY A 1 343 ? -3.232 29.363 -10.474 1.00 95.44 343 GLY A O 1
ATOM 2657 N N . SER A 1 344 ? -4.091 28.911 -8.439 1.00 96.94 344 SER A N 1
ATOM 2658 C CA . SER A 1 344 ? -4.451 27.520 -8.732 1.00 96.94 344 SER A CA 1
ATOM 2659 C C . SER A 1 344 ? -5.325 27.407 -9.978 1.00 96.94 344 SER A C 1
ATOM 2661 O O . SER A 1 344 ? -6.243 28.200 -10.186 1.00 96.94 344 SER A O 1
ATOM 2663 N N . VAL A 1 345 ? -5.057 26.378 -10.783 1.00 97.69 345 VAL A N 1
ATOM 2664 C CA . VAL A 1 345 ? -5.894 26.027 -11.938 1.00 97.69 345 VAL A CA 1
ATOM 2665 C C . VAL A 1 345 ? -7.048 25.096 -11.563 1.00 97.69 345 VAL A C 1
ATOM 2667 O O . VAL A 1 345 ? -7.848 24.757 -12.433 1.00 97.69 345 VAL A O 1
ATOM 2670 N N . ASN A 1 346 ? -7.133 24.647 -10.307 1.00 97.31 346 ASN A N 1
ATOM 2671 C CA . ASN A 1 346 ? -8.212 23.782 -9.837 1.00 97.31 346 ASN A CA 1
ATOM 2672 C C . ASN A 1 346 ? -9.581 24.438 -10.068 1.00 97.31 346 ASN A C 1
ATOM 2674 O O . ASN A 1 346 ? -9.743 25.629 -9.814 1.00 97.31 346 ASN A O 1
ATOM 2678 N N . GLY A 1 347 ? -10.561 23.669 -10.537 1.00 96.06 347 GLY A N 1
ATOM 2679 C CA . GLY A 1 347 ? -11.865 24.212 -10.917 1.00 96.06 347 GLY A CA 1
ATOM 2680 C C . GLY A 1 347 ? -11.863 24.911 -12.283 1.00 96.06 347 GLY A C 1
ATOM 2681 O O . GLY A 1 347 ? -12.700 25.773 -12.532 1.00 96.06 347 GLY A O 1
ATOM 2682 N N . THR A 1 348 ? -10.904 24.608 -13.170 1.00 97.81 348 THR A N 1
ATOM 2683 C CA . THR A 1 348 ? -10.817 25.206 -14.517 1.00 97.81 348 THR A CA 1
ATOM 2684 C C . THR A 1 348 ? -10.516 24.162 -15.595 1.00 97.81 348 THR A C 1
ATOM 2686 O O . THR A 1 348 ? -10.017 23.072 -15.312 1.00 97.81 348 THR A O 1
ATOM 2689 N N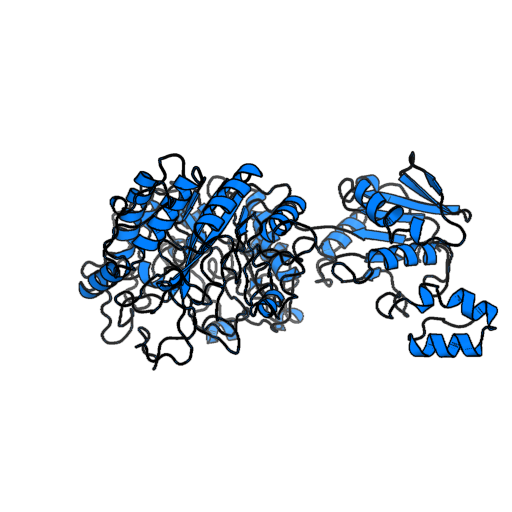 . ALA A 1 349 ? -10.717 24.523 -16.866 1.00 98.06 349 ALA A N 1
ATOM 2690 C CA . ALA A 1 349 ? -10.351 23.672 -18.003 1.00 98.06 349 ALA A CA 1
ATOM 2691 C C . ALA A 1 349 ? -8.839 23.394 -18.092 1.00 98.06 349 ALA A C 1
ATOM 2693 O O . ALA A 1 349 ? -8.422 22.367 -18.631 1.00 98.06 349 ALA A O 1
ATOM 2694 N N . ALA A 1 350 ? -8.000 24.279 -17.541 1.00 98.44 350 ALA A N 1
ATOM 2695 C CA . ALA A 1 350 ? -6.558 24.066 -17.505 1.00 98.44 350 ALA A CA 1
ATOM 2696 C C . ALA A 1 350 ? -6.175 22.903 -16.574 1.00 98.44 350 ALA A C 1
ATOM 2698 O O . ALA A 1 350 ? -5.264 22.146 -16.910 1.00 98.44 350 ALA A O 1
ATOM 2699 N N . ALA A 1 351 ? -6.888 22.706 -15.457 1.00 98.38 351 ALA A N 1
ATOM 2700 C CA . ALA A 1 351 ? -6.690 21.538 -14.598 1.00 98.38 351 ALA A CA 1
ATOM 2701 C C . ALA A 1 351 ? -7.008 20.233 -15.340 1.00 98.38 351 ALA A C 1
ATOM 2703 O O . ALA A 1 351 ? -6.182 19.319 -15.342 1.00 98.38 351 ALA A O 1
ATOM 2704 N N . ALA A 1 352 ? -8.140 20.176 -16.051 1.00 98.38 352 ALA A N 1
ATOM 2705 C CA . ALA A 1 352 ? -8.492 19.024 -16.883 1.00 98.38 352 ALA A CA 1
ATOM 2706 C C . ALA A 1 352 ? -7.420 18.735 -17.952 1.00 98.38 352 ALA A C 1
ATOM 2708 O O . ALA A 1 352 ? -7.037 17.584 -18.153 1.00 98.38 352 ALA A O 1
ATOM 2709 N N . GLY A 1 353 ? -6.862 19.776 -18.582 1.00 98.62 353 GLY A N 1
ATOM 2710 C CA . GLY A 1 353 ? -5.754 19.635 -19.532 1.00 98.62 353 GLY A CA 1
ATOM 2711 C C . GLY A 1 353 ? -4.474 19.055 -18.914 1.00 98.62 353 GLY A C 1
ATOM 2712 O O . GLY A 1 353 ? -3.805 18.234 -19.542 1.00 98.62 353 GLY A O 1
ATOM 2713 N N . GLN A 1 354 ? -4.137 19.428 -17.675 1.00 98.75 354 GLN A N 1
ATOM 2714 C CA . GLN A 1 354 ? -2.980 18.867 -16.968 1.00 98.75 354 GLN A CA 1
ATOM 2715 C C . GLN A 1 354 ? -3.195 17.404 -16.559 1.00 98.75 354 GLN A C 1
ATOM 2717 O O . GLN A 1 354 ? -2.271 16.601 -16.677 1.00 98.75 354 GLN A O 1
ATOM 2722 N N . VAL A 1 355 ? -4.410 17.040 -16.140 1.00 98.75 355 VAL A N 1
ATOM 2723 C CA . VAL A 1 355 ? -4.781 15.642 -15.871 1.00 98.75 355 VAL A CA 1
ATOM 2724 C C . VAL A 1 355 ? -4.719 14.804 -17.154 1.00 98.75 355 VAL A C 1
ATOM 2726 O O . VAL A 1 355 ? -4.155 13.712 -17.151 1.00 98.75 355 VAL A O 1
ATOM 2729 N N . ALA A 1 356 ? -5.209 15.328 -18.281 1.00 98.44 356 ALA A N 1
ATOM 2730 C CA . ALA A 1 356 ? -5.104 14.656 -19.577 1.00 98.44 356 ALA A CA 1
ATOM 2731 C C . ALA A 1 356 ? -3.641 14.420 -20.003 1.00 98.44 356 ALA A C 1
ATOM 2733 O O . ALA A 1 356 ? -3.311 13.356 -20.528 1.00 98.44 356 ALA A O 1
ATOM 2734 N N . ALA A 1 357 ? -2.748 15.381 -19.741 1.00 98.19 357 ALA A N 1
ATOM 2735 C CA . ALA A 1 357 ? -1.313 15.220 -19.973 1.00 98.19 357 ALA A CA 1
ATOM 2736 C C . ALA A 1 357 ? -0.687 14.128 -19.086 1.00 98.19 357 ALA A C 1
ATOM 2738 O O . ALA A 1 357 ? 0.079 13.317 -19.605 1.00 98.19 357 ALA A O 1
ATOM 2739 N N . PHE A 1 358 ? -1.051 14.059 -17.799 1.00 98.62 358 PHE A N 1
ATOM 2740 C CA . PHE A 1 358 ? -0.611 12.989 -16.893 1.00 98.62 358 PHE A CA 1
ATOM 2741 C C . PHE A 1 358 ? -1.023 11.600 -17.394 1.00 98.62 358 PHE A C 1
ATOM 2743 O O . PHE A 1 358 ? -0.237 10.654 -17.372 1.00 98.62 358 PHE A O 1
ATOM 2750 N N . LEU A 1 359 ? -2.266 11.468 -17.863 1.00 98.12 359 LEU A N 1
ATOM 2751 C CA . LEU A 1 359 ? -2.816 10.202 -18.345 1.00 98.12 359 LEU A CA 1
ATOM 2752 C C . LEU A 1 359 ? -2.098 9.693 -19.601 1.00 98.12 359 LEU A C 1
ATOM 2754 O O . LEU A 1 359 ? -1.849 8.489 -19.716 1.00 98.12 359 LEU A O 1
ATOM 2758 N N . GLY A 1 360 ? -1.739 10.599 -20.512 1.00 95.81 360 GLY A N 1
ATOM 2759 C CA . GLY A 1 360 ? -1.171 10.263 -21.817 1.00 95.81 360 GLY A CA 1
ATOM 2760 C C . GLY A 1 360 ? -2.210 9.731 -22.811 1.00 95.81 360 GLY A C 1
ATOM 2761 O O . GLY A 1 360 ? -3.378 9.521 -22.488 1.00 95.81 360 GLY A O 1
ATOM 2762 N N . GLY A 1 361 ? -1.786 9.517 -24.059 1.00 92.50 361 GLY A N 1
ATOM 2763 C CA . GLY A 1 361 ? -2.655 9.118 -25.175 1.00 92.50 361 GLY A CA 1
ATOM 2764 C C . GLY A 1 361 ? -2.643 7.620 -25.497 1.00 92.50 361 GLY A C 1
ATOM 2765 O O . GLY A 1 361 ? -3.327 7.184 -26.427 1.00 92.50 361 GLY A O 1
ATOM 2766 N N . VAL A 1 362 ? -1.858 6.818 -24.770 1.00 91.69 362 VAL A N 1
ATOM 2767 C CA . VAL A 1 362 ? -1.800 5.360 -24.951 1.00 91.69 362 VAL A CA 1
ATOM 2768 C C . VAL A 1 362 ? -3.150 4.721 -24.599 1.00 91.69 362 VAL A C 1
ATOM 2770 O O . VAL A 1 362 ? -3.778 5.048 -23.594 1.00 91.69 362 VAL A O 1
ATOM 2773 N N . ASN A 1 363 ? -3.597 3.779 -25.430 1.00 91.12 363 ASN A N 1
ATOM 2774 C CA . ASN A 1 363 ? -4.802 2.976 -25.210 1.00 91.12 363 ASN A CA 1
ATOM 2775 C C . ASN A 1 363 ? -4.509 1.491 -25.418 1.00 91.12 363 ASN A C 1
ATOM 2777 O O . ASN A 1 363 ? -3.442 1.128 -25.922 1.00 91.12 363 ASN A O 1
ATOM 2781 N N . ARG A 1 364 ? -5.463 0.628 -25.056 1.00 90.25 364 ARG A N 1
ATOM 2782 C CA . ARG A 1 364 ? -5.285 -0.832 -25.108 1.00 90.25 364 ARG A CA 1
ATOM 2783 C C . ARG A 1 364 ? -4.824 -1.382 -26.466 1.00 90.25 364 ARG A C 1
ATOM 2785 O O . ARG A 1 364 ? -4.084 -2.356 -26.503 1.00 90.25 364 ARG A O 1
ATOM 2792 N N . ARG A 1 365 ? -5.191 -0.748 -27.589 1.00 88.56 365 ARG A N 1
ATOM 2793 C CA . ARG A 1 365 ? -4.813 -1.201 -28.946 1.00 88.56 365 ARG A CA 1
ATOM 2794 C C . ARG A 1 365 ? -3.363 -0.882 -29.308 1.00 88.56 365 ARG A C 1
ATOM 2796 O O . ARG A 1 365 ? -2.884 -1.326 -30.346 1.00 88.56 365 ARG A O 1
ATOM 2803 N N . ALA A 1 366 ? -2.667 -0.103 -28.483 1.00 86.62 366 ALA A N 1
ATOM 2804 C CA . ALA A 1 366 ? -1.264 0.212 -28.692 1.00 86.62 366 ALA A CA 1
ATOM 2805 C C . ALA A 1 366 ? -0.336 -0.959 -28.345 1.00 86.62 366 ALA A C 1
ATOM 2807 O O . ALA A 1 366 ? 0.854 -0.848 -28.597 1.00 86.62 366 ALA A O 1
ATOM 2808 N N . PHE A 1 367 ? -0.816 -2.058 -27.768 1.00 87.00 367 PHE A N 1
ATOM 2809 C CA . PHE A 1 367 ? 0.032 -3.172 -27.347 1.00 87.00 367 PHE A CA 1
ATOM 2810 C C . PHE A 1 367 ? -0.105 -4.350 -28.306 1.00 87.00 367 PHE A C 1
ATOM 2812 O O . PHE A 1 367 ? -1.206 -4.702 -28.726 1.00 87.00 367 PHE A O 1
ATOM 2819 N N . PHE A 1 368 ? 1.020 -4.962 -28.666 1.00 75.75 368 PHE A N 1
ATOM 2820 C CA . PHE A 1 368 ? 1.042 -6.153 -29.510 1.00 75.75 368 PHE A CA 1
ATOM 2821 C C . PHE A 1 368 ? 2.082 -7.155 -29.013 1.00 75.75 368 PHE A C 1
ATOM 2823 O O . PHE A 1 368 ? 3.117 -6.793 -28.450 1.00 75.75 368 PHE A O 1
ATOM 2830 N N . ARG A 1 369 ? 1.800 -8.437 -29.248 1.00 69.81 369 ARG A N 1
ATOM 2831 C CA . ARG A 1 369 ? 2.686 -9.546 -28.898 1.00 69.81 369 ARG A CA 1
ATOM 2832 C C . ARG A 1 369 ? 3.608 -9.866 -30.072 1.00 69.81 369 ARG A C 1
ATOM 2834 O O . ARG A 1 369 ? 3.136 -10.162 -31.168 1.00 69.81 369 ARG A O 1
ATOM 2841 N N . SER A 1 370 ? 4.919 -9.817 -29.851 1.00 64.12 370 SER A N 1
ATOM 2842 C CA . SER A 1 370 ? 5.916 -10.283 -30.822 1.00 64.12 370 SER A CA 1
ATOM 2843 C C . SER A 1 370 ? 6.235 -11.760 -30.574 1.00 64.12 370 SER A C 1
ATOM 2845 O O . SER A 1 370 ? 6.113 -12.251 -29.458 1.00 64.12 370 SER A O 1
ATOM 2847 N N . ARG A 1 371 ? 6.704 -12.488 -31.598 1.00 58.34 371 ARG A N 1
ATOM 2848 C CA . ARG A 1 371 ? 7.225 -13.859 -31.417 1.00 58.34 371 ARG A CA 1
ATOM 2849 C C . ARG A 1 371 ? 8.516 -13.911 -30.586 1.00 58.34 371 ARG A C 1
ATOM 2851 O O . ARG A 1 371 ? 8.863 -14.979 -30.104 1.00 58.34 371 ARG A O 1
ATOM 2858 N N . MET A 1 372 ? 9.232 -12.790 -30.462 1.00 56.28 372 MET A N 1
ATOM 2859 C CA . MET A 1 372 ? 10.521 -12.700 -29.754 1.00 56.28 372 MET A CA 1
ATOM 2860 C C . MET A 1 372 ? 10.442 -11.948 -28.421 1.00 56.28 372 MET A C 1
ATOM 2862 O O . MET A 1 372 ? 11.394 -11.978 -27.649 1.00 56.28 372 MET A O 1
ATOM 2866 N N . VAL A 1 373 ? 9.351 -11.217 -28.175 1.00 58.09 373 VAL A N 1
ATOM 2867 C CA . VAL A 1 373 ? 9.165 -10.388 -26.978 1.00 58.09 373 VAL A CA 1
ATOM 2868 C C . VAL A 1 373 ? 7.703 -10.472 -26.588 1.00 58.09 373 VAL A C 1
ATOM 2870 O O . VAL A 1 373 ? 6.825 -10.227 -27.416 1.00 58.09 373 VAL A O 1
ATOM 2873 N N . ASP A 1 374 ? 7.463 -10.808 -25.331 1.00 60.66 374 ASP A N 1
ATOM 2874 C CA . ASP A 1 374 ? 6.141 -11.159 -24.843 1.00 60.66 374 ASP A CA 1
ATOM 2875 C C . ASP A 1 374 ? 5.133 -9.983 -24.910 1.00 60.66 374 ASP A C 1
ATOM 2877 O O . ASP A 1 374 ? 3.978 -10.224 -25.252 1.00 60.66 374 ASP A O 1
ATOM 2881 N N . SER A 1 375 ? 5.550 -8.714 -24.754 1.00 64.38 375 SER A N 1
ATOM 2882 C CA . SER A 1 375 ? 4.713 -7.514 -24.998 1.00 64.38 375 SER A CA 1
ATOM 2883 C C . SER A 1 375 ? 5.534 -6.296 -25.446 1.00 64.38 375 SER A C 1
ATOM 2885 O O . SER A 1 375 ? 6.671 -6.127 -25.001 1.00 64.38 375 SER A O 1
ATOM 2887 N N . PHE A 1 376 ? 4.972 -5.418 -26.288 1.00 70.12 376 PHE A N 1
ATOM 2888 C CA . PHE A 1 376 ? 5.541 -4.095 -26.592 1.00 70.12 376 PHE A CA 1
ATOM 2889 C C . PHE A 1 376 ? 4.456 -3.057 -26.936 1.00 70.12 376 PHE A C 1
ATOM 2891 O O . PHE A 1 376 ? 3.432 -3.394 -27.533 1.00 70.12 376 PHE A O 1
ATOM 2898 N N . THR A 1 377 ? 4.694 -1.781 -26.603 1.00 68.50 377 THR A N 1
ATOM 2899 C CA . THR A 1 377 ? 3.797 -0.651 -26.920 1.00 68.50 377 THR A CA 1
ATOM 2900 C C . THR A 1 377 ? 4.185 0.046 -28.236 1.00 68.50 377 THR A C 1
ATOM 2902 O O . THR A 1 377 ? 5.257 0.631 -28.349 1.00 68.50 377 THR A O 1
ATOM 2905 N N . ALA A 1 378 ? 3.274 0.106 -29.205 1.00 57.31 378 ALA A N 1
ATOM 2906 C CA . ALA A 1 378 ? 3.328 0.876 -30.455 1.00 57.31 378 ALA A CA 1
ATOM 2907 C C . ALA A 1 378 ? 3.052 2.392 -30.292 1.00 57.31 378 ALA A C 1
ATOM 2909 O O . ALA A 1 378 ? 2.780 3.086 -31.271 1.00 57.31 378 ALA A O 1
ATOM 2910 N N . GLY A 1 379 ? 3.065 2.919 -29.065 1.00 60.34 379 GLY A N 1
ATOM 2911 C CA . GLY A 1 379 ? 2.748 4.320 -28.771 1.00 60.34 379 GLY A CA 1
ATOM 2912 C C . GLY A 1 379 ? 3.814 5.299 -29.274 1.00 60.34 379 GLY A C 1
ATOM 2913 O O . GLY A 1 379 ? 4.939 4.918 -29.608 1.00 60.34 379 GLY A O 1
ATOM 2914 N N . ARG A 1 380 ? 3.490 6.602 -29.297 1.00 65.25 380 ARG A N 1
ATOM 2915 C CA . ARG A 1 380 ? 4.496 7.649 -29.553 1.00 65.25 380 ARG A CA 1
ATOM 2916 C C . ARG A 1 380 ? 5.642 7.458 -28.556 1.00 65.25 380 ARG A C 1
ATOM 2918 O O . ARG A 1 380 ? 5.396 7.444 -27.357 1.00 65.25 380 ARG A O 1
ATOM 2925 N N . LYS A 1 381 ? 6.895 7.369 -29.026 1.00 70.62 381 LYS A N 1
ATOM 2926 C CA . LYS A 1 381 ? 8.078 7.065 -28.183 1.00 70.62 381 LYS A CA 1
ATOM 2927 C C . LYS A 1 381 ? 8.208 7.927 -26.913 1.00 70.62 381 LYS A C 1
ATOM 2929 O O . LYS A 1 381 ? 8.847 7.505 -25.957 1.00 70.62 381 LYS A O 1
ATOM 2934 N N . LYS A 1 382 ? 7.628 9.132 -26.918 1.00 80.81 382 LYS A N 1
ATOM 2935 C CA . LYS A 1 382 ? 7.691 10.111 -25.823 1.00 80.81 382 LYS A CA 1
ATOM 2936 C C . LYS A 1 382 ? 6.454 10.136 -24.916 1.00 80.81 382 LYS A C 1
ATOM 2938 O O . LYS A 1 382 ? 6.466 10.885 -23.949 1.00 80.81 382 LYS A O 1
ATOM 2943 N N . ASP A 1 383 ? 5.413 9.367 -25.224 1.00 89.81 383 ASP A N 1
ATOM 2944 C CA . ASP A 1 383 ? 4.220 9.270 -24.382 1.00 89.81 383 ASP A CA 1
ATOM 2945 C C . ASP A 1 383 ? 4.509 8.339 -23.195 1.00 89.81 383 ASP A C 1
ATOM 2947 O O . ASP A 1 383 ? 4.606 7.118 -23.352 1.00 89.81 383 ASP A O 1
ATOM 2951 N N . TRP A 1 384 ? 4.736 8.950 -22.033 1.00 93.88 384 TRP A N 1
ATOM 2952 C CA . TRP A 1 384 ? 5.030 8.302 -20.752 1.00 93.88 384 TRP A CA 1
ATOM 2953 C C . TRP A 1 384 ? 3.960 8.649 -19.713 1.00 93.88 384 TRP A C 1
ATOM 2955 O O . TRP A 1 384 ? 4.272 8.894 -18.551 1.00 93.88 384 TRP A O 1
ATOM 2965 N N . GLY A 1 385 ? 2.704 8.725 -20.156 1.00 95.75 385 GLY A N 1
ATOM 2966 C CA . GLY A 1 385 ? 1.574 8.932 -19.261 1.00 95.75 385 GLY A CA 1
ATOM 2967 C C . GLY A 1 385 ? 1.192 7.678 -18.474 1.00 95.75 385 GLY A C 1
ATOM 2968 O O . GLY A 1 385 ? 1.561 6.550 -18.818 1.00 95.75 385 GLY A O 1
ATOM 2969 N N . TYR A 1 386 ? 0.395 7.884 -17.432 1.00 98.12 386 TYR A N 1
ATOM 2970 C CA . TYR A 1 386 ? -0.077 6.862 -16.501 1.00 98.12 386 TYR A CA 1
ATOM 2971 C C . TYR A 1 386 ? -0.714 5.647 -17.190 1.00 98.12 386 TYR A C 1
ATOM 2973 O O . TYR A 1 386 ? -0.418 4.498 -16.856 1.00 98.12 386 TYR A O 1
ATOM 2981 N N . ARG A 1 387 ? -1.524 5.881 -18.231 1.00 96.88 387 ARG A N 1
ATOM 2982 C CA . ARG A 1 387 ? -2.224 4.817 -18.968 1.00 96.88 387 ARG A CA 1
ATOM 2983 C C . ARG A 1 387 ? -1.261 3.823 -19.608 1.00 96.88 387 ARG A C 1
ATOM 2985 O O . ARG A 1 387 ? -1.581 2.642 -19.714 1.00 96.88 387 ARG A O 1
ATOM 2992 N N . ARG A 1 388 ? -0.064 4.273 -20.003 1.00 95.44 388 ARG A N 1
ATOM 2993 C CA . ARG A 1 388 ? 0.968 3.393 -20.560 1.00 95.44 388 ARG A CA 1
ATOM 2994 C C . ARG A 1 388 ? 1.440 2.365 -19.541 1.00 95.44 388 ARG A C 1
ATOM 2996 O O . ARG A 1 388 ? 1.541 1.197 -19.902 1.00 95.44 388 ARG A O 1
ATOM 3003 N N . MET A 1 389 ? 1.719 2.792 -18.310 1.00 96.06 389 MET A N 1
ATOM 3004 C CA . MET A 1 389 ? 2.141 1.896 -17.232 1.00 96.06 389 MET A CA 1
ATOM 3005 C C . MET A 1 389 ? 1.064 0.843 -16.974 1.00 96.06 389 MET A C 1
ATOM 3007 O O . MET A 1 389 ? 1.324 -0.353 -17.087 1.00 96.06 389 MET A O 1
ATOM 3011 N N . VAL A 1 390 ? -0.162 1.288 -16.690 1.00 97.81 390 VAL A N 1
ATOM 3012 C CA . VAL A 1 390 ? -1.252 0.394 -16.279 1.00 97.81 390 VAL A CA 1
ATOM 3013 C C . VAL A 1 390 ? -1.582 -0.623 -17.377 1.00 97.81 390 VAL A C 1
ATOM 3015 O O . VAL A 1 390 ? -1.661 -1.822 -17.113 1.00 97.81 390 VAL A O 1
ATOM 3018 N N . LEU A 1 391 ? -1.696 -0.179 -18.633 1.00 96.19 391 LEU A N 1
ATOM 3019 C CA . LEU A 1 391 ? -1.995 -1.074 -19.753 1.00 96.19 391 LEU A CA 1
ATOM 3020 C C . LEU A 1 391 ? -0.822 -1.998 -20.109 1.00 96.19 391 LEU A C 1
ATOM 3022 O O . LEU A 1 391 ? -1.065 -3.123 -20.542 1.00 96.19 391 LEU A O 1
ATOM 3026 N N . HIS A 1 392 ? 0.433 -1.572 -19.922 1.00 94.88 392 HIS A N 1
ATOM 3027 C CA . HIS A 1 392 ? 1.596 -2.453 -20.093 1.00 94.88 392 HIS A CA 1
ATOM 3028 C C . HIS A 1 392 ? 1.524 -3.630 -19.126 1.00 94.88 392 HIS A C 1
ATOM 3030 O O . HIS A 1 392 ? 1.583 -4.785 -19.550 1.00 94.88 392 HIS A O 1
ATOM 3036 N N . LEU A 1 393 ? 1.311 -3.334 -17.843 1.00 96.00 393 LEU A N 1
ATOM 3037 C CA . LEU A 1 393 ? 1.216 -4.343 -16.793 1.00 96.00 393 LEU A CA 1
ATOM 3038 C C . LEU A 1 393 ? 0.001 -5.261 -17.007 1.00 96.00 393 LEU A C 1
ATOM 3040 O O . LEU A 1 393 ? 0.135 -6.477 -16.901 1.00 96.00 393 LEU A O 1
ATOM 3044 N N . ALA A 1 394 ? -1.148 -4.733 -17.437 1.00 97.00 394 ALA A N 1
ATOM 3045 C CA . ALA A 1 394 ? -2.303 -5.565 -17.788 1.00 97.00 394 ALA A CA 1
ATOM 3046 C C . ALA A 1 394 ? -1.981 -6.596 -18.888 1.00 97.00 394 ALA A C 1
ATOM 3048 O O . ALA A 1 394 ? -2.353 -7.765 -18.777 1.00 97.00 394 ALA A O 1
ATOM 3049 N N . HIS A 1 395 ? -1.224 -6.207 -19.920 1.00 95.38 395 HIS A N 1
ATOM 3050 C CA . HIS A 1 395 ? -0.798 -7.145 -20.963 1.00 95.38 395 HIS A CA 1
ATOM 3051 C C . HIS A 1 395 ? 0.209 -8.182 -20.449 1.00 95.38 395 HIS A C 1
ATOM 3053 O O . HIS A 1 395 ? 0.101 -9.348 -20.832 1.00 95.38 395 HIS A O 1
ATOM 3059 N N . LEU A 1 396 ? 1.140 -7.811 -19.557 1.00 94.69 396 LEU A N 1
ATOM 3060 C CA . LEU A 1 396 ? 2.014 -8.792 -18.892 1.00 94.69 396 LEU A CA 1
ATOM 3061 C C . LEU A 1 396 ? 1.199 -9.834 -18.119 1.00 94.69 396 LEU A C 1
ATOM 3063 O O . LEU A 1 396 ? 1.499 -11.025 -18.201 1.00 94.69 396 LEU A O 1
ATOM 3067 N N . ALA A 1 397 ? 0.132 -9.403 -17.440 1.00 96.50 397 ALA A N 1
ATOM 3068 C CA . ALA A 1 397 ? -0.796 -10.289 -16.745 1.00 96.50 397 ALA A CA 1
ATOM 3069 C C . ALA A 1 397 ? -1.420 -11.315 -17.705 1.00 96.50 397 ALA A C 1
ATOM 3071 O O . ALA A 1 397 ? -1.411 -12.515 -17.431 1.00 96.50 397 ALA A O 1
ATOM 3072 N N . VAL A 1 398 ? -1.906 -10.863 -18.868 1.00 95.19 398 VAL A N 1
ATOM 3073 C CA . VAL A 1 398 ? -2.464 -11.742 -19.913 1.00 95.19 398 VAL A CA 1
ATOM 3074 C C . VAL A 1 398 ? -1.423 -12.755 -20.391 1.00 95.19 398 VAL A C 1
ATOM 3076 O O . VAL A 1 398 ? -1.712 -13.948 -20.483 1.00 95.19 398 VAL A O 1
ATOM 3079 N N . ILE A 1 399 ? -0.191 -12.316 -20.643 1.00 93.38 399 ILE A N 1
ATOM 3080 C CA . ILE A 1 399 ? 0.890 -13.195 -21.109 1.00 93.38 399 ILE A CA 1
ATOM 3081 C C . ILE A 1 399 ? 1.286 -14.228 -20.054 1.00 93.38 399 ILE A C 1
ATOM 3083 O O . ILE A 1 399 ? 1.606 -15.374 -20.389 1.00 93.38 399 ILE A O 1
ATOM 3087 N N . ALA A 1 400 ? 1.243 -13.853 -18.779 1.00 95.44 400 ALA A N 1
ATOM 3088 C CA . ALA A 1 400 ? 1.484 -14.769 -17.677 1.00 95.44 400 ALA A CA 1
ATOM 3089 C C . ALA A 1 400 ? 0.418 -15.873 -17.563 1.00 95.44 400 ALA A C 1
ATOM 3091 O O . ALA A 1 400 ? 0.679 -16.885 -16.919 1.00 95.44 400 ALA A O 1
ATOM 3092 N N . GLY A 1 401 ? -0.725 -15.739 -18.248 1.00 95.69 401 GLY A N 1
ATOM 3093 C CA . GLY A 1 401 ? -1.865 -16.655 -18.155 1.00 95.69 401 GLY A CA 1
ATOM 3094 C C . GLY A 1 401 ? -3.017 -16.098 -17.312 1.00 95.69 401 GLY A C 1
ATOM 3095 O O . GLY A 1 401 ? -3.808 -16.867 -16.766 1.00 95.69 401 GLY A O 1
ATOM 3096 N N . GLY A 1 402 ? -3.090 -14.771 -17.177 1.00 97.06 402 GLY A N 1
ATOM 3097 C CA . GLY A 1 402 ? -4.101 -14.048 -16.411 1.00 97.06 402 GLY A CA 1
ATOM 3098 C C . GLY A 1 402 ? -3.793 -13.964 -14.916 1.00 97.06 402 GLY A C 1
ATOM 3099 O O . GLY A 1 402 ? -3.064 -14.789 -14.361 1.00 97.06 402 GLY A O 1
ATOM 3100 N N . VAL A 1 403 ? -4.410 -12.988 -14.259 1.00 98.62 403 VAL A N 1
ATOM 3101 C CA . VAL A 1 403 ? -4.380 -12.770 -12.804 1.00 98.62 403 VAL A CA 1
ATOM 3102 C C . VAL A 1 403 ? -5.807 -12.738 -12.268 1.00 98.62 403 VAL A C 1
ATOM 3104 O O . VAL A 1 403 ? -6.746 -12.436 -13.007 1.00 98.62 403 VAL A O 1
ATOM 3107 N N . ASP A 1 404 ? -5.976 -13.054 -10.992 1.00 98.75 404 ASP A N 1
ATOM 3108 C CA . ASP A 1 404 ? -7.278 -13.110 -10.329 1.00 98.75 404 ASP A CA 1
ATOM 3109 C C . ASP A 1 404 ? -7.825 -11.716 -10.036 1.00 98.75 404 ASP A C 1
ATOM 3111 O O . ASP A 1 404 ? -9.039 -11.502 -10.002 1.00 98.75 404 ASP A O 1
ATOM 3115 N N . SER A 1 405 ? -6.942 -10.747 -9.795 1.00 98.75 405 SER A N 1
ATOM 3116 C CA . SER A 1 405 ? -7.325 -9.358 -9.550 1.00 98.75 405 SER A CA 1
ATOM 3117 C C . SER A 1 405 ? -6.286 -8.367 -10.070 1.00 98.75 405 SER A C 1
ATOM 3119 O O . SER A 1 405 ? -5.122 -8.717 -10.256 1.00 98.75 405 SER A O 1
ATOM 3121 N N . PHE A 1 406 ? -6.697 -7.127 -10.314 1.00 98.88 406 PHE A N 1
ATOM 3122 C CA . PHE A 1 406 ? -5.830 -6.078 -10.843 1.00 98.88 406 PHE A CA 1
ATOM 3123 C C . PHE A 1 406 ? -6.215 -4.710 -10.269 1.00 98.88 406 PHE A C 1
ATOM 3125 O O . PHE A 1 406 ? -7.393 -4.340 -10.288 1.00 98.88 406 PHE A O 1
ATOM 3132 N N . LEU A 1 407 ? -5.219 -3.955 -9.795 1.00 98.62 407 LEU A N 1
ATOM 3133 C CA . LEU A 1 407 ? -5.409 -2.579 -9.340 1.00 98.62 407 LEU A CA 1
ATOM 3134 C C . LEU A 1 407 ? -5.236 -1.577 -10.478 1.00 98.62 407 LEU A C 1
ATOM 3136 O O . LEU A 1 407 ? -4.240 -1.589 -11.197 1.00 98.62 407 LEU A O 1
ATOM 3140 N N . LEU A 1 408 ? -6.191 -0.659 -10.612 1.00 98.44 408 LEU A N 1
ATOM 3141 C CA . LEU A 1 408 ? -6.101 0.471 -11.542 1.00 98.44 408 LEU A CA 1
ATOM 3142 C C . LEU A 1 408 ? -4.993 1.454 -11.160 1.00 98.44 408 LEU A C 1
ATOM 3144 O O . LEU A 1 408 ? -4.528 2.215 -12.008 1.00 98.44 408 LEU A O 1
ATOM 3148 N N . GLY A 1 409 ? -4.634 1.465 -9.881 1.00 97.81 409 GLY A N 1
ATOM 3149 C CA . GLY A 1 409 ? -3.758 2.402 -9.200 1.00 97.81 409 GLY A CA 1
ATOM 3150 C C . GLY A 1 409 ? -4.031 2.354 -7.707 1.00 97.81 409 GLY A C 1
ATOM 3151 O O . GLY A 1 409 ? -4.969 1.679 -7.275 1.00 97.81 409 GLY A O 1
ATOM 3152 N N . SER A 1 410 ? -3.238 3.097 -6.945 1.00 98.00 410 SER A N 1
ATOM 3153 C CA . SER A 1 410 ? -3.526 3.324 -5.536 1.00 98.00 410 SER A CA 1
ATOM 3154 C C . SER A 1 410 ? -2.983 4.673 -5.058 1.00 98.00 410 SER A C 1
ATOM 3156 O O . SER A 1 410 ? -1.979 5.148 -5.602 1.00 98.00 410 SER A O 1
ATOM 3158 N N . GLU A 1 411 ? -3.666 5.274 -4.080 1.00 97.81 411 GLU A N 1
ATOM 3159 C CA . GLU A 1 411 ? -3.277 6.490 -3.349 1.00 97.81 411 GLU A CA 1
ATOM 3160 C C . GLU A 1 411 ? -2.890 7.673 -4.257 1.00 97.81 411 GLU A C 1
ATOM 3162 O O . GLU A 1 411 ? -1.857 8.325 -4.089 1.00 97.81 411 GLU A O 1
ATOM 3167 N N . LEU A 1 412 ? -3.712 7.970 -5.264 1.00 98.25 412 LEU A N 1
ATOM 3168 C CA . LEU A 1 412 ? -3.516 9.121 -6.161 1.00 98.25 412 LEU A CA 1
ATOM 3169 C C . LEU A 1 412 ? -4.432 10.282 -5.743 1.00 98.25 412 LEU A C 1
ATOM 3171 O O . LEU A 1 412 ? -5.003 10.967 -6.592 1.00 98.25 412 LEU A O 1
ATOM 3175 N N . CYS A 1 413 ? -4.545 10.510 -4.431 1.00 97.06 413 CYS A N 1
ATOM 3176 C CA . CYS A 1 413 ? -5.558 11.372 -3.819 1.00 97.06 413 CYS A CA 1
ATOM 3177 C C . CYS A 1 413 ? -5.559 12.817 -4.328 1.00 97.06 413 CYS A C 1
ATOM 3179 O O . CYS A 1 413 ? -6.603 13.373 -4.669 1.00 97.06 413 CYS A O 1
ATOM 3181 N N . SER A 1 414 ? -4.386 13.435 -4.495 1.00 97.81 414 SER A N 1
ATOM 3182 C CA . SER A 1 414 ? -4.343 14.801 -5.029 1.00 97.81 414 SER A CA 1
ATOM 3183 C C . SER A 1 414 ? -4.664 14.886 -6.525 1.00 97.81 414 SER A C 1
ATOM 3185 O O . SER A 1 414 ? -4.837 16.003 -7.012 1.00 97.81 414 SER A O 1
ATOM 3187 N N . LEU A 1 415 ? -4.743 13.763 -7.256 1.00 98.62 415 LEU A N 1
ATOM 3188 C CA . LEU A 1 415 ? -5.253 13.701 -8.630 1.00 98.62 415 LEU A CA 1
ATOM 3189 C C . LEU A 1 415 ? -6.762 13.445 -8.659 1.00 98.62 415 LEU A C 1
ATOM 3191 O O . LEU A 1 415 ? -7.464 14.115 -9.417 1.00 98.62 415 LEU A O 1
ATOM 3195 N N . THR A 1 416 ? -7.261 12.500 -7.853 1.00 98.44 416 THR A N 1
ATOM 3196 C CA . THR A 1 416 ? -8.695 12.160 -7.768 1.00 98.44 416 THR A CA 1
ATOM 3197 C C . THR A 1 416 ? -9.526 13.356 -7.304 1.00 98.44 416 THR A C 1
ATOM 3199 O O . THR A 1 416 ? -10.640 13.537 -7.786 1.00 98.44 416 THR A O 1
ATOM 3202 N N . MET A 1 417 ? -8.952 14.237 -6.478 1.00 97.56 417 MET A N 1
ATOM 3203 C CA . MET A 1 417 ? -9.602 15.449 -5.961 1.00 97.56 417 MET A CA 1
ATOM 3204 C C . MET A 1 417 ? -9.469 16.699 -6.856 1.00 97.56 417 MET A C 1
ATOM 3206 O O . MET A 1 417 ? -10.005 17.757 -6.515 1.00 97.56 417 MET A O 1
ATOM 3210 N N . ILE A 1 418 ? -8.773 16.633 -8.001 1.00 98.12 418 ILE A N 1
ATOM 3211 C CA . ILE A 1 418 ? -8.720 17.768 -8.941 1.00 98.12 418 ILE A CA 1
ATOM 3212 C C . ILE A 1 418 ? -10.106 17.988 -9.540 1.00 98.12 418 ILE A C 1
ATOM 3214 O O . ILE A 1 418 ? -10.710 17.052 -10.057 1.00 98.12 418 ILE A O 1
ATOM 3218 N N . ARG A 1 419 ? -10.562 19.244 -9.540 1.00 97.44 419 ARG A N 1
ATOM 3219 C CA . ARG A 1 419 ? -11.809 19.686 -10.171 1.00 97.44 419 ARG A CA 1
ATOM 3220 C C . ARG A 1 419 ? -11.562 20.366 -11.517 1.00 97.44 419 ARG A C 1
ATOM 3222 O O . ARG A 1 419 ? -10.579 21.093 -11.688 1.00 97.44 419 ARG A O 1
ATOM 3229 N N . ASP A 1 420 ? -12.483 20.178 -12.454 1.00 97.38 420 ASP A N 1
ATOM 3230 C CA . ASP A 1 420 ? -12.578 20.941 -13.703 1.00 97.38 420 ASP A CA 1
ATOM 3231 C C . ASP A 1 420 ? -13.522 22.159 -13.580 1.00 97.38 420 ASP A C 1
ATOM 3233 O O . ASP A 1 420 ? -14.067 22.440 -12.513 1.00 97.38 420 ASP A O 1
ATOM 3237 N N . GLN A 1 421 ? -13.722 22.903 -14.673 1.00 96.25 421 GLN A N 1
ATOM 3238 C CA . GLN A 1 421 ? -14.573 24.106 -14.722 1.00 96.25 421 GLN A CA 1
ATOM 3239 C C . GLN A 1 421 ? -16.053 23.878 -14.393 1.00 96.25 421 GLN A C 1
ATOM 3241 O O . GLN A 1 421 ? -16.787 24.839 -14.172 1.00 96.25 421 GLN A O 1
ATOM 3246 N N . SER A 1 422 ? -16.505 22.628 -14.415 1.00 94.31 422 SER A N 1
ATOM 3247 C CA . SER A 1 422 ? -17.872 22.224 -14.109 1.00 94.31 422 SER A CA 1
ATOM 3248 C C . SER A 1 422 ? -17.974 21.572 -12.728 1.00 94.31 422 SER A C 1
ATOM 3250 O O . SER A 1 422 ? -19.013 20.996 -12.416 1.00 94.31 422 SER A O 1
ATOM 3252 N N . ASN A 1 423 ? -16.918 21.665 -11.907 1.00 92.00 423 ASN A N 1
ATOM 3253 C CA . ASN A 1 423 ? -16.757 20.919 -10.656 1.00 92.00 423 ASN A CA 1
ATOM 3254 C C . ASN A 1 423 ? -16.813 19.389 -10.840 1.00 92.00 423 ASN A C 1
ATOM 3256 O O . ASN A 1 423 ? -17.113 18.665 -9.893 1.00 92.00 423 ASN A O 1
ATOM 3260 N N . GLY A 1 424 ? -16.503 18.889 -12.040 1.00 96.06 424 GLY A N 1
ATOM 3261 C CA . GLY A 1 424 ? -16.287 17.467 -12.298 1.00 96.06 424 GLY A CA 1
ATOM 3262 C C . GLY A 1 424 ? -14.880 17.020 -11.895 1.00 96.06 424 GLY A C 1
ATOM 3263 O O . GLY A 1 424 ? -13.981 17.847 -11.749 1.00 96.06 424 GLY A O 1
ATOM 3264 N N . PHE A 1 425 ? -14.681 15.707 -11.747 1.00 98.50 425 PHE A N 1
ATOM 3265 C CA . PHE A 1 425 ? -13.412 15.096 -11.329 1.00 98.50 425 PHE A CA 1
ATOM 3266 C C . PHE A 1 425 ? -12.735 14.373 -12.510 1.00 98.50 425 PHE A C 1
ATOM 3268 O O . PHE A 1 425 ? -12.919 13.165 -12.692 1.00 98.50 425 PHE A O 1
ATOM 3275 N N . PRO A 1 426 ? -11.956 15.076 -13.360 1.00 98.62 426 PRO A N 1
ATOM 3276 C CA . PRO A 1 426 ? -11.434 14.533 -14.617 1.00 98.62 426 PRO A CA 1
ATOM 3277 C C . PRO A 1 426 ? -10.569 13.279 -14.456 1.00 98.62 426 PRO A C 1
ATOM 3279 O O . PRO A 1 426 ? -10.572 12.427 -15.343 1.00 98.62 426 PRO A O 1
ATOM 3282 N N . PHE A 1 427 ? -9.837 13.136 -13.346 1.00 98.81 427 PHE A N 1
ATOM 3283 C CA . PHE A 1 427 ? -9.035 11.933 -13.126 1.00 98.81 427 PHE A CA 1
ATOM 3284 C C . PHE A 1 427 ? -9.904 10.719 -12.777 1.00 98.81 427 PHE A C 1
ATOM 3286 O O . PHE A 1 427 ? -9.642 9.632 -13.282 1.00 98.81 427 PHE A O 1
ATOM 3293 N N . VAL A 1 428 ? -10.985 10.901 -12.009 1.00 98.81 428 VAL A N 1
ATOM 3294 C CA . VAL A 1 428 ? -11.945 9.823 -11.710 1.00 98.81 428 VAL A CA 1
ATOM 3295 C C . VAL A 1 428 ? -12.659 9.359 -12.980 1.00 98.81 428 VAL A C 1
ATOM 3297 O O . VAL A 1 428 ? -12.762 8.156 -13.222 1.00 98.81 428 VAL A O 1
ATOM 3300 N N . ASN A 1 429 ? -13.059 10.293 -13.849 1.00 98.50 429 ASN A N 1
ATOM 3301 C CA . ASN A 1 429 ? -13.620 9.958 -15.163 1.00 98.50 429 ASN A CA 1
ATOM 3302 C C . ASN A 1 429 ? -12.638 9.105 -15.983 1.00 98.50 429 ASN A C 1
ATOM 3304 O O . ASN A 1 429 ? -13.009 8.078 -16.548 1.00 98.50 429 ASN A O 1
ATOM 3308 N N . ALA A 1 430 ? -11.356 9.473 -15.980 1.00 98.50 430 ALA A N 1
ATOM 3309 C CA . ALA A 1 430 ? -10.329 8.705 -16.671 1.00 98.50 430 ALA A CA 1
ATOM 3310 C C . ALA A 1 430 ? -10.045 7.332 -16.039 1.00 98.50 430 ALA A C 1
ATOM 3312 O O . ALA A 1 430 ? -9.686 6.399 -16.761 1.00 98.50 430 ALA A O 1
ATOM 3313 N N . LEU A 1 431 ? -10.201 7.181 -14.718 1.00 98.81 431 LEU A N 1
ATOM 3314 C CA . LEU A 1 431 ? -10.153 5.875 -14.057 1.00 98.81 431 LEU A CA 1
ATOM 3315 C C . LEU A 1 431 ? -11.328 4.990 -14.495 1.00 98.81 431 LEU A C 1
ATOM 3317 O O . LEU A 1 431 ? -11.116 3.803 -14.724 1.00 98.81 431 LEU A O 1
ATOM 3321 N N . CYS A 1 432 ? -12.528 5.547 -14.694 1.00 98.88 432 CYS A N 1
ATOM 3322 C CA . CYS A 1 432 ? -13.676 4.809 -15.237 1.00 98.88 432 CYS A CA 1
ATOM 3323 C C . CYS A 1 432 ? -13.415 4.323 -16.675 1.00 98.88 432 CYS A C 1
ATOM 3325 O O . CYS A 1 432 ? -13.610 3.143 -16.986 1.00 98.88 432 CYS A O 1
ATOM 3327 N N . ASP A 1 433 ? -12.879 5.195 -17.535 1.00 98.44 433 ASP A N 1
ATOM 3328 C CA . ASP A 1 433 ? -12.467 4.823 -18.896 1.00 98.44 433 ASP A CA 1
ATOM 3329 C C . ASP A 1 433 ? -11.401 3.715 -18.877 1.00 98.44 433 ASP A C 1
ATOM 3331 O O . ASP A 1 433 ? -11.488 2.718 -19.604 1.00 98.44 433 ASP A O 1
ATOM 3335 N N . LEU A 1 434 ? -10.400 3.856 -18.002 1.00 98.50 434 LEU A N 1
ATOM 3336 C CA . LEU A 1 434 ? -9.345 2.864 -17.825 1.00 98.50 434 LEU A CA 1
ATOM 3337 C C . LEU A 1 434 ? -9.895 1.537 -17.283 1.00 98.50 434 LEU A C 1
ATOM 3339 O O . LEU A 1 434 ? -9.451 0.485 -17.738 1.00 98.50 434 LEU A O 1
ATOM 3343 N N . ALA A 1 435 ? -10.885 1.556 -16.384 1.00 98.75 435 ALA A N 1
ATOM 3344 C CA . ALA A 1 435 ? -11.564 0.358 -15.888 1.00 98.75 435 ALA A CA 1
ATOM 3345 C C . ALA A 1 435 ? -12.211 -0.428 -17.038 1.00 98.75 435 ALA A C 1
ATOM 3347 O O . ALA A 1 435 ? -12.048 -1.646 -17.131 1.00 98.75 435 ALA A O 1
ATOM 3348 N N . SER A 1 436 ? -12.905 0.271 -17.942 1.00 98.56 436 SER A N 1
ATOM 3349 C CA . SER A 1 436 ? -13.500 -0.329 -19.142 1.00 98.56 436 SER A CA 1
ATOM 3350 C C . SER A 1 436 ? -12.439 -0.935 -20.064 1.00 98.56 436 SER A C 1
ATOM 3352 O O . SER A 1 436 ? -12.580 -2.062 -20.535 1.00 98.56 436 SER A O 1
ATOM 3354 N N . GLU A 1 437 ? -11.328 -0.232 -20.292 1.00 97.38 437 GLU A N 1
ATOM 3355 C CA . GLU A 1 437 ? -10.231 -0.762 -21.106 1.00 97.38 437 GLU A CA 1
ATOM 3356 C C . GLU A 1 437 ? -9.541 -1.972 -20.482 1.00 97.38 437 GLU A C 1
ATOM 3358 O O . GLU A 1 437 ? -9.208 -2.917 -21.197 1.00 97.38 437 GLU A O 1
ATOM 3363 N N . LEU A 1 438 ? -9.335 -1.960 -19.167 1.00 98.31 438 LEU A N 1
ATOM 3364 C CA . LEU A 1 438 ? -8.767 -3.089 -18.444 1.00 98.31 438 LEU A CA 1
ATOM 3365 C C . LEU A 1 438 ? -9.697 -4.294 -18.475 1.00 98.31 438 LEU A C 1
ATOM 3367 O O . LEU A 1 438 ? -9.216 -5.406 -18.670 1.00 98.31 438 LEU A O 1
ATOM 3371 N N . ARG A 1 439 ? -11.014 -4.090 -18.369 1.00 98.12 439 ARG A N 1
ATOM 3372 C CA . ARG A 1 439 ? -12.002 -5.162 -18.530 1.00 98.12 439 ARG A CA 1
ATOM 3373 C C . ARG A 1 439 ? -11.903 -5.816 -19.907 1.00 98.12 439 ARG A C 1
ATOM 3375 O O . ARG A 1 439 ? -11.939 -7.041 -19.996 1.00 98.12 439 ARG A O 1
ATOM 3382 N N . ASP A 1 440 ? -11.715 -5.016 -20.954 1.00 97.06 440 ASP A N 1
ATOM 3383 C CA . ASP A 1 440 ? -11.534 -5.515 -22.320 1.00 97.06 440 ASP A CA 1
ATOM 3384 C C . ASP A 1 440 ? -10.216 -6.292 -22.506 1.00 97.06 440 ASP A C 1
ATOM 3386 O O . ASP A 1 440 ? -10.163 -7.222 -23.310 1.00 97.06 440 ASP A O 1
ATOM 3390 N N . VAL A 1 441 ? -9.148 -5.928 -21.783 1.00 96.25 441 VAL A N 1
ATOM 3391 C CA . VAL A 1 441 ? -7.830 -6.593 -21.863 1.00 96.25 441 VAL A CA 1
ATOM 3392 C C . VAL A 1 441 ? -7.770 -7.861 -21.006 1.00 96.25 441 VAL A C 1
ATOM 3394 O O . VAL A 1 441 ? -7.298 -8.898 -21.468 1.00 96.25 441 VAL A O 1
ATOM 3397 N N . LEU A 1 442 ? -8.220 -7.780 -19.754 1.00 97.44 442 LEU A N 1
ATOM 3398 C CA . LEU A 1 442 ? -8.081 -8.827 -18.735 1.00 97.44 442 LEU A CA 1
ATOM 3399 C C . LEU A 1 442 ? -9.260 -9.815 -18.727 1.00 97.44 442 LEU A C 1
ATOM 3401 O O . LEU A 1 442 ? -9.150 -10.905 -18.165 1.00 97.44 442 LEU A O 1
ATOM 3405 N N . GLY A 1 443 ? -10.378 -9.456 -19.363 1.00 97.31 443 GLY A N 1
ATOM 3406 C CA . GLY A 1 443 ? -11.590 -10.266 -19.434 1.00 97.31 443 GLY A CA 1
ATOM 3407 C C . GLY A 1 443 ? -12.469 -10.188 -18.179 1.00 97.31 443 GLY A C 1
ATOM 3408 O O . GLY A 1 443 ? -12.142 -9.556 -17.175 1.00 97.31 443 GLY A O 1
ATOM 3409 N N . GLY A 1 444 ? -13.631 -10.846 -18.234 1.00 96.69 444 GLY A N 1
ATOM 3410 C CA . GLY A 1 444 ? -14.637 -10.824 -17.159 1.00 96.69 444 GLY A CA 1
ATOM 3411 C C . GLY A 1 444 ? -14.255 -11.589 -15.884 1.00 96.69 444 GLY A C 1
ATOM 3412 O O . GLY A 1 444 ? -14.850 -11.359 -14.838 1.00 96.69 444 GLY A O 1
ATOM 3413 N N . ALA A 1 445 ? -13.272 -12.493 -15.958 1.00 96.38 445 ALA A N 1
ATOM 3414 C CA . ALA A 1 445 ? -12.858 -13.312 -14.816 1.00 96.38 445 ALA A CA 1
ATOM 3415 C C . ALA A 1 445 ? -11.928 -12.567 -13.841 1.00 96.38 445 ALA A C 1
ATOM 3417 O O . ALA A 1 445 ? -11.979 -12.817 -12.640 1.00 96.38 445 ALA A O 1
ATOM 3418 N N . CYS A 1 446 ? -11.091 -11.656 -14.347 1.00 98.56 446 CYS A N 1
ATOM 3419 C CA . CYS A 1 446 ? -10.176 -10.868 -13.526 1.00 98.56 446 CYS A CA 1
ATOM 3420 C C . CYS A 1 446 ? -10.947 -9.787 -12.763 1.00 98.56 446 CYS A C 1
ATOM 3422 O O . CYS A 1 446 ? -11.691 -9.024 -13.373 1.00 98.56 446 CYS A O 1
ATOM 3424 N N . LYS A 1 447 ? -10.781 -9.696 -11.447 1.00 98.75 447 LYS A N 1
ATOM 3425 C CA . LYS A 1 447 ? -11.470 -8.687 -10.637 1.00 98.75 447 LYS A CA 1
ATOM 3426 C C . LYS A 1 447 ? -10.727 -7.351 -10.639 1.00 98.75 447 LYS A C 1
ATOM 3428 O O . LYS A 1 447 ? -9.514 -7.333 -10.464 1.00 98.75 447 LYS A O 1
ATOM 3433 N N . LEU A 1 448 ? -11.430 -6.237 -10.822 1.00 98.88 448 LEU A N 1
ATOM 3434 C CA . LEU A 1 448 ? -10.819 -4.906 -10.898 1.00 98.88 448 LEU A CA 1
ATOM 3435 C C . LEU A 1 448 ? -11.197 -4.053 -9.690 1.00 98.88 448 LEU A C 1
ATOM 3437 O O . LEU A 1 448 ? -12.360 -4.018 -9.293 1.00 98.88 448 LEU A O 1
ATOM 3441 N N . THR A 1 449 ? -10.229 -3.325 -9.140 1.00 98.75 449 THR A N 1
ATOM 3442 C CA . THR A 1 449 ? -10.479 -2.295 -8.124 1.00 98.75 449 THR A CA 1
ATOM 3443 C C . THR A 1 449 ? -9.412 -1.194 -8.172 1.00 98.75 449 THR A C 1
ATOM 3445 O O . THR A 1 449 ? -8.473 -1.255 -8.967 1.00 98.75 449 THR A O 1
ATOM 3448 N N . TYR A 1 450 ? -9.584 -0.158 -7.364 1.00 98.81 450 TYR A N 1
ATOM 3449 C CA . TYR A 1 450 ? -8.641 0.928 -7.121 1.00 98.81 450 TYR A CA 1
ATOM 3450 C C . TYR A 1 450 ? -8.328 0.938 -5.622 1.00 98.81 450 TYR A C 1
ATOM 3452 O O . TYR A 1 450 ? -9.259 0.812 -4.833 1.00 98.81 450 TYR A O 1
ATOM 3460 N N . GLY A 1 451 ? -7.054 1.034 -5.236 1.00 98.56 451 GLY A N 1
ATOM 3461 C CA . GLY A 1 451 ? -6.669 1.132 -3.824 1.00 98.56 451 GLY A CA 1
ATOM 3462 C C . GLY A 1 451 ? -6.737 2.584 -3.370 1.00 98.56 451 GLY A C 1
ATOM 3463 O O . GLY A 1 451 ? -5.782 3.335 -3.541 1.00 98.56 451 GLY A O 1
ATOM 3464 N N . ALA A 1 452 ? -7.897 3.020 -2.893 1.00 98.75 452 ALA A N 1
ATOM 3465 C CA . ALA A 1 452 ? -8.051 4.382 -2.409 1.00 98.75 452 ALA A CA 1
ATOM 3466 C C . ALA A 1 452 ? -7.332 4.552 -1.068 1.00 98.75 452 ALA A C 1
ATOM 3468 O O . ALA A 1 452 ? -7.473 3.711 -0.183 1.00 98.75 452 ALA A O 1
ATOM 3469 N N . ASP A 1 453 ? -6.628 5.664 -0.889 1.00 98.31 453 ASP A N 1
ATOM 3470 C CA . ASP A 1 453 ? -6.151 6.083 0.427 1.00 98.31 453 ASP A CA 1
ATOM 3471 C C . ASP A 1 453 ? -7.325 6.132 1.433 1.00 98.31 453 ASP A C 1
ATOM 3473 O O . ASP A 1 453 ? -8.446 6.552 1.112 1.00 98.31 453 ASP A O 1
ATOM 3477 N N . TRP A 1 454 ? -7.091 5.719 2.678 1.00 97.38 454 TRP A N 1
ATOM 3478 C CA . TRP A 1 454 ? -8.115 5.757 3.729 1.00 97.38 454 TRP A CA 1
ATOM 3479 C C . TRP A 1 454 ? -8.688 7.167 3.983 1.00 97.38 454 TRP A C 1
ATOM 3481 O O . TRP A 1 454 ? -9.795 7.283 4.507 1.00 97.38 454 TRP A O 1
ATOM 3491 N N . THR A 1 455 ? -7.991 8.237 3.583 1.00 95.25 455 THR A N 1
ATOM 3492 C CA . THR A 1 455 ? -8.476 9.626 3.645 1.00 95.25 455 THR A CA 1
ATOM 3493 C C . THR A 1 455 ? -9.219 10.095 2.389 1.00 95.25 455 THR A C 1
ATOM 3495 O O . THR A 1 455 ? -9.771 11.195 2.403 1.00 95.25 455 THR A O 1
ATOM 3498 N N . GLU A 1 456 ? -9.273 9.302 1.311 1.00 96.06 456 GLU A N 1
ATOM 3499 C CA . GLU A 1 456 ? -9.956 9.683 0.062 1.00 96.06 456 GLU A CA 1
ATOM 3500 C C . GLU A 1 456 ? -11.209 8.851 -0.242 1.00 96.06 456 GLU A C 1
ATOM 3502 O O . GLU A 1 456 ? -12.154 9.382 -0.829 1.00 96.06 456 GLU A O 1
ATOM 3507 N N . TYR A 1 457 ? -11.245 7.570 0.153 1.00 97.62 457 TYR A N 1
ATOM 3508 C CA . TYR A 1 457 ? -12.265 6.619 -0.322 1.00 97.62 457 TYR A CA 1
ATOM 3509 C C . TYR A 1 457 ? -13.710 7.086 -0.058 1.00 97.62 457 TYR A C 1
ATOM 3511 O O . TYR A 1 457 ? -14.602 6.835 -0.872 1.00 97.62 457 TYR A O 1
ATOM 3519 N N . PHE A 1 458 ? -13.920 7.765 1.076 1.00 96.12 458 PHE A N 1
ATOM 3520 C CA . PHE A 1 458 ? -15.236 8.115 1.603 1.00 96.12 458 PHE A CA 1
ATOM 3521 C C . PHE A 1 458 ? -15.816 9.411 1.034 1.00 96.12 458 PHE A C 1
ATOM 3523 O O . PHE A 1 458 ? -17.027 9.615 1.100 1.00 96.12 458 PHE A O 1
ATOM 3530 N N . GLY A 1 459 ? -14.980 10.279 0.461 1.00 96.31 459 GLY A N 1
ATOM 3531 C CA . GLY A 1 459 ? -15.409 11.579 -0.038 1.00 96.31 459 GLY A CA 1
ATOM 3532 C C . GLY A 1 459 ? -14.297 12.625 -0.047 1.00 96.31 459 GLY A C 1
ATOM 3533 O O . GLY A 1 459 ? -13.280 12.511 0.626 1.00 96.31 459 GLY A O 1
ATOM 3534 N N . HIS A 1 460 ? -14.502 13.674 -0.837 1.00 96.75 460 HIS A N 1
ATOM 3535 C CA . HIS A 1 460 ? -13.664 14.861 -0.880 1.00 96.75 460 HIS A CA 1
ATOM 3536 C C . HIS A 1 460 ? -14.372 15.998 -0.144 1.00 96.75 460 HIS A C 1
ATOM 3538 O O . HIS A 1 460 ? -15.487 16.387 -0.503 1.00 96.75 460 HIS A O 1
ATOM 3544 N N . HIS A 1 461 ? -13.692 16.543 0.863 1.00 94.50 461 HIS A N 1
ATOM 3545 C CA . HIS A 1 461 ? -14.168 17.633 1.714 1.00 94.50 461 HIS A CA 1
ATOM 3546 C C . HIS A 1 461 ? -13.242 18.848 1.560 1.00 94.50 461 HIS A C 1
ATOM 3548 O O . HIS A 1 461 ? -12.271 18.967 2.319 1.00 94.50 461 HIS A O 1
ATOM 3554 N N . PRO A 1 462 ? -13.477 19.732 0.566 1.00 93.00 462 PRO A N 1
ATOM 3555 C CA . PRO A 1 462 ? -12.660 20.919 0.363 1.00 93.00 462 PRO A CA 1
ATOM 3556 C C . PRO A 1 462 ? -12.515 21.766 1.630 1.00 93.00 462 PRO A C 1
ATOM 3558 O O . PRO A 1 462 ? -13.496 22.190 2.234 1.00 93.00 462 PRO A O 1
ATOM 3561 N N . GLN A 1 463 ? -11.273 22.082 1.994 1.00 87.00 463 GLN A N 1
ATOM 3562 C CA . GLN A 1 463 ? -10.958 22.958 3.130 1.00 87.00 463 GLN A CA 1
ATOM 3563 C C . GLN A 1 463 ? -10.887 24.439 2.704 1.00 87.00 463 GLN A C 1
ATOM 3565 O O . GLN A 1 463 ? -10.042 25.194 3.176 1.00 87.00 463 GLN A O 1
ATOM 3570 N N . ASP A 1 464 ? -11.750 24.856 1.770 1.00 88.44 464 ASP A N 1
ATOM 3571 C CA . ASP A 1 464 ? -11.831 26.228 1.233 1.00 88.44 464 ASP A CA 1
ATOM 3572 C C . ASP A 1 464 ? -12.994 27.048 1.819 1.00 88.44 464 ASP A C 1
ATOM 3574 O O . ASP A 1 464 ? -13.245 28.174 1.390 1.00 88.44 464 ASP A O 1
ATOM 3578 N N . GLY A 1 465 ? -13.704 26.493 2.805 1.00 90.06 465 GLY A N 1
ATOM 3579 C CA . GLY A 1 465 ? -14.856 27.135 3.437 1.00 90.06 465 GLY A CA 1
ATOM 3580 C C . GLY A 1 465 ? -16.144 27.072 2.613 1.00 90.06 465 GLY A C 1
ATOM 3581 O O . GLY A 1 465 ? -17.151 27.619 3.052 1.00 90.06 465 GLY A O 1
ATOM 3582 N N . SER A 1 466 ? -16.147 26.387 1.461 1.00 92.38 466 SER A N 1
ATOM 3583 C CA . SER A 1 466 ? -17.369 26.142 0.679 1.00 92.38 466 SER A CA 1
ATOM 3584 C C . SER A 1 466 ? -18.416 25.346 1.459 1.00 92.38 466 SER A C 1
ATOM 3586 O O . SER A 1 466 ? -19.608 25.524 1.240 1.00 92.38 466 SER A O 1
ATOM 3588 N N . GLY A 1 467 ? -17.983 24.469 2.371 1.00 92.81 467 GLY A N 1
ATOM 3589 C CA . GLY A 1 467 ? -18.863 23.479 2.993 1.00 92.81 467 GLY A CA 1
ATOM 3590 C C . GLY A 1 467 ? -19.274 22.365 2.027 1.00 92.81 467 GLY A C 1
ATOM 3591 O O . GLY A 1 467 ? -20.210 21.620 2.316 1.00 92.81 467 GLY A O 1
ATOM 3592 N N . ASP A 1 468 ? -18.607 22.260 0.876 1.00 95.44 468 ASP A N 1
ATOM 3593 C CA . ASP A 1 468 ? -18.871 21.207 -0.090 1.00 95.44 468 ASP A CA 1
ATOM 3594 C C . ASP A 1 468 ? -18.476 19.826 0.462 1.00 95.44 468 ASP A C 1
ATOM 3596 O O . ASP A 1 468 ? -17.485 19.664 1.177 1.00 95.44 468 ASP A O 1
ATOM 3600 N N . VAL A 1 469 ? -19.238 18.810 0.066 1.00 96.56 469 VAL A N 1
ATOM 3601 C CA . VAL A 1 469 ? -18.925 17.393 0.245 1.00 96.56 469 VAL A CA 1
ATOM 3602 C C . VAL A 1 469 ? -19.211 16.677 -1.062 1.00 96.56 469 VAL A C 1
ATOM 3604 O O . VAL A 1 469 ? -20.356 16.643 -1.517 1.00 96.56 469 VAL A O 1
ATOM 3607 N N . TYR A 1 470 ? -18.180 16.083 -1.651 1.00 97.81 470 TYR A N 1
ATOM 3608 C CA . TYR A 1 470 ? -18.309 15.313 -2.880 1.00 97.81 470 TYR A CA 1
ATOM 3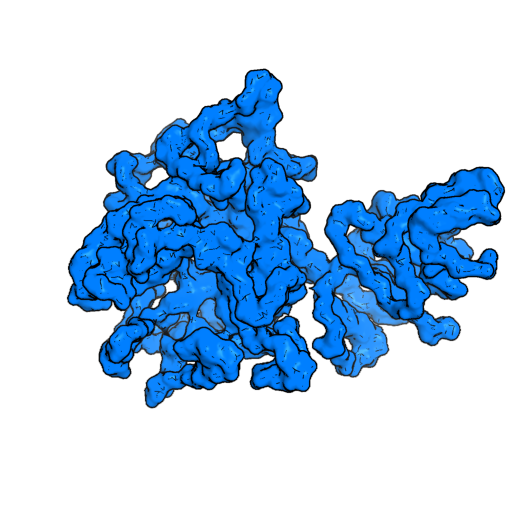609 C C . TYR A 1 470 ? -17.951 13.856 -2.636 1.00 97.81 470 TYR A C 1
ATOM 3611 O O . TYR A 1 470 ? -16.804 13.545 -2.317 1.00 97.81 470 TYR A O 1
ATOM 3619 N N . PHE A 1 471 ? -18.868 12.941 -2.918 1.00 98.44 471 PHE A N 1
ATOM 3620 C CA . PHE A 1 471 ? -18.542 11.525 -3.067 1.00 98.44 471 PHE A CA 1
ATOM 3621 C C . PHE A 1 471 ? -17.892 11.287 -4.439 1.00 98.44 471 PHE A C 1
ATOM 3623 O O . PHE A 1 471 ? -18.429 10.643 -5.334 1.00 98.44 471 PHE A O 1
ATOM 3630 N N . HIS A 1 472 ? -16.735 11.917 -4.632 1.00 98.38 472 HIS A N 1
ATOM 3631 C CA . HIS A 1 472 ? -16.070 12.072 -5.921 1.00 98.38 472 HIS A CA 1
ATOM 3632 C C . HIS A 1 472 ? -15.651 10.750 -6.575 1.00 98.38 472 HIS A C 1
ATOM 3634 O O . HIS A 1 472 ? -15.536 10.710 -7.795 1.00 98.38 472 HIS A O 1
ATOM 3640 N N . LEU A 1 473 ? -15.455 9.683 -5.791 1.00 98.62 473 LEU A N 1
ATOM 3641 C CA . LEU A 1 473 ? -15.115 8.344 -6.279 1.00 98.62 473 LEU A CA 1
ATOM 3642 C C . LEU A 1 473 ? -16.338 7.466 -6.576 1.00 98.62 473 LEU A C 1
ATOM 3644 O O . LEU A 1 473 ? -16.173 6.413 -7.189 1.00 98.62 473 LEU A O 1
ATOM 3648 N N . ASP A 1 474 ? -17.556 7.890 -6.228 1.00 98.62 474 ASP A N 1
ATOM 3649 C CA . ASP A 1 474 ? -18.768 7.102 -6.479 1.00 98.62 474 ASP A CA 1
ATOM 3650 C C . ASP A 1 474 ? -18.968 6.710 -7.946 1.00 98.62 474 ASP A C 1
ATOM 3652 O O . ASP A 1 474 ? -19.382 5.574 -8.165 1.00 98.62 474 ASP A O 1
ATOM 3656 N N . PRO A 1 475 ? -18.635 7.539 -8.959 1.00 98.56 475 PRO A N 1
ATOM 3657 C CA . PRO A 1 475 ? -18.690 7.091 -10.349 1.00 98.56 475 PRO A CA 1
ATOM 3658 C C . PRO A 1 475 ? -17.810 5.862 -10.610 1.00 98.56 475 PRO A C 1
ATOM 3660 O O . PRO A 1 475 ? -18.230 4.920 -11.278 1.00 98.56 475 PRO A O 1
ATOM 3663 N N . LEU A 1 476 ? -16.608 5.813 -10.021 1.00 98.69 476 LEU A N 1
ATOM 3664 C CA . LEU A 1 476 ? -15.714 4.658 -10.123 1.00 98.69 476 LEU A CA 1
ATOM 3665 C C . LEU A 1 476 ? -16.254 3.467 -9.324 1.00 98.69 476 LEU A C 1
ATOM 3667 O O . LEU A 1 476 ? -16.277 2.340 -9.823 1.00 98.69 476 LEU A O 1
ATOM 3671 N N . TRP A 1 477 ? -16.739 3.706 -8.105 1.00 98.50 477 TRP A N 1
ATOM 3672 C CA . TRP A 1 477 ? -17.319 2.662 -7.262 1.00 98.50 477 TRP A CA 1
ATOM 3673 C C . TRP A 1 477 ? -18.618 2.097 -7.816 1.00 98.50 477 TRP A C 1
ATOM 3675 O O . TRP A 1 477 ? -18.862 0.912 -7.636 1.00 98.50 477 TRP A O 1
ATOM 3685 N N . ALA A 1 478 ? -19.412 2.862 -8.556 1.00 98.31 478 ALA A N 1
ATOM 3686 C CA . ALA A 1 478 ? -20.604 2.386 -9.249 1.00 98.31 478 ALA A CA 1
ATOM 3687 C C . ALA A 1 478 ? -20.272 1.741 -10.605 1.00 98.31 478 ALA A C 1
ATOM 3689 O O . ALA A 1 478 ? -21.023 0.890 -11.084 1.00 98.31 478 ALA A O 1
ATOM 3690 N N . HIS A 1 479 ? -19.120 2.072 -11.200 1.00 98.69 479 HIS A N 1
ATOM 3691 C CA . HIS A 1 479 ? -18.746 1.630 -12.540 1.00 98.69 479 HIS A CA 1
ATOM 3692 C C . HIS A 1 479 ? -18.834 0.096 -12.702 1.00 98.69 479 HIS A C 1
ATOM 3694 O O . HIS A 1 479 ? -18.241 -0.639 -11.905 1.00 98.69 479 HIS A O 1
ATOM 3700 N N . PRO A 1 480 ? -19.498 -0.438 -13.746 1.00 98.00 480 PRO A N 1
ATOM 3701 C CA . PRO A 1 480 ? -19.772 -1.876 -13.877 1.00 98.00 480 PRO A CA 1
ATOM 3702 C C . PRO A 1 480 ? -18.518 -2.744 -14.045 1.00 98.00 480 PRO A C 1
ATOM 3704 O O . PRO A 1 480 ? -18.560 -3.947 -13.809 1.00 98.00 480 PRO A O 1
ATOM 3707 N N . ALA A 1 481 ? -17.392 -2.155 -14.458 1.00 98.50 481 ALA A N 1
ATOM 3708 C CA . ALA A 1 481 ? -16.124 -2.876 -14.548 1.00 98.50 481 ALA A CA 1
ATOM 3709 C C . ALA A 1 481 ? -15.411 -3.056 -13.197 1.00 98.50 481 ALA A C 1
ATOM 3711 O O . ALA A 1 481 ? -14.536 -3.911 -13.131 1.00 98.50 481 ALA A O 1
ATOM 3712 N N . ILE A 1 482 ? -15.749 -2.282 -12.161 1.00 98.69 482 ILE A N 1
ATOM 3713 C CA . ILE A 1 482 ? -15.131 -2.375 -10.829 1.00 98.69 482 ILE A CA 1
ATOM 3714 C C . ILE A 1 482 ? -15.879 -3.414 -9.993 1.00 98.69 482 ILE A C 1
ATOM 3716 O O . ILE A 1 482 ? -17.104 -3.384 -9.934 1.00 98.69 482 ILE A O 1
ATOM 3720 N N . ASP A 1 483 ? -15.162 -4.317 -9.332 1.00 98.62 483 ASP A N 1
ATOM 3721 C CA . ASP A 1 483 ? -15.748 -5.429 -8.576 1.00 98.62 483 ASP A CA 1
ATOM 3722 C C . ASP A 1 483 ? -15.790 -5.195 -7.058 1.00 98.62 483 ASP A C 1
ATOM 3724 O O . ASP A 1 483 ? -16.562 -5.858 -6.371 1.00 98.62 483 ASP A O 1
ATOM 3728 N N . ALA A 1 484 ? -14.973 -4.280 -6.534 1.00 98.44 484 ALA A N 1
ATOM 3729 C CA . ALA A 1 484 ? -14.858 -4.006 -5.102 1.00 98.44 484 ALA A CA 1
ATOM 3730 C C . ALA A 1 484 ? -14.462 -2.548 -4.843 1.00 98.44 484 ALA A C 1
ATOM 3732 O O . ALA A 1 484 ? -13.895 -1.901 -5.722 1.00 98.44 484 ALA A O 1
ATOM 3733 N N . VAL A 1 485 ? -14.716 -2.057 -3.632 1.00 98.75 485 VAL A N 1
ATOM 3734 C CA . VAL A 1 485 ? -14.143 -0.804 -3.116 1.00 98.75 485 VAL A CA 1
ATOM 3735 C C . VAL A 1 485 ? -12.819 -1.156 -2.439 1.00 98.75 485 VAL A C 1
ATOM 3737 O O . VAL A 1 485 ? -12.817 -1.846 -1.423 1.00 98.75 485 VAL A O 1
ATOM 3740 N N . GLY A 1 486 ? -11.694 -0.770 -3.039 1.00 98.62 486 GLY A N 1
ATOM 3741 C CA . GLY A 1 486 ? -10.368 -1.001 -2.464 1.00 98.62 486 GLY A CA 1
ATOM 3742 C C . GLY A 1 486 ? -9.963 0.155 -1.556 1.00 98.62 486 GLY A C 1
ATOM 3743 O O . GLY A 1 486 ? -10.109 1.315 -1.943 1.00 98.62 486 GLY A O 1
ATOM 3744 N N . ILE A 1 487 ? -9.479 -0.160 -0.358 1.00 98.75 487 ILE A N 1
ATOM 3745 C CA . ILE A 1 487 ? -9.016 0.822 0.626 1.00 98.75 487 ILE A CA 1
ATOM 3746 C C . ILE A 1 487 ? -7.630 0.415 1.122 1.00 98.75 487 ILE A C 1
ATOM 3748 O O . ILE A 1 487 ? -7.445 -0.701 1.609 1.00 98.75 487 ILE A O 1
ATOM 3752 N N . ASP A 1 488 ? -6.681 1.338 1.059 1.00 98.56 488 ASP A N 1
ATOM 3753 C CA . ASP A 1 488 ? -5.392 1.231 1.732 1.00 98.56 488 ASP A CA 1
ATOM 3754 C C . ASP A 1 488 ? -5.594 1.709 3.175 1.00 98.56 488 ASP A C 1
ATOM 3756 O O . ASP A 1 488 ? -5.577 2.902 3.489 1.00 98.56 488 ASP A O 1
ATOM 3760 N N . ASN A 1 489 ? -5.944 0.757 4.044 1.00 98.19 489 ASN A N 1
ATOM 3761 C CA . ASN A 1 489 ? -6.466 1.020 5.376 1.00 98.19 489 ASN A CA 1
ATOM 3762 C C . ASN A 1 489 ? -5.334 1.224 6.387 1.00 98.19 489 ASN A C 1
ATOM 3764 O O . ASN A 1 489 ? -4.806 0.272 6.962 1.00 98.19 489 ASN A O 1
ATOM 3768 N N . TYR A 1 490 ? -5.026 2.489 6.650 1.00 97.94 490 TYR A N 1
ATOM 3769 C CA . TYR A 1 490 ? -4.061 2.903 7.665 1.00 97.94 490 TYR A CA 1
ATOM 3770 C C . TYR A 1 490 ? -4.691 3.780 8.757 1.00 97.94 490 TYR A C 1
ATOM 3772 O O . TYR A 1 490 ? -4.051 4.680 9.304 1.00 97.94 490 TYR A O 1
ATOM 3780 N N . MET A 1 491 ? -5.965 3.534 9.070 1.00 98.12 491 MET A N 1
ATOM 3781 C CA . MET A 1 491 ? -6.712 4.309 10.061 1.00 98.12 491 MET A CA 1
ATOM 3782 C C . MET A 1 491 ? -6.128 4.107 11.475 1.00 98.12 491 MET A C 1
ATOM 3784 O O . MET A 1 491 ? -5.918 2.960 11.876 1.00 98.12 491 MET A O 1
ATOM 3788 N N . PRO A 1 492 ? -5.890 5.177 12.262 1.00 98.00 492 PRO A N 1
ATOM 3789 C CA . PRO A 1 492 ? -5.327 5.062 13.609 1.00 98.00 492 PRO A CA 1
ATOM 3790 C C . PRO A 1 492 ? -6.173 4.193 14.534 1.00 98.00 492 PRO A C 1
ATOM 3792 O O . PRO A 1 492 ? -7.387 4.340 14.554 1.00 98.00 492 PRO A O 1
ATOM 3795 N N . LEU A 1 493 ? -5.560 3.342 15.354 1.00 98.25 493 LEU A N 1
ATOM 3796 C CA . LEU A 1 493 ? -6.269 2.573 16.388 1.00 98.25 493 LEU A CA 1
ATOM 3797 C C . LEU A 1 493 ? -5.954 3.052 17.808 1.00 98.25 493 LEU A C 1
ATOM 3799 O O . LEU A 1 493 ? -6.434 2.449 18.759 1.00 98.25 493 LEU A O 1
ATOM 3803 N N . SER A 1 494 ? -5.146 4.099 17.978 1.00 97.56 494 SER A N 1
ATOM 3804 C CA . SER A 1 494 ? -4.769 4.607 19.300 1.00 97.56 494 SER A CA 1
ATOM 3805 C C . SER A 1 494 ? -4.422 6.105 19.269 1.00 97.56 494 SER A C 1
ATOM 3807 O O . SER A 1 494 ? -4.104 6.658 18.220 1.00 97.56 494 SER A O 1
ATOM 3809 N N . ASP A 1 495 ? -4.502 6.761 20.427 1.00 96.88 495 ASP A N 1
ATOM 3810 C CA . ASP A 1 495 ? -3.940 8.096 20.730 1.00 96.88 495 ASP A CA 1
ATOM 3811 C C . ASP A 1 495 ? -3.157 8.015 22.058 1.00 96.88 495 ASP A C 1
ATOM 3813 O O . ASP A 1 495 ? -3.240 8.887 22.934 1.00 96.88 495 ASP A O 1
ATOM 3817 N N . TRP A 1 496 ? -2.433 6.904 22.241 1.00 95.69 496 TRP A N 1
ATOM 3818 C CA . TRP A 1 496 ? -1.656 6.647 23.450 1.00 95.69 496 TRP A CA 1
ATOM 3819 C C . TRP A 1 496 ? -0.488 7.626 23.587 1.00 95.69 496 TRP A C 1
ATOM 3821 O O . TRP A 1 496 ? 0.212 7.922 22.613 1.00 95.69 496 TRP A O 1
ATOM 3831 N N . ARG A 1 497 ? -0.238 8.096 24.811 1.00 95.19 497 ARG A N 1
ATOM 3832 C CA . ARG A 1 497 ? 0.852 9.017 25.171 1.00 95.19 497 ARG A CA 1
ATOM 3833 C C . ARG A 1 497 ? 1.554 8.557 26.438 1.00 95.19 497 ARG A C 1
ATOM 3835 O O . ARG A 1 497 ? 0.964 7.876 27.262 1.00 95.19 497 ARG A O 1
ATOM 3842 N N . ASP A 1 498 ? 2.793 8.994 26.647 1.00 90.75 498 ASP A N 1
ATOM 3843 C CA . ASP A 1 498 ? 3.564 8.592 27.836 1.00 90.75 498 ASP A CA 1
ATOM 3844 C C . ASP A 1 498 ? 2.906 9.025 29.157 1.00 90.75 498 ASP A C 1
ATOM 3846 O O . ASP A 1 498 ? 3.014 8.341 30.171 1.00 90.75 498 ASP A O 1
ATOM 3850 N N . GLU A 1 499 ? 2.169 10.136 29.154 1.00 92.25 499 GLU A N 1
ATOM 3851 C CA . GLU A 1 499 ? 1.374 10.582 30.304 1.00 92.25 499 GLU A CA 1
ATOM 3852 C C . GLU A 1 499 ? 0.285 9.573 30.717 1.00 92.25 499 GLU A C 1
ATOM 3854 O O . GLU A 1 499 ? -0.057 9.509 31.902 1.00 92.25 499 GLU A O 1
ATOM 3859 N N . ASP A 1 500 ? -0.172 8.716 29.795 1.00 90.12 500 ASP A N 1
ATOM 3860 C CA . ASP A 1 500 ? -1.196 7.695 30.051 1.00 90.12 500 ASP A CA 1
ATOM 3861 C C . ASP A 1 500 ? -0.699 6.550 30.949 1.00 90.12 500 ASP A C 1
ATOM 3863 O O . ASP A 1 500 ? -1.496 5.817 31.528 1.00 90.12 500 ASP A O 1
ATOM 3867 N N . TYR A 1 501 ? 0.619 6.419 31.148 1.00 83.69 501 TYR A N 1
ATOM 3868 C CA . TYR A 1 501 ? 1.155 5.517 32.175 1.00 83.69 501 TYR A CA 1
ATOM 3869 C C . TYR A 1 501 ? 0.816 5.980 33.597 1.00 83.69 501 TYR A C 1
ATOM 3871 O O . TYR A 1 501 ? 0.819 5.183 34.534 1.00 83.69 501 TYR A O 1
ATOM 3879 N N . SER A 1 502 ? 0.576 7.281 33.777 1.00 87.75 502 SER A N 1
ATOM 3880 C CA . SER A 1 502 ? 0.366 7.910 35.087 1.00 87.75 502 SER A CA 1
ATOM 3881 C C . SER A 1 502 ? -1.066 8.388 35.317 1.00 87.75 502 SER A C 1
ATOM 3883 O O . SER A 1 502 ? -1.483 8.571 36.462 1.00 87.75 502 SER A O 1
ATOM 3885 N N . ILE A 1 503 ? -1.817 8.587 34.237 1.00 89.56 503 ILE A N 1
ATOM 3886 C CA . ILE A 1 503 ? -3.192 9.076 34.232 1.00 89.56 503 ILE A CA 1
ATOM 3887 C C . ILE A 1 503 ? -3.996 8.112 33.359 1.00 89.56 503 ILE A C 1
ATOM 3889 O O . ILE A 1 503 ? -3.519 7.774 32.283 1.00 89.56 503 ILE A O 1
ATOM 3893 N N . PRO A 1 504 ? -5.203 7.678 33.763 1.00 89.31 504 PRO A N 1
ATOM 3894 C CA . PRO A 1 504 ? -6.010 6.793 32.932 1.00 89.31 504 PRO A CA 1
ATOM 3895 C C . PRO A 1 504 ? -6.182 7.338 31.510 1.00 89.31 504 PRO A C 1
ATOM 3897 O O . PRO A 1 504 ? -6.615 8.482 31.331 1.00 89.31 504 PRO A O 1
ATOM 3900 N N . ASN A 1 505 ? -5.857 6.514 30.511 1.00 93.88 505 ASN A N 1
ATOM 3901 C CA . ASN A 1 505 ? -6.050 6.861 29.109 1.00 93.88 505 ASN A CA 1
ATOM 3902 C C . ASN A 1 505 ? -7.546 7.166 28.847 1.00 93.88 505 ASN A C 1
ATOM 3904 O O . ASN A 1 505 ? -8.415 6.420 29.311 1.00 93.88 505 ASN A O 1
ATOM 3908 N N . PRO A 1 506 ? -7.878 8.240 28.105 1.00 93.62 506 PRO A N 1
ATOM 3909 C CA . PRO A 1 506 ? -9.266 8.667 27.894 1.00 93.62 506 PRO A CA 1
ATOM 3910 C C . PRO A 1 506 ? -10.123 7.667 27.106 1.00 93.62 506 PRO A C 1
ATOM 3912 O O . PRO A 1 506 ? -11.346 7.716 27.213 1.00 93.62 506 PRO A O 1
ATOM 3915 N N . ASP A 1 507 ? -9.502 6.776 26.333 1.00 93.88 507 ASP A N 1
ATOM 3916 C CA . ASP A 1 507 ? -10.173 5.733 25.553 1.00 93.88 507 ASP A CA 1
ATOM 3917 C C . ASP A 1 507 ? -10.213 4.385 26.297 1.00 93.88 507 ASP A C 1
ATOM 3919 O O . ASP A 1 507 ? -10.657 3.381 25.744 1.00 93.88 507 ASP A O 1
ATOM 3923 N N . GLY A 1 508 ? -9.769 4.356 27.561 1.00 90.19 508 GLY A N 1
ATOM 3924 C CA . GLY A 1 508 ? -9.838 3.182 28.431 1.00 90.19 508 GLY A CA 1
ATOM 3925 C C . GLY A 1 508 ? -8.752 2.134 28.190 1.00 90.19 508 GLY A C 1
ATOM 3926 O O . GLY A 1 508 ? -8.861 1.037 28.730 1.00 90.19 508 GLY A O 1
ATOM 3927 N N . PHE A 1 509 ? -7.717 2.456 27.408 1.00 89.12 509 PHE A N 1
ATOM 3928 C CA . PHE A 1 509 ? -6.574 1.566 27.206 1.00 89.12 509 PHE A CA 1
ATOM 3929 C C . PHE A 1 509 ? -5.841 1.324 28.528 1.00 89.12 509 PHE A C 1
ATOM 3931 O O . PHE A 1 509 ? -5.543 2.272 29.260 1.00 89.12 509 PHE A O 1
ATOM 3938 N N . ALA A 1 510 ? -5.499 0.066 28.801 1.00 83.25 510 ALA A N 1
ATOM 3939 C CA . ALA A 1 510 ? -4.629 -0.283 29.924 1.00 83.25 510 ALA A CA 1
ATOM 3940 C C . ALA A 1 510 ? -3.147 0.017 29.632 1.00 83.25 510 ALA A C 1
ATOM 3942 O O . ALA A 1 510 ? -2.401 0.431 30.520 1.00 83.25 510 ALA A O 1
ATOM 3943 N N . THR A 1 511 ? -2.722 -0.198 28.385 1.00 83.69 511 THR A N 1
ATOM 3944 C CA . THR A 1 511 ? -1.340 -0.036 27.909 1.00 83.69 511 THR A CA 1
ATOM 3945 C C . THR A 1 511 ? -1.340 0.422 26.437 1.00 83.69 511 THR A C 1
ATOM 3947 O O . THR A 1 511 ? -2.383 0.309 25.778 1.00 83.69 511 THR A O 1
ATOM 3950 N N . PRO A 1 512 ? -0.212 0.909 25.870 1.00 82.44 512 PRO A N 1
ATOM 3951 C CA . PRO A 1 512 ? -0.172 1.360 24.474 1.00 82.44 512 PRO A CA 1
ATOM 3952 C C . PRO A 1 512 ? -0.613 0.313 23.445 1.00 82.44 512 PRO A C 1
ATOM 3954 O O . PRO A 1 512 ? -1.099 0.681 22.370 1.00 82.44 512 PRO A O 1
ATOM 3957 N N . TYR A 1 513 ? -0.439 -0.976 23.753 1.00 85.62 513 TYR A N 1
ATOM 3958 C CA . TYR A 1 513 ? -0.757 -2.087 22.852 1.00 85.62 513 TYR A CA 1
ATOM 3959 C C . TYR A 1 513 ? -1.855 -3.021 23.379 1.00 85.62 513 TYR A C 1
ATOM 3961 O O . TYR A 1 513 ? -1.924 -4.177 22.955 1.00 85.62 513 TYR A O 1
ATOM 3969 N N . ASP A 1 514 ? -2.719 -2.528 24.272 1.00 84.94 514 ASP A N 1
ATOM 3970 C CA . ASP A 1 514 ? -3.897 -3.247 24.766 1.00 84.94 514 ASP A CA 1
ATOM 3971 C C . ASP A 1 514 ? -4.776 -3.729 23.598 1.00 84.94 514 ASP A C 1
ATOM 3973 O O . ASP A 1 514 ? -5.392 -2.936 22.881 1.00 84.94 514 ASP A O 1
ATOM 3977 N N . LEU A 1 515 ? -4.841 -5.051 23.401 1.00 82.94 515 LEU A N 1
ATOM 3978 C CA . LEU A 1 515 ? -5.562 -5.654 22.281 1.00 82.94 515 LEU A CA 1
ATOM 3979 C C . LEU A 1 515 ? -7.061 -5.328 22.319 1.00 82.94 515 LEU A C 1
ATOM 3981 O O . LEU A 1 515 ? -7.648 -5.091 21.264 1.00 82.94 515 LEU A O 1
ATOM 3985 N N . ASN A 1 516 ? -7.682 -5.306 23.502 1.00 84.88 516 ASN A N 1
ATOM 3986 C CA . ASN A 1 516 ? -9.110 -5.009 23.624 1.00 84.88 516 ASN A CA 1
ATOM 3987 C C . ASN A 1 516 ? -9.387 -3.536 23.315 1.00 84.88 516 ASN A C 1
ATOM 3989 O O . ASN A 1 516 ? -10.351 -3.233 22.608 1.00 84.88 516 ASN A O 1
ATOM 3993 N N . GLY A 1 517 ? -8.507 -2.643 23.781 1.00 92.62 517 GLY A N 1
ATOM 3994 C CA . GLY A 1 517 ? -8.517 -1.231 23.405 1.00 92.62 517 GLY A CA 1
ATOM 3995 C C . GLY A 1 517 ? -8.443 -1.060 21.887 1.00 92.62 517 GLY A C 1
ATOM 3996 O O . GLY A 1 517 ? -9.351 -0.490 21.284 1.00 92.62 517 GLY A O 1
ATOM 3997 N N . LEU A 1 518 ? -7.427 -1.642 21.242 1.00 95.56 518 LEU A N 1
ATOM 3998 C CA . LEU A 1 518 ? -7.243 -1.569 19.786 1.00 95.56 518 LEU A CA 1
ATOM 3999 C C . LEU A 1 518 ? -8.434 -2.154 19.005 1.00 95.56 518 LEU A C 1
ATOM 4001 O O . LEU A 1 518 ? -8.870 -1.560 18.019 1.00 95.56 518 LEU A O 1
ATOM 4005 N N . LEU A 1 519 ? -8.995 -3.286 19.450 1.00 93.75 519 LEU A N 1
ATOM 4006 C CA . LEU A 1 519 ? -10.200 -3.894 18.865 1.00 93.75 519 LEU A CA 1
ATOM 4007 C C . LEU A 1 519 ? -11.400 -2.941 18.909 1.00 93.75 519 LEU A C 1
ATOM 4009 O O . LEU A 1 519 ? -12.142 -2.835 17.928 1.00 93.75 519 LEU A O 1
ATOM 4013 N N . GLY A 1 520 ? -11.580 -2.242 20.033 1.00 95.00 520 GLY A N 1
ATOM 4014 C CA . GLY A 1 520 ? -12.643 -1.257 20.219 1.00 95.00 520 GLY A CA 1
ATOM 4015 C C . GLY A 1 520 ? -12.522 -0.053 19.284 1.00 95.00 520 GLY A C 1
ATOM 4016 O O . GLY A 1 520 ? -13.540 0.524 18.907 1.00 95.00 520 GLY A O 1
ATOM 4017 N N . GLN A 1 521 ? -11.307 0.290 18.849 1.00 97.56 521 GLN A N 1
ATOM 4018 C CA . GLN A 1 521 ? -11.010 1.481 18.043 1.00 97.56 521 GLN A CA 1
ATOM 4019 C C . GLN A 1 521 ? -11.189 1.298 16.527 1.00 97.56 521 GLN A C 1
ATOM 4021 O O . GLN A 1 521 ? -11.083 2.273 15.780 1.00 97.56 521 GLN A O 1
ATOM 4026 N N . ILE A 1 522 ? -11.489 0.085 16.046 1.00 97.06 522 ILE A N 1
ATOM 4027 C CA . ILE A 1 522 ? -11.646 -0.187 14.602 1.00 97.06 522 ILE A CA 1
ATOM 4028 C C . ILE A 1 522 ? -12.828 0.577 13.997 1.00 97.06 522 ILE A C 1
ATOM 4030 O O . ILE A 1 522 ? -12.722 1.092 12.887 1.00 97.06 522 ILE A O 1
ATOM 4034 N N . ALA A 1 523 ? -13.928 0.691 14.742 1.00 95.75 523 ALA A N 1
ATOM 4035 C CA . ALA A 1 523 ? -15.135 1.418 14.346 1.00 95.75 523 ALA A CA 1
ATOM 4036 C C . ALA A 1 523 ? -15.506 2.503 15.378 1.00 95.75 523 ALA A C 1
ATOM 4038 O O . ALA A 1 523 ? -16.682 2.743 15.641 1.00 95.75 523 ALA A O 1
ATOM 4039 N N . SER A 1 524 ? -14.497 3.115 16.009 1.00 96.94 524 SER A N 1
ATOM 4040 C CA . SER A 1 524 ? -14.648 4.205 16.985 1.00 96.94 524 SER A CA 1
ATOM 4041 C C . SER A 1 524 ? -13.387 5.093 17.030 1.00 96.94 524 SER A C 1
ATOM 4043 O O . SER A 1 524 ? -12.442 4.883 16.264 1.00 96.94 524 SER A O 1
ATOM 4045 N N . GLY A 1 525 ? -13.377 6.124 17.877 1.00 97.25 525 GLY A N 1
ATOM 4046 C CA . GLY A 1 525 ? -12.206 6.961 18.158 1.00 97.25 525 GLY A CA 1
ATOM 4047 C C . GLY A 1 525 ? -11.870 8.004 17.100 1.00 97.25 525 GLY A C 1
ATOM 4048 O O . GLY A 1 525 ? -12.766 8.613 16.508 1.00 97.25 525 GLY A O 1
ATOM 4049 N N . GLU A 1 526 ? -10.569 8.234 16.865 1.00 97.81 526 GLU A N 1
ATOM 4050 C CA . GLU A 1 526 ? -10.113 9.192 15.849 1.00 97.81 526 GLU A CA 1
ATOM 4051 C C . GLU A 1 526 ? -10.667 8.799 14.475 1.00 97.81 526 GLU A C 1
ATOM 4053 O O . GLU A 1 526 ? -10.485 7.665 14.040 1.00 97.81 526 GLU A O 1
ATOM 4058 N N . GLY A 1 527 ? -11.364 9.717 13.803 1.00 97.00 527 GLY A N 1
ATOM 4059 C CA . GLY A 1 527 ? -11.988 9.451 12.505 1.00 97.00 527 GLY A CA 1
ATOM 4060 C C . GLY A 1 527 ? -13.377 8.835 12.546 1.00 97.00 527 GLY A C 1
ATOM 4061 O O . GLY A 1 527 ? -13.976 8.640 11.488 1.00 97.00 527 GLY A O 1
ATOM 4062 N N . PHE A 1 528 ? -13.901 8.549 13.739 1.00 97.62 528 PHE A N 1
ATOM 4063 C CA . PHE A 1 528 ? -15.280 8.118 13.944 1.00 97.62 528 PHE A CA 1
ATOM 4064 C C . PHE A 1 528 ? -15.995 9.032 14.946 1.00 97.62 528 PHE A C 1
ATOM 4066 O O . PHE A 1 528 ? -16.932 9.749 14.598 1.00 97.62 528 PHE A O 1
ATOM 4073 N N . ASP A 1 529 ? -15.523 9.059 16.188 1.00 97.69 529 ASP A N 1
ATOM 4074 C CA . ASP A 1 529 ? -16.125 9.844 17.263 1.00 97.69 529 ASP A CA 1
ATOM 4075 C C . ASP A 1 529 ? -15.595 11.273 17.279 1.00 97.69 529 ASP A C 1
ATOM 4077 O O . ASP A 1 529 ? -16.340 12.220 17.543 1.00 97.69 529 ASP A O 1
ATOM 4081 N N . TRP A 1 530 ? -14.305 11.443 16.987 1.00 97.62 530 TRP A N 1
ATOM 4082 C CA . TRP A 1 530 ? -13.614 12.720 17.108 1.00 97.62 530 TRP A CA 1
ATOM 4083 C C . TRP A 1 530 ? -12.449 12.863 16.120 1.00 97.62 530 TRP A C 1
ATOM 4085 O O . TRP A 1 530 ? -12.016 11.902 15.492 1.00 97.62 530 TRP A O 1
ATOM 4095 N N . TYR A 1 531 ? -11.936 14.083 15.972 1.00 96.94 531 TYR A N 1
ATOM 4096 C CA . TYR A 1 531 ? -10.737 14.407 15.194 1.00 96.94 531 TYR A CA 1
ATOM 4097 C C . TYR A 1 531 ? -9.952 15.560 15.838 1.00 96.94 531 TYR A C 1
ATOM 4099 O O . TYR A 1 531 ? -10.455 16.260 16.725 1.00 96.94 531 TYR A O 1
ATOM 4107 N N . TYR A 1 532 ? -8.720 15.780 15.375 1.00 97.56 532 TYR A N 1
ATOM 4108 C CA . TYR A 1 532 ? -7.927 16.960 15.721 1.00 97.56 532 TYR A CA 1
ATOM 4109 C C . TYR A 1 532 ? -7.993 18.010 14.615 1.00 97.56 532 TYR A C 1
ATOM 4111 O O . TYR A 1 532 ? -7.723 17.723 13.453 1.00 97.56 532 TYR A O 1
ATOM 4119 N N . THR A 1 533 ? -8.306 19.252 14.983 1.00 95.25 533 THR A N 1
ATOM 4120 C CA . THR A 1 533 ? -8.413 20.384 14.044 1.00 95.25 533 THR A CA 1
ATOM 4121 C C . THR A 1 533 ? -7.059 20.963 13.631 1.00 95.25 533 THR A C 1
ATOM 4123 O O . THR A 1 533 ? -6.985 21.757 12.698 1.00 95.25 533 THR A O 1
ATOM 4126 N N . SER A 1 534 ? -5.990 20.628 14.357 1.00 96.00 534 SER A N 1
ATOM 4127 C CA . SER A 1 534 ? -4.636 21.136 14.131 1.00 96.00 534 SER A CA 1
ATOM 4128 C C . SER A 1 534 ? -3.601 20.304 14.884 1.00 96.00 534 SER A C 1
ATOM 4130 O O . SER A 1 534 ? -3.939 19.596 15.836 1.00 96.00 534 SER A O 1
ATOM 4132 N N . ASP A 1 535 ? -2.326 20.475 14.534 1.00 96.19 535 ASP A N 1
ATOM 4133 C CA . ASP A 1 535 ? -1.207 19.882 15.277 1.00 96.19 535 ASP A CA 1
ATOM 4134 C C . ASP A 1 535 ? -1.169 20.361 16.734 1.00 96.19 535 ASP A C 1
ATOM 4136 O O . ASP A 1 535 ? -0.837 19.594 17.637 1.00 96.19 535 ASP A O 1
ATOM 4140 N N . ASN A 1 536 ? -1.567 21.613 16.994 1.00 97.69 536 ASN A N 1
ATOM 4141 C CA . ASN A 1 536 ? -1.672 22.130 18.356 1.00 97.69 536 ASN A CA 1
ATOM 4142 C C . ASN A 1 536 ? -2.770 21.403 19.140 1.00 97.69 536 ASN A C 1
ATOM 4144 O O . ASN A 1 536 ? -2.517 20.951 20.251 1.00 97.69 536 ASN A O 1
ATOM 4148 N N . ALA A 1 537 ? -3.956 21.230 18.542 1.00 97.94 537 ALA A N 1
ATOM 4149 C CA . ALA A 1 537 ? -5.043 20.464 19.149 1.00 97.94 537 ALA A CA 1
ATOM 4150 C C . ALA A 1 537 ? -4.640 19.004 19.400 1.00 97.94 537 ALA A C 1
ATOM 4152 O O . ALA A 1 537 ? -4.958 18.460 20.456 1.00 97.94 537 ALA A O 1
ATOM 4153 N N . ARG A 1 538 ? -3.893 18.384 18.477 1.00 97.31 538 ARG A N 1
ATOM 4154 C CA . ARG A 1 538 ? -3.312 17.051 18.684 1.00 97.31 538 ARG A CA 1
ATOM 4155 C C . ARG A 1 538 ? -2.367 17.063 19.879 1.00 97.31 538 ARG A C 1
ATOM 4157 O O . ARG A 1 538 ? -2.556 16.286 20.809 1.00 97.31 538 ARG A O 1
ATOM 4164 N N . SER A 1 539 ? -1.421 17.995 19.916 1.00 96.00 539 SER A N 1
ATOM 4165 C CA . SER A 1 539 ? -0.424 18.108 20.987 1.00 96.00 539 SER A CA 1
ATOM 4166 C C . SER A 1 539 ? -1.078 18.293 22.361 1.00 96.00 539 SER A C 1
ATOM 4168 O O . SER A 1 539 ? -0.719 17.600 23.305 1.00 96.00 539 SER A O 1
ATOM 4170 N N . SER A 1 540 ? -2.118 19.126 22.466 1.00 95.94 540 SER A N 1
ATOM 4171 C CA . SER A 1 540 ? -2.867 19.373 23.707 1.00 95.94 540 SER A CA 1
ATOM 4172 C C . SER A 1 540 ? -4.016 18.390 23.981 1.00 95.94 540 SER A C 1
ATOM 4174 O O . SER A 1 540 ? -4.812 18.632 24.888 1.00 95.94 540 SER A O 1
ATOM 4176 N N . ARG A 1 541 ? -4.157 17.319 23.185 1.00 96.88 541 ARG A N 1
ATOM 4177 C CA . ARG A 1 541 ? -5.265 16.343 23.259 1.00 96.88 541 ARG A CA 1
ATOM 4178 C C . ARG A 1 541 ? -6.661 16.983 23.206 1.00 96.88 541 ARG A C 1
ATOM 4180 O O . ARG A 1 541 ? -7.624 16.487 23.781 1.00 96.88 541 ARG A O 1
ATOM 4187 N N . THR A 1 542 ? -6.808 18.088 22.487 1.00 97.88 542 THR A N 1
ATOM 4188 C CA . THR A 1 542 ? -8.089 18.779 22.308 1.00 97.88 542 THR A CA 1
ATOM 4189 C C . THR A 1 542 ? -8.884 18.140 21.170 1.00 97.88 542 THR A C 1
ATOM 4191 O O . THR A 1 542 ? -8.799 18.549 20.013 1.00 97.88 542 THR A O 1
ATOM 4194 N N . ARG A 1 543 ? -9.642 17.095 21.510 1.00 97.62 543 ARG A N 1
ATOM 4195 C CA . ARG A 1 543 ? -10.461 16.316 20.573 1.00 97.62 543 ARG A CA 1
ATOM 4196 C C . ARG A 1 543 ? -11.754 17.055 20.228 1.00 97.62 543 ARG A C 1
ATOM 4198 O O . ARG A 1 543 ? -12.449 17.541 21.117 1.00 97.62 543 ARG A O 1
ATOM 4205 N N . THR A 1 544 ? -12.083 17.123 18.942 1.00 97.44 544 THR A N 1
ATOM 4206 C CA . THR A 1 544 ? -13.332 17.723 18.449 1.00 97.44 544 THR A CA 1
ATOM 4207 C C . THR A 1 544 ? -14.278 16.618 17.985 1.00 97.44 544 THR A C 1
ATOM 4209 O O . THR A 1 544 ? -13.861 15.822 17.146 1.00 97.44 544 THR A O 1
ATOM 4212 N N . PRO A 1 545 ? -15.528 16.541 18.480 1.00 96.81 545 PRO A N 1
ATOM 4213 C CA . PRO A 1 545 ? -16.483 15.533 18.027 1.00 96.81 545 PRO A CA 1
ATOM 4214 C C . PRO A 1 545 ? -16.759 15.621 16.522 1.00 96.81 545 PRO A C 1
ATOM 4216 O O . PRO A 1 545 ? -16.911 16.718 15.980 1.00 96.81 545 PRO A O 1
ATOM 4219 N N . ILE A 1 546 ? -16.877 14.472 15.854 1.00 95.12 546 ILE A N 1
ATOM 4220 C CA . ILE A 1 546 ? -17.358 14.401 14.471 1.00 95.12 546 ILE A CA 1
ATOM 4221 C C . ILE A 1 546 ? -18.886 14.335 14.503 1.00 95.12 546 ILE A C 1
ATOM 4223 O O . ILE A 1 546 ? -19.489 13.315 14.851 1.00 95.12 546 ILE A O 1
ATOM 4227 N N . ALA A 1 547 ? -19.514 15.444 14.123 1.00 87.31 547 ALA A N 1
ATOM 4228 C CA . ALA A 1 547 ? -20.954 15.570 13.961 1.00 87.31 547 ALA A CA 1
ATOM 4229 C C . ALA A 1 547 ? -21.257 16.328 12.666 1.00 87.31 547 ALA A C 1
ATOM 4231 O O . ALA A 1 547 ? -20.487 17.191 12.254 1.00 87.31 547 ALA A O 1
ATOM 4232 N N . ASP A 1 548 ? -22.396 16.037 12.043 1.00 83.81 548 ASP A N 1
ATOM 4233 C CA . ASP A 1 548 ? -22.821 16.700 10.807 1.00 83.81 548 ASP A CA 1
ATOM 4234 C C . ASP A 1 548 ? -24.016 17.650 10.991 1.00 83.81 548 ASP A C 1
ATOM 4236 O O . ASP A 1 548 ? -24.507 18.221 10.015 1.00 83.81 548 ASP A O 1
ATOM 4240 N N . GLY A 1 549 ? -24.548 17.748 12.217 1.00 80.56 549 GLY A N 1
ATOM 4241 C CA . GLY A 1 549 ? -25.755 18.515 12.556 1.00 80.56 549 GLY A CA 1
ATOM 4242 C C . GLY A 1 549 ? -27.044 18.060 11.851 1.00 80.56 549 GLY A C 1
ATOM 4243 O O . GLY A 1 549 ? -28.099 18.628 12.113 1.00 80.56 549 GLY A O 1
ATOM 4244 N N . SER A 1 550 ? -26.967 17.047 10.982 1.00 80.75 550 SER A N 1
ATOM 4245 C CA . SER A 1 550 ? -28.022 16.632 10.045 1.00 80.75 550 SER A CA 1
ATOM 4246 C C . SER A 1 550 ? -28.393 15.149 10.187 1.00 80.75 550 SER A C 1
ATOM 4248 O O . SER A 1 550 ? -29.232 14.645 9.444 1.00 80.75 550 SER A O 1
ATOM 4250 N N . GLY A 1 551 ? -27.794 14.442 11.151 1.00 87.25 551 GLY A N 1
ATOM 4251 C CA . GLY A 1 551 ? -28.103 13.048 11.472 1.00 87.25 551 GLY A CA 1
ATOM 4252 C C . GLY A 1 551 ? -27.384 12.015 10.598 1.00 87.25 551 GLY A C 1
ATOM 4253 O O . GLY A 1 551 ? -27.684 10.829 10.705 1.00 87.25 551 GLY A O 1
ATOM 4254 N N . LYS A 1 552 ? -26.427 12.430 9.760 1.00 94.50 552 LYS A N 1
ATOM 4255 C CA . LYS A 1 552 ? -25.589 11.581 8.897 1.00 94.50 552 LYS A CA 1
ATOM 4256 C C . LYS A 1 552 ? -24.092 11.813 9.175 1.00 94.50 552 LYS A C 1
ATOM 4258 O O . LYS A 1 552 ? -23.336 12.160 8.266 1.00 94.50 552 LYS A O 1
ATOM 4263 N N . PRO A 1 553 ? -23.617 11.633 10.422 1.00 94.50 553 PRO A N 1
ATOM 4264 C CA . PRO A 1 553 ? -22.220 11.895 10.760 1.00 94.50 553 PRO A CA 1
ATOM 4265 C C . PRO A 1 553 ? -21.242 10.977 10.010 1.00 94.50 553 PRO A C 1
ATOM 4267 O O . PRO A 1 553 ? -20.108 11.384 9.786 1.00 94.50 553 PRO A O 1
ATOM 4270 N N . TRP A 1 554 ? -21.693 9.802 9.548 1.00 95.88 554 TRP A N 1
ATOM 4271 C CA . TRP A 1 554 ? -20.925 8.861 8.719 1.00 95.88 554 TRP A CA 1
ATOM 4272 C C . TRP A 1 554 ? -20.308 9.503 7.467 1.00 95.88 554 TRP A C 1
ATOM 4274 O O . TRP A 1 554 ? -19.245 9.079 7.031 1.00 95.88 554 TRP A O 1
ATOM 4284 N N . VAL A 1 555 ? -20.909 10.576 6.936 1.00 96.00 555 VAL A N 1
ATOM 4285 C CA . VAL A 1 555 ? -20.378 11.336 5.788 1.00 96.00 555 VAL A CA 1
ATOM 4286 C C . VAL A 1 555 ? -18.974 11.888 6.069 1.00 96.00 555 VAL A C 1
ATOM 4288 O O . VAL A 1 555 ? -18.167 12.024 5.158 1.00 96.00 555 VAL A O 1
ATOM 4291 N N . TYR A 1 556 ? -18.657 12.178 7.333 1.00 95.19 556 TYR A N 1
ATOM 4292 C CA . TYR A 1 556 ? -17.384 12.769 7.757 1.00 95.19 556 TYR A CA 1
ATOM 4293 C C . TYR A 1 556 ? -16.487 11.787 8.521 1.00 95.19 556 TYR A C 1
ATOM 4295 O O . TYR A 1 556 ? -15.439 12.187 9.028 1.00 95.19 556 TYR A O 1
ATOM 4303 N N . ARG A 1 557 ? -16.890 10.516 8.630 1.00 96.81 557 ARG A N 1
ATOM 4304 C CA . ARG A 1 557 ? -16.186 9.494 9.409 1.00 96.81 557 ARG A CA 1
ATOM 4305 C C . ARG A 1 557 ? -15.503 8.499 8.485 1.00 96.81 557 ARG A C 1
ATOM 4307 O O . ARG A 1 557 ? -16.124 7.538 8.043 1.00 96.81 557 ARG A O 1
ATOM 4314 N N . TYR A 1 558 ? -14.208 8.680 8.249 1.00 96.25 558 TYR A N 1
ATOM 4315 C CA . TYR A 1 558 ? -13.433 7.744 7.429 1.00 96.25 558 TYR A CA 1
ATOM 4316 C C . TYR A 1 558 ? -13.310 6.344 8.052 1.00 96.25 558 TYR A C 1
ATOM 4318 O O . TYR A 1 558 ? -12.884 5.424 7.377 1.00 96.25 558 TYR A O 1
ATOM 4326 N N . LYS A 1 559 ? -13.653 6.148 9.332 1.00 97.25 559 LYS A N 1
ATOM 4327 C CA . LYS A 1 559 ? -13.738 4.806 9.937 1.00 97.25 559 LYS A CA 1
ATOM 4328 C C . LYS A 1 559 ? -15.114 4.160 9.819 1.00 97.25 559 LYS A C 1
ATOM 4330 O O . LYS A 1 559 ? -15.258 2.968 10.083 1.00 97.25 559 LYS A O 1
ATOM 4335 N N . ASP A 1 560 ? -16.143 4.925 9.461 1.00 97.00 560 ASP A N 1
ATOM 4336 C CA . ASP A 1 560 ? -17.523 4.444 9.428 1.00 97.00 560 ASP A CA 1
ATOM 4337 C C . ASP A 1 560 ? -17.817 3.713 8.113 1.00 97.00 560 ASP A C 1
ATOM 4339 O O . ASP A 1 560 ? -18.631 4.137 7.295 1.00 97.00 560 ASP A O 1
ATOM 4343 N N . LEU A 1 561 ? -17.114 2.596 7.900 1.00 97.31 561 LEU A N 1
ATOM 4344 C CA . LEU A 1 561 ? -17.254 1.751 6.711 1.00 97.31 561 LEU A CA 1
ATOM 4345 C C . LEU A 1 561 ? -18.690 1.241 6.548 1.00 97.31 561 LEU A C 1
ATOM 4347 O O . LEU A 1 561 ? -19.200 1.189 5.431 1.00 97.31 561 LEU A O 1
ATOM 4351 N N . ALA A 1 562 ? -19.350 0.900 7.659 1.00 95.62 562 ALA A N 1
ATOM 4352 C CA . ALA A 1 562 ? -20.728 0.422 7.662 1.00 95.62 562 ALA A CA 1
ATOM 4353 C C . ALA A 1 562 ? -21.714 1.538 7.301 1.00 95.62 562 ALA A C 1
ATOM 4355 O O . ALA A 1 562 ? -22.531 1.357 6.398 1.00 95.62 562 ALA A O 1
ATOM 4356 N N . GLY A 1 563 ? -21.617 2.697 7.958 1.00 95.94 563 GLY A N 1
ATOM 4357 C CA . GLY A 1 563 ? -22.446 3.860 7.665 1.00 95.94 563 GLY A CA 1
ATOM 4358 C C . GLY A 1 563 ? -22.261 4.342 6.230 1.00 95.94 563 GLY A C 1
ATOM 4359 O O . GLY A 1 563 ? -23.250 4.545 5.533 1.00 95.94 563 GLY A O 1
ATOM 4360 N N . TRP A 1 564 ? -21.022 4.438 5.753 1.00 97.25 564 TRP A N 1
ATOM 4361 C CA . TRP A 1 564 ? -20.731 4.767 4.359 1.00 97.25 564 TRP A CA 1
ATOM 4362 C C . TRP A 1 564 ? -21.318 3.716 3.403 1.00 97.25 564 TRP A C 1
ATOM 4364 O O . TRP A 1 564 ? -22.148 4.019 2.553 1.00 97.25 564 TRP A O 1
ATOM 4374 N N . GLY A 1 565 ? -20.988 2.440 3.603 1.00 96.25 565 GLY A N 1
ATOM 4375 C CA . GLY A 1 565 ? -21.372 1.377 2.678 1.00 96.25 565 GLY A CA 1
ATOM 4376 C C . GLY A 1 565 ? -22.878 1.109 2.601 1.00 96.25 565 GLY A C 1
ATOM 4377 O O . GLY A 1 565 ? -23.357 0.694 1.550 1.00 96.25 565 GLY A O 1
ATOM 4378 N N . GLN A 1 566 ? -23.639 1.321 3.678 1.00 95.94 566 GLN A N 1
ATOM 4379 C CA . GLN A 1 566 ? -25.066 0.962 3.764 1.00 95.94 566 GLN A CA 1
ATOM 4380 C C . GLN A 1 566 ? -26.028 2.110 3.434 1.00 95.94 566 GLN A C 1
ATOM 4382 O O . GLN A 1 566 ? -27.241 1.896 3.407 1.00 95.94 566 GLN A O 1
ATOM 4387 N N . ASN A 1 567 ? -25.528 3.323 3.190 1.00 97.00 567 ASN A N 1
ATOM 4388 C CA . ASN A 1 567 ? -26.373 4.486 2.936 1.00 97.00 567 ASN A CA 1
ATOM 4389 C C . ASN A 1 567 ? -26.271 4.971 1.491 1.00 97.00 567 ASN A C 1
ATOM 4391 O O . ASN A 1 567 ? -25.269 4.792 0.806 1.00 97.00 567 ASN A O 1
ATOM 4395 N N . ALA A 1 568 ? -27.346 5.605 1.020 1.00 97.50 568 ALA A N 1
ATOM 4396 C CA . ALA A 1 568 ? -27.309 6.334 -0.239 1.00 97.50 568 ALA A CA 1
ATOM 4397 C C . ALA A 1 568 ? -26.494 7.619 -0.049 1.00 97.50 568 ALA A C 1
ATOM 4399 O O . ALA A 1 568 ? -26.663 8.337 0.942 1.00 97.50 568 ALA A O 1
ATOM 4400 N N . HIS A 1 569 ? -25.626 7.908 -1.009 1.00 98.06 569 HIS A N 1
ATOM 4401 C CA . HIS A 1 569 ? -24.737 9.059 -0.965 1.00 98.06 569 HIS A CA 1
ATOM 4402 C C . HIS A 1 569 ? -25.380 10.264 -1.637 1.00 98.06 569 HIS A C 1
ATOM 4404 O O . HIS A 1 569 ? -25.945 10.155 -2.721 1.00 98.06 569 HIS A O 1
ATOM 4410 N N . TYR A 1 570 ? -25.270 11.428 -1.004 1.00 97.69 570 TYR A N 1
ATOM 4411 C CA . TYR A 1 570 ? -25.781 12.691 -1.524 1.00 97.69 570 TYR A CA 1
ATOM 4412 C C . TYR A 1 570 ? -24.700 13.750 -1.366 1.00 97.69 570 TYR A C 1
ATOM 4414 O O . TYR A 1 570 ? -24.321 14.090 -0.245 1.00 97.69 570 TYR A O 1
ATOM 4422 N N . ASN A 1 571 ? -24.213 14.291 -2.481 1.00 97.50 571 ASN A N 1
ATOM 4423 C CA . ASN A 1 571 ? -23.263 15.399 -2.432 1.00 97.50 571 ASN A CA 1
ATOM 4424 C C . ASN A 1 571 ? -23.866 16.577 -1.659 1.00 97.50 571 ASN A C 1
ATOM 4426 O O . ASN A 1 571 ? -25.069 16.837 -1.756 1.00 97.50 571 ASN A O 1
ATOM 4430 N N . ARG A 1 572 ? -23.028 17.329 -0.950 1.00 96.25 572 ARG A N 1
ATOM 4431 C CA . ARG A 1 572 ? -23.411 18.602 -0.340 1.00 96.25 572 ARG A CA 1
ATOM 4432 C C . ARG A 1 572 ? -22.729 19.728 -1.100 1.00 96.25 572 ARG A C 1
ATOM 4434 O O . ARG A 1 572 ? -21.519 19.691 -1.281 1.00 96.25 572 ARG A O 1
ATOM 4441 N N . VAL A 1 573 ? -23.493 20.712 -1.554 1.00 95.00 573 VAL A N 1
ATOM 4442 C CA . VAL A 1 573 ? -22.962 21.898 -2.239 1.00 95.00 573 VAL A CA 1
ATOM 4443 C C . VAL A 1 573 ? -23.293 23.106 -1.384 1.00 95.00 573 VAL A C 1
ATOM 4445 O O . VAL A 1 573 ? -24.456 23.314 -1.035 1.00 95.00 573 VAL A O 1
ATOM 4448 N N . GLY A 1 574 ? -22.286 23.881 -0.986 1.00 94.19 574 GLY A N 1
ATOM 4449 C CA . GLY A 1 574 ? -22.500 24.983 -0.048 1.00 94.19 574 GLY A CA 1
ATOM 4450 C C . GLY A 1 574 ? -22.994 24.519 1.330 1.00 94.19 574 GLY A C 1
ATOM 4451 O O . GLY A 1 574 ? -23.757 25.233 1.976 1.00 94.19 574 GLY A O 1
ATOM 4452 N N . GLY A 1 575 ? -22.674 23.285 1.738 1.00 92.38 575 GLY A N 1
ATOM 4453 C CA . GLY A 1 575 ? -23.212 22.645 2.944 1.00 92.38 575 GLY A CA 1
ATOM 4454 C C . GLY A 1 575 ? -24.639 22.094 2.818 1.00 92.38 575 GLY A C 1
ATOM 4455 O O . GLY A 1 575 ? -25.131 21.482 3.765 1.00 92.38 575 GLY A O 1
ATOM 4456 N N . VAL A 1 576 ? -25.304 22.260 1.671 1.00 94.69 576 VAL A N 1
ATOM 4457 C CA . VAL A 1 576 ? -26.681 21.793 1.450 1.00 94.69 576 VAL A CA 1
ATOM 4458 C C . VAL A 1 576 ? -26.676 20.452 0.728 1.00 94.69 576 VAL A C 1
ATOM 4460 O O . VAL A 1 576 ? -26.117 20.331 -0.359 1.00 94.69 576 VAL A O 1
ATOM 4463 N N . GLU A 1 577 ? -27.319 19.448 1.323 1.00 95.88 577 GLU A N 1
ATOM 4464 C CA . GLU A 1 577 ? -27.481 18.126 0.715 1.00 95.88 577 GLU A CA 1
ATOM 4465 C C . GLU A 1 577 ? -28.296 18.195 -0.585 1.00 95.88 577 GLU A C 1
ATOM 4467 O O . GLU A 1 577 ? -29.356 18.819 -0.656 1.00 95.88 577 GLU A O 1
ATOM 4472 N N . SER A 1 578 ? -27.777 17.550 -1.627 1.00 96.31 578 SER A N 1
ATOM 4473 C CA . SER A 1 578 ? -28.415 17.472 -2.939 1.00 96.31 578 SER A CA 1
ATOM 4474 C C . SER A 1 578 ? -29.691 16.634 -2.877 1.00 96.31 578 SER A C 1
ATOM 4476 O O . SER A 1 578 ? -29.763 15.651 -2.150 1.00 96.31 578 SER A O 1
ATOM 4478 N N . ALA A 1 579 ? -30.690 16.968 -3.697 1.00 96.88 579 ALA A N 1
ATOM 4479 C CA . ALA A 1 579 ? -31.946 16.210 -3.757 1.00 96.88 579 ALA A CA 1
ATOM 4480 C C . ALA A 1 579 ? -31.815 14.841 -4.455 1.00 96.88 579 ALA A C 1
ATOM 4482 O O . ALA A 1 579 ? -32.693 13.991 -4.321 1.00 96.88 579 ALA A O 1
ATOM 4483 N N . VAL A 1 580 ? -30.751 14.645 -5.236 1.00 97.00 580 VAL A N 1
ATOM 4484 C CA . VAL A 1 580 ? -30.511 13.439 -6.036 1.00 97.00 580 VAL A CA 1
ATOM 4485 C C . VAL A 1 580 ? -29.281 12.727 -5.473 1.00 97.00 580 VAL A C 1
ATOM 4487 O O . VAL A 1 580 ? -28.264 13.400 -5.264 1.00 97.00 580 VAL A O 1
ATOM 4490 N N . PRO A 1 581 ? -29.356 11.409 -5.210 1.00 97.88 581 PRO A N 1
ATOM 4491 C CA . PRO A 1 581 ? -28.193 10.657 -4.771 1.00 97.88 581 PRO A CA 1
ATOM 4492 C C . PRO A 1 581 ? -27.176 10.505 -5.906 1.00 97.88 581 PRO A C 1
ATOM 4494 O O . PRO A 1 581 ? -27.493 10.689 -7.083 1.00 97.88 581 PRO A O 1
ATOM 4497 N N . THR A 1 582 ? -25.947 10.151 -5.556 1.00 97.94 582 THR A N 1
ATOM 4498 C CA . THR A 1 582 ? -24.936 9.731 -6.530 1.00 97.94 582 THR A CA 1
ATOM 4499 C C . THR A 1 582 ? -25.282 8.357 -7.122 1.00 97.94 582 THR A C 1
ATOM 4501 O O . THR A 1 582 ? -26.309 7.750 -6.817 1.00 97.94 582 THR A O 1
ATOM 4504 N N . GLU A 1 583 ? -24.409 7.845 -7.989 1.00 96.44 583 GLU A N 1
ATOM 4505 C CA . GLU A 1 583 ? -24.569 6.528 -8.613 1.00 96.44 583 GLU A CA 1
ATOM 4506 C C . GLU A 1 583 ? -24.329 5.359 -7.639 1.00 96.44 583 GLU A C 1
ATOM 4508 O O . GLU A 1 583 ? -24.692 4.221 -7.955 1.00 96.44 583 GLU A O 1
ATOM 4513 N N . TRP A 1 584 ? -23.749 5.620 -6.458 1.00 97.94 584 TRP A N 1
ATOM 4514 C CA . TRP A 1 584 ? -23.492 4.593 -5.451 1.00 97.94 584 TRP A CA 1
ATOM 4515 C C . TRP A 1 584 ? -24.784 3.897 -5.019 1.00 97.94 584 TRP A C 1
ATOM 4517 O O . TRP A 1 584 ? -25.788 4.530 -4.685 1.00 97.94 584 TRP A O 1
ATOM 4527 N N . GLN A 1 585 ? -24.734 2.567 -5.006 1.00 97.25 585 GLN A N 1
ATOM 4528 C CA . GLN A 1 585 ? -25.807 1.734 -4.486 1.00 97.25 585 GLN A CA 1
ATOM 4529 C C . GLN A 1 585 ? -25.406 1.212 -3.106 1.00 97.25 585 GLN A C 1
ATOM 4531 O O . GLN A 1 585 ? -24.352 0.577 -3.003 1.00 97.25 585 GLN A O 1
ATOM 4536 N N . PRO A 1 586 ? -26.240 1.416 -2.070 1.00 96.88 586 PRO A N 1
ATOM 4537 C CA . PRO A 1 586 ? -26.015 0.844 -0.751 1.00 96.88 586 PRO A CA 1
ATOM 4538 C C . PRO A 1 586 ? -25.698 -0.649 -0.817 1.00 96.88 586 PRO A C 1
ATOM 4540 O O . PRO A 1 586 ? -26.429 -1.422 -1.437 1.00 96.88 586 PRO A O 1
ATOM 4543 N N . SER A 1 587 ? -24.594 -1.044 -0.188 1.00 94.00 587 SER A N 1
ATOM 4544 C CA . SER A 1 587 ? -24.080 -2.417 -0.162 1.00 94.00 587 SER A CA 1
ATOM 4545 C C . SER A 1 587 ? -23.878 -3.024 -1.559 1.00 94.00 587 SER A C 1
ATOM 4547 O O . SER A 1 587 ? -23.936 -4.240 -1.727 1.00 94.00 587 SER A O 1
ATOM 4549 N N . GLY A 1 588 ? -23.647 -2.186 -2.575 1.00 93.38 588 GLY A N 1
ATOM 4550 C CA . GLY A 1 588 ? -23.572 -2.615 -3.970 1.00 93.38 588 GLY A CA 1
ATOM 4551 C C . GLY A 1 588 ? -22.310 -3.406 -4.311 1.00 93.38 588 GLY A C 1
ATOM 4552 O O . GLY A 1 588 ? -22.332 -4.221 -5.235 1.00 93.38 588 GLY A O 1
ATOM 4553 N N . LYS A 1 589 ? -21.211 -3.181 -3.579 1.00 96.69 589 LYS A N 1
ATOM 4554 C CA . LYS A 1 589 ? -19.927 -3.866 -3.779 1.00 96.69 589 LYS A CA 1
ATOM 4555 C C . LYS A 1 589 ? -19.251 -4.176 -2.444 1.00 96.69 589 LYS A C 1
ATOM 4557 O O . LYS A 1 589 ? -19.374 -3.374 -1.519 1.00 96.69 589 LYS A O 1
ATOM 4562 N N . PRO A 1 590 ? -18.516 -5.300 -2.348 1.00 97.44 590 PRO A N 1
ATOM 4563 C CA . PRO A 1 590 ? -17.710 -5.589 -1.174 1.00 97.44 590 PRO A CA 1
ATOM 4564 C C . PRO A 1 590 ? -16.538 -4.609 -1.062 1.00 97.44 590 PRO A C 1
ATOM 4566 O O . PRO A 1 590 ? -16.023 -4.103 -2.063 1.00 97.44 590 PRO A O 1
ATOM 4569 N N . ILE A 1 591 ? -16.087 -4.396 0.165 1.00 98.44 591 ILE A N 1
ATOM 4570 C CA . ILE A 1 591 ? -14.862 -3.681 0.503 1.00 98.44 591 ILE A CA 1
ATOM 4571 C C . ILE A 1 591 ? -13.719 -4.691 0.564 1.00 98.44 591 ILE A C 1
ATOM 4573 O O . ILE A 1 591 ? -13.881 -5.781 1.118 1.00 98.44 591 ILE A O 1
ATOM 4577 N N . TRP A 1 592 ? -12.565 -4.316 0.017 1.00 98.44 592 TRP A N 1
ATOM 4578 C CA . TRP A 1 592 ? -11.285 -4.996 0.203 1.00 98.44 592 TRP A CA 1
ATOM 4579 C C . TRP A 1 592 ? -10.311 -4.032 0.870 1.00 98.44 592 TRP A C 1
ATOM 4581 O O . TRP A 1 592 ? -10.262 -2.859 0.500 1.00 98.44 592 TRP A O 1
ATOM 4591 N N . PHE A 1 593 ? -9.491 -4.529 1.792 1.00 98.56 593 PHE A N 1
ATOM 4592 C CA . PHE A 1 593 ? -8.331 -3.764 2.241 1.00 98.56 593 PHE A CA 1
ATOM 4593 C C . PHE A 1 593 ? -7.154 -4.125 1.351 1.00 98.56 593 PHE A C 1
ATOM 4595 O O . PHE A 1 593 ? -6.571 -5.197 1.497 1.00 98.56 593 PHE A O 1
ATOM 4602 N N . THR A 1 594 ? -6.877 -3.263 0.375 1.00 98.38 594 THR A N 1
ATOM 4603 C CA . THR A 1 594 ? -5.797 -3.431 -0.606 1.00 98.38 594 THR A CA 1
ATOM 4604 C C . THR A 1 594 ? -4.423 -3.212 0.016 1.00 98.38 594 THR A C 1
ATOM 4606 O O . THR A 1 594 ? -3.453 -3.807 -0.455 1.00 98.38 594 THR A O 1
ATOM 4609 N N . GLU A 1 595 ? -4.380 -2.492 1.136 1.00 98.31 595 GLU A N 1
ATOM 4610 C CA . GLU A 1 595 ? -3.280 -2.468 2.090 1.00 98.31 595 GLU A CA 1
ATOM 4611 C C . GLU A 1 595 ? -3.823 -2.428 3.527 1.00 98.31 595 GLU A C 1
ATOM 4613 O O . GLU A 1 595 ? -4.894 -1.879 3.794 1.00 98.31 595 GLU A O 1
ATOM 4618 N N . LEU A 1 596 ? -3.079 -3.023 4.458 1.00 98.06 596 LEU A N 1
ATOM 4619 C CA . LEU A 1 596 ? -3.295 -2.928 5.899 1.00 98.06 596 LEU A CA 1
ATOM 4620 C C . LEU A 1 596 ? -1.960 -3.099 6.623 1.00 98.06 596 LEU A C 1
ATOM 4622 O O . LEU A 1 596 ? -1.260 -4.084 6.401 1.00 98.06 596 LEU A O 1
ATOM 4626 N N . GLY A 1 597 ? -1.629 -2.224 7.563 1.00 96.19 597 GLY A N 1
ATOM 4627 C CA . GLY A 1 597 ? -0.486 -2.451 8.442 1.00 96.19 597 GLY A CA 1
ATOM 4628 C C . GLY A 1 597 ? -0.152 -1.244 9.298 1.00 96.19 597 GLY A C 1
ATOM 4629 O O . GLY A 1 597 ? -0.753 -0.189 9.158 1.00 96.19 597 GLY A O 1
ATOM 4630 N N . CYS A 1 598 ? 0.833 -1.397 10.176 1.00 96.50 598 CYS A N 1
ATOM 4631 C CA . CYS A 1 598 ? 1.451 -0.276 10.875 1.00 96.50 598 CYS A CA 1
ATOM 4632 C C . CYS A 1 598 ? 2.970 -0.508 10.989 1.00 96.50 598 CYS A C 1
ATOM 4634 O O . CYS A 1 598 ? 3.423 -1.663 10.893 1.00 96.50 598 CYS A O 1
ATOM 4636 N N . PRO A 1 599 ? 3.769 0.555 11.192 1.00 95.69 599 PRO A N 1
ATOM 4637 C CA . PRO A 1 599 ? 5.202 0.409 11.400 1.00 95.69 599 PRO A CA 1
ATOM 4638 C C . PRO A 1 599 ? 5.474 -0.342 12.709 1.00 95.69 599 PRO A C 1
ATOM 4640 O O . PRO A 1 599 ? 4.761 -0.171 13.701 1.00 95.69 599 PRO A O 1
ATOM 4643 N N . ALA A 1 600 ? 6.535 -1.150 12.734 1.00 90.62 600 ALA A N 1
ATOM 4644 C CA . ALA A 1 600 ? 7.009 -1.843 13.933 1.00 90.62 600 ALA A CA 1
ATOM 4645 C C . ALA A 1 600 ? 7.849 -0.902 14.815 1.00 90.62 600 ALA A C 1
ATOM 4647 O O . ALA A 1 600 ? 9.037 -1.124 15.067 1.00 90.62 600 ALA A O 1
ATOM 4648 N N . THR A 1 601 ? 7.225 0.189 15.246 1.00 91.31 601 THR A N 1
ATOM 4649 C CA . THR A 1 601 ? 7.806 1.252 16.074 1.00 91.31 601 THR A CA 1
ATOM 4650 C C . THR A 1 601 ? 6.926 1.465 17.302 1.00 91.31 601 THR A C 1
ATOM 4652 O O . THR A 1 601 ? 5.736 1.141 17.262 1.00 91.31 601 THR A O 1
ATOM 4655 N N . ASP A 1 602 ? 7.490 2.006 18.382 1.00 90.94 602 ASP A N 1
ATOM 4656 C CA . ASP A 1 602 ? 6.734 2.528 19.516 1.00 90.94 602 ASP A CA 1
ATOM 4657 C C . ASP A 1 602 ? 5.507 3.316 19.041 1.00 90.94 602 ASP A C 1
ATOM 4659 O O . ASP A 1 602 ? 5.611 4.157 18.142 1.00 90.94 602 ASP A O 1
ATOM 4663 N N . LYS A 1 603 ? 4.341 2.997 19.609 1.00 95.44 603 LYS A N 1
ATOM 4664 C CA . LYS A 1 603 ? 3.041 3.600 19.275 1.00 95.44 603 LYS A CA 1
ATOM 4665 C C . LYS A 1 603 ? 2.677 3.532 17.783 1.00 95.44 603 LYS A C 1
ATOM 4667 O O . LYS A 1 603 ? 1.932 4.375 17.293 1.00 95.44 603 LYS A O 1
ATOM 4672 N N . GLY A 1 604 ? 3.126 2.497 17.064 1.00 96.75 604 GLY A N 1
ATOM 4673 C CA . GLY A 1 604 ? 2.712 2.184 15.684 1.00 96.75 604 GLY A CA 1
ATOM 4674 C C . GLY A 1 604 ? 1.216 2.407 15.385 1.00 96.75 604 GLY A C 1
ATOM 4675 O O . GLY A 1 604 ? 0.903 3.097 14.411 1.00 96.75 604 GLY A O 1
ATOM 4676 N N . PRO A 1 605 ? 0.288 1.917 16.234 1.00 97.81 605 PRO A N 1
ATOM 4677 C CA . PRO A 1 605 ? -1.151 2.132 16.071 1.00 97.81 605 PRO A CA 1
ATOM 4678 C C . PRO A 1 605 ? -1.630 3.594 16.079 1.00 97.81 605 PRO A C 1
ATOM 4680 O O . PRO A 1 605 ? -2.734 3.847 15.597 1.00 97.81 605 PRO A O 1
ATOM 4683 N N . ASN A 1 606 ? -0.846 4.550 16.598 1.00 98.06 606 ASN A N 1
ATOM 4684 C CA . ASN A 1 606 ? -1.225 5.970 16.631 1.00 98.06 606 ASN A CA 1
ATOM 4685 C C . ASN A 1 606 ? -1.237 6.614 15.242 1.00 98.06 606 ASN A C 1
ATOM 4687 O O . ASN A 1 606 ? -1.943 7.594 15.012 1.00 98.06 606 ASN A O 1
ATOM 4691 N N . GLN A 1 607 ? -0.413 6.113 14.322 1.00 97.38 607 GLN A N 1
ATOM 4692 C CA . GLN A 1 607 ? -0.328 6.653 12.970 1.00 97.38 607 GLN A CA 1
ATOM 4693 C C . GLN A 1 607 ? 0.145 5.564 11.991 1.00 97.38 607 GLN A C 1
ATOM 4695 O O . GLN A 1 607 ? 1.300 5.562 11.566 1.00 97.38 607 GLN A O 1
ATOM 4700 N N . PRO A 1 608 ? -0.720 4.602 11.635 1.00 97.56 608 PRO A N 1
ATOM 4701 C CA . PRO A 1 608 ? -0.309 3.399 10.908 1.00 97.56 608 PRO A CA 1
ATOM 4702 C C . PRO A 1 608 ? 0.265 3.651 9.507 1.00 97.56 608 PRO A C 1
ATOM 4704 O O . PRO A 1 608 ? 1.007 2.815 8.991 1.00 97.56 608 PRO A O 1
ATOM 4707 N N . ASN A 1 609 ? -0.048 4.799 8.899 1.00 96.00 609 ASN A N 1
ATOM 4708 C CA . ASN A 1 609 ? 0.342 5.135 7.530 1.00 96.00 609 ASN A CA 1
ATOM 4709 C C . ASN A 1 609 ? 1.807 5.582 7.387 1.00 96.00 609 ASN A C 1
ATOM 4711 O O . ASN A 1 609 ? 2.324 5.602 6.272 1.00 96.00 609 ASN A O 1
ATOM 4715 N N . VAL A 1 610 ? 2.481 5.996 8.469 1.00 94.25 610 VAL A N 1
ATOM 4716 C CA . VAL A 1 610 ? 3.831 6.573 8.344 1.00 94.25 610 VAL A CA 1
ATOM 4717 C C . VAL A 1 610 ? 4.894 5.511 8.175 1.00 94.25 610 VAL A C 1
ATOM 4719 O O . VAL A 1 610 ? 4.947 4.525 8.907 1.00 94.25 610 VAL A O 1
ATOM 4722 N N . PHE A 1 611 ? 5.794 5.763 7.234 1.00 90.50 611 PHE A N 1
ATOM 4723 C CA . PHE A 1 611 ? 6.904 4.885 6.930 1.00 90.50 611 PHE A CA 1
ATOM 4724 C C . PHE A 1 611 ? 8.223 5.550 7.360 1.00 90.50 611 PHE A C 1
ATOM 4726 O O . PHE A 1 611 ? 8.535 6.626 6.845 1.00 90.50 611 PHE A O 1
ATOM 4733 N N . PRO A 1 612 ? 9.021 4.955 8.269 1.00 87.75 612 PRO A N 1
ATOM 4734 C CA . PRO A 1 612 ? 10.245 5.575 8.800 1.00 87.75 612 PRO A CA 1
ATOM 4735 C C . PRO A 1 612 ? 11.442 5.621 7.826 1.00 87.75 612 PRO A C 1
ATOM 4737 O O . PRO A 1 612 ? 12.525 5.125 8.126 1.00 87.75 612 PRO A O 1
ATOM 4740 N N . ASP A 1 613 ? 11.272 6.224 6.650 1.00 89.81 613 ASP A N 1
ATOM 4741 C CA . ASP A 1 613 ? 12.302 6.352 5.614 1.00 89.81 613 ASP A CA 1
ATOM 4742 C C . ASP A 1 613 ? 12.731 7.811 5.433 1.00 89.81 613 ASP A C 1
ATOM 4744 O O . ASP A 1 613 ? 12.186 8.552 4.616 1.00 89.81 613 ASP A O 1
ATOM 4748 N N . MET A 1 614 ? 13.740 8.229 6.197 1.00 87.75 614 MET A N 1
ATOM 4749 C CA . MET A 1 614 ? 14.142 9.639 6.328 1.00 87.75 614 MET A CA 1
ATOM 4750 C C . MET A 1 614 ? 14.766 10.253 5.067 1.00 87.75 614 MET A C 1
ATOM 4752 O O . MET A 1 614 ? 15.055 11.449 5.047 1.00 87.75 614 MET A O 1
ATOM 4756 N N . LYS A 1 615 ? 14.987 9.472 3.997 1.00 89.81 615 LYS A N 1
ATOM 4757 C CA . LYS A 1 615 ? 15.305 10.066 2.688 1.00 89.81 615 LYS A CA 1
ATOM 4758 C C . LYS A 1 615 ? 14.069 10.720 2.061 1.00 89.81 615 LYS A C 1
ATOM 4760 O O . LYS A 1 615 ? 14.226 11.671 1.301 1.00 89.81 615 LYS A O 1
ATOM 4765 N N . SER A 1 616 ? 12.873 10.202 2.348 1.00 93.19 616 SER A N 1
ATOM 4766 C CA . SER A 1 616 ? 11.601 10.704 1.835 1.00 93.19 616 SER A CA 1
ATOM 4767 C C . SER A 1 616 ? 11.120 11.909 2.626 1.00 93.19 616 SER A C 1
ATOM 4769 O O . SER A 1 616 ? 11.255 11.960 3.845 1.00 93.19 616 SER A O 1
ATOM 4771 N N . SER A 1 617 ? 10.488 12.861 1.940 1.00 94.31 617 SER A N 1
ATOM 4772 C CA . SER A 1 617 ? 9.775 13.963 2.589 1.00 94.31 617 SER A CA 1
ATOM 4773 C C . SER A 1 617 ? 8.559 13.519 3.402 1.00 94.31 617 SER A C 1
ATOM 4775 O O . SER A 1 617 ? 8.027 14.318 4.161 1.00 94.31 617 SER A O 1
ATOM 4777 N N . GLU A 1 618 ? 8.104 12.281 3.219 1.00 92.81 618 GLU A N 1
ATOM 4778 C CA . GLU A 1 618 ? 6.999 11.678 3.974 1.00 92.81 618 GLU A CA 1
ATOM 4779 C C . GLU A 1 618 ? 7.525 10.694 5.036 1.00 92.81 618 GLU A C 1
ATOM 4781 O O . GLU A 1 618 ? 6.745 10.030 5.716 1.00 92.81 618 GLU A O 1
ATOM 4786 N N . GLY A 1 619 ? 8.854 10.600 5.183 1.00 92.69 619 GLY A N 1
ATOM 4787 C CA . GLY A 1 619 ? 9.506 9.815 6.220 1.00 92.69 619 GLY A CA 1
ATOM 4788 C C . GLY A 1 619 ? 9.164 10.356 7.602 1.00 92.69 619 GLY A C 1
ATOM 4789 O O . GLY A 1 619 ? 9.542 11.476 7.944 1.00 92.69 619 GLY A O 1
ATOM 4790 N N . ALA A 1 620 ? 8.458 9.562 8.401 1.00 94.25 620 ALA A N 1
ATOM 4791 C CA . ALA A 1 620 ? 7.996 9.969 9.722 1.00 94.25 620 ALA A CA 1
ATOM 4792 C C . ALA A 1 620 ? 7.889 8.774 10.675 1.00 94.25 620 ALA A C 1
ATOM 4794 O O . ALA A 1 620 ? 7.928 7.614 10.263 1.00 94.25 620 ALA A O 1
ATOM 4795 N N . PHE A 1 621 ? 7.752 9.086 11.960 1.00 95.44 621 PHE A N 1
ATOM 4796 C CA . PHE A 1 621 ? 7.417 8.134 13.012 1.00 95.44 621 PHE A CA 1
ATOM 4797 C C . PHE A 1 621 ? 6.021 8.432 13.560 1.00 95.44 621 PHE A C 1
ATOM 4799 O O . PHE A 1 621 ? 5.564 9.572 13.429 1.00 95.44 621 PHE A O 1
ATOM 4806 N N . PRO A 1 622 ? 5.350 7.438 14.170 1.00 97.25 622 PRO A N 1
ATOM 4807 C CA . PRO A 1 622 ? 4.008 7.637 14.690 1.00 97.25 622 PRO A CA 1
ATOM 4808 C C . PRO A 1 622 ? 3.916 8.765 15.712 1.00 97.25 622 PRO A C 1
ATOM 4810 O O . PRO A 1 622 ? 4.874 9.049 16.437 1.00 97.25 622 PRO A O 1
ATOM 4813 N N . TYR A 1 623 ? 2.741 9.388 15.812 1.00 97.38 623 TYR A N 1
ATOM 4814 C CA . TYR A 1 623 ? 2.509 10.438 16.798 1.00 97.38 623 TYR A CA 1
ATOM 4815 C C . TYR A 1 623 ? 2.883 9.984 18.211 1.00 97.38 623 TYR A C 1
ATOM 4817 O O . TYR A 1 623 ? 2.434 8.938 18.683 1.00 97.38 623 TYR A O 1
ATOM 4825 N N . PHE A 1 624 ? 3.681 10.818 18.884 1.00 96.25 624 PHE A N 1
ATOM 4826 C CA . PHE A 1 624 ? 4.165 10.617 20.255 1.00 96.25 624 PHE A CA 1
ATOM 4827 C C . PHE A 1 624 ? 5.095 9.408 20.453 1.00 96.25 624 PHE A C 1
ATOM 4829 O O . PHE A 1 624 ? 5.402 9.072 21.595 1.00 96.25 624 PHE A O 1
ATOM 4836 N N . SER A 1 625 ? 5.544 8.767 19.371 1.00 94.44 625 SER A N 1
ATOM 4837 C CA . SER A 1 625 ? 6.521 7.676 19.390 1.00 94.44 625 SER A CA 1
ATOM 4838 C C . SER A 1 625 ? 7.890 8.139 19.893 1.00 94.44 625 SER A C 1
ATOM 4840 O O . SER A 1 625 ? 8.331 9.242 19.568 1.00 94.44 625 SER A O 1
ATOM 4842 N N . ASP A 1 626 ? 8.600 7.271 20.612 1.00 88.94 626 ASP A N 1
ATOM 4843 C CA . ASP A 1 626 ? 10.025 7.457 20.929 1.00 88.94 626 ASP A CA 1
ATOM 4844 C C . ASP A 1 626 ? 10.977 6.993 19.801 1.00 88.94 626 ASP A C 1
ATOM 4846 O O . ASP A 1 626 ? 12.201 7.080 19.932 1.00 88.94 626 ASP A O 1
ATOM 4850 N N . HIS A 1 627 ? 10.409 6.529 18.678 1.00 89.19 627 HIS A N 1
ATOM 4851 C CA . HIS A 1 627 ? 11.086 6.004 17.487 1.00 89.19 627 HIS A CA 1
ATOM 4852 C C . HIS A 1 627 ? 11.783 4.646 17.687 1.00 89.1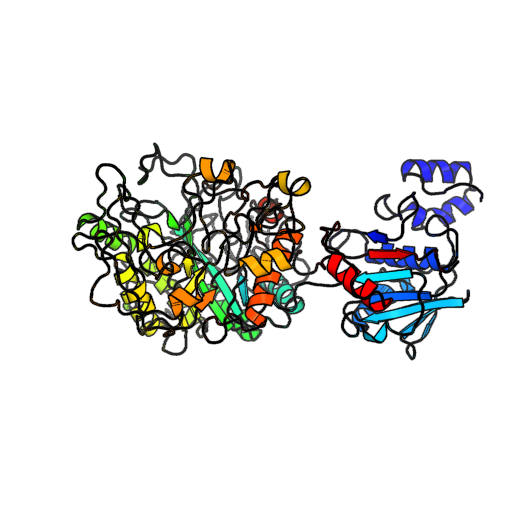9 627 HIS A C 1
ATOM 4854 O O . HIS A 1 627 ? 12.455 4.145 16.776 1.00 89.19 627 HIS A O 1
ATOM 4860 N N . GLY A 1 628 ? 11.634 4.030 18.859 1.00 82.06 628 GLY A N 1
ATOM 4861 C CA . GLY A 1 628 ? 12.157 2.710 19.172 1.00 82.06 628 GLY A CA 1
ATOM 4862 C C . GLY A 1 628 ? 11.446 1.616 18.382 1.00 82.06 628 GLY A C 1
ATOM 4863 O O . GLY A 1 628 ? 10.251 1.695 18.110 1.00 82.06 628 GLY A O 1
ATOM 4864 N N . ARG A 1 629 ? 12.170 0.556 18.008 1.00 85.62 629 ARG A N 1
ATOM 4865 C CA . ARG A 1 629 ? 11.559 -0.626 17.380 1.00 85.62 629 ARG A CA 1
ATOM 4866 C C . ARG A 1 629 ? 10.593 -1.298 18.357 1.00 85.62 629 ARG A C 1
ATOM 4868 O O . ARG A 1 629 ? 11.006 -1.682 19.448 1.00 85.62 629 ARG A O 1
ATOM 4875 N N . CYS A 1 630 ? 9.368 -1.552 17.908 1.00 81.31 630 CYS A N 1
ATOM 4876 C CA . CYS A 1 630 ? 8.365 -2.304 18.654 1.00 81.31 630 CYS A CA 1
ATOM 4877 C C . CYS A 1 630 ? 7.605 -3.263 17.727 1.00 81.31 630 CYS A C 1
ATOM 4879 O O . CYS A 1 630 ? 6.656 -2.881 17.044 1.00 81.31 630 CYS A O 1
ATOM 4881 N N . ASP A 1 631 ? 8.010 -4.535 17.708 1.00 81.12 631 ASP A N 1
ATOM 4882 C CA . ASP A 1 631 ? 7.322 -5.562 16.911 1.00 81.12 631 ASP A CA 1
ATOM 4883 C C . ASP A 1 631 ? 5.926 -5.887 17.486 1.00 81.12 631 ASP A C 1
ATOM 4885 O O . ASP A 1 631 ? 5.011 -6.238 16.739 1.00 81.12 631 ASP A O 1
ATOM 4889 N N . LEU A 1 632 ? 5.737 -5.718 18.804 1.00 75.81 632 LEU A N 1
ATOM 4890 C CA . LEU A 1 632 ? 4.449 -5.933 19.471 1.00 75.81 632 LEU A CA 1
ATOM 4891 C C . LEU A 1 632 ? 3.382 -4.937 18.995 1.00 75.81 632 LEU A C 1
ATOM 4893 O O . LEU A 1 632 ? 2.228 -5.325 18.837 1.00 75.81 632 LEU A O 1
ATOM 4897 N N . ALA A 1 633 ? 3.765 -3.691 18.706 1.00 85.81 633 ALA A N 1
ATOM 4898 C CA . ALA A 1 633 ? 2.866 -2.668 18.179 1.00 85.81 633 ALA A CA 1
ATOM 4899 C C . ALA A 1 633 ? 2.203 -3.128 16.871 1.00 85.81 633 ALA A C 1
ATOM 4901 O O . ALA A 1 633 ? 0.976 -3.170 16.761 1.00 85.81 633 ALA A O 1
ATOM 4902 N N . GLN A 1 634 ? 3.029 -3.566 15.915 1.00 90.19 634 GLN A N 1
ATOM 4903 C CA . GLN A 1 634 ? 2.574 -4.139 14.649 1.00 90.19 634 GLN A CA 1
ATOM 4904 C C . GLN A 1 634 ? 1.755 -5.408 14.860 1.00 90.19 634 GLN A C 1
ATOM 4906 O O . GLN A 1 634 ? 0.717 -5.600 14.224 1.00 90.19 634 GLN A O 1
ATOM 4911 N N . ASN A 1 635 ? 2.198 -6.269 15.772 1.00 84.94 635 ASN A N 1
ATOM 4912 C CA . ASN A 1 635 ? 1.488 -7.493 16.074 1.00 84.94 635 ASN A CA 1
ATOM 4913 C C . ASN A 1 635 ? 0.052 -7.245 16.554 1.00 84.94 635 ASN A C 1
ATOM 4915 O O . ASN A 1 635 ? -0.902 -7.795 16.001 1.00 84.94 635 ASN A O 1
ATOM 4919 N N . ARG A 1 636 ? -0.092 -6.408 17.581 1.00 85.62 636 ARG A N 1
ATOM 4920 C CA . ARG A 1 636 ? -1.364 -6.117 18.241 1.00 85.62 636 ARG A CA 1
ATOM 4921 C C . ARG A 1 636 ? -2.322 -5.383 17.309 1.00 85.62 636 ARG A C 1
ATOM 4923 O O . ARG A 1 636 ? -3.500 -5.727 17.278 1.00 85.62 636 ARG A O 1
ATOM 4930 N N . PHE A 1 637 ? -1.804 -4.483 16.472 1.00 95.00 637 PHE A N 1
ATOM 4931 C CA . PHE A 1 637 ? -2.567 -3.832 15.407 1.00 95.00 637 PHE A CA 1
ATOM 4932 C C . PHE A 1 637 ? -3.199 -4.840 14.432 1.00 95.00 637 PHE A C 1
ATOM 4934 O O . PHE A 1 637 ? -4.411 -4.830 14.218 1.00 95.00 637 PHE A O 1
ATOM 4941 N N . LEU A 1 638 ? -2.397 -5.752 13.866 1.00 94.00 638 LEU A N 1
ATOM 4942 C CA . LEU A 1 638 ? -2.897 -6.731 12.891 1.00 94.00 638 LEU A CA 1
ATOM 4943 C C . LEU A 1 638 ? -3.907 -7.693 13.519 1.00 94.00 638 LEU A C 1
ATOM 4945 O O . LEU A 1 638 ? -4.935 -8.002 12.919 1.00 94.00 638 LEU A O 1
ATOM 4949 N N . ARG A 1 639 ? -3.655 -8.124 14.756 1.00 87.06 639 ARG A N 1
ATOM 4950 C CA . ARG A 1 639 ? -4.563 -9.011 15.487 1.00 87.06 639 ARG A CA 1
ATOM 4951 C C . ARG A 1 639 ? -5.877 -8.355 15.860 1.00 87.06 639 ARG A C 1
ATOM 4953 O O . ARG A 1 639 ? -6.897 -9.036 15.821 1.00 87.06 639 ARG A O 1
ATOM 4960 N N . ALA A 1 640 ? -5.870 -7.062 16.180 1.00 93.50 640 ALA A N 1
ATOM 4961 C CA . ALA A 1 640 ? -7.105 -6.320 16.376 1.00 93.50 640 ALA A CA 1
ATOM 4962 C C . ALA A 1 640 ? -7.959 -6.384 15.102 1.00 93.50 640 ALA A C 1
ATOM 4964 O O . ALA A 1 640 ? -9.123 -6.779 15.150 1.00 93.50 640 ALA A O 1
ATOM 4965 N N . HIS A 1 641 ? -7.374 -6.112 13.934 1.00 95.94 641 HIS A N 1
ATOM 4966 C CA . HIS A 1 641 ? -8.111 -6.232 12.678 1.00 95.94 641 HIS A CA 1
ATOM 4967 C C . HIS A 1 641 ? -8.597 -7.659 12.408 1.00 95.94 641 HIS A C 1
ATOM 4969 O O . HIS A 1 641 ? -9.789 -7.852 12.171 1.00 95.94 641 HIS A O 1
ATOM 4975 N N . PHE A 1 642 ? -7.726 -8.669 12.479 1.00 91.50 642 PHE A N 1
ATOM 4976 C CA . PHE A 1 642 ? -8.139 -10.053 12.228 1.00 91.50 642 PHE A CA 1
ATOM 4977 C C . PHE A 1 642 ? -9.238 -10.510 13.190 1.00 91.50 642 PHE A C 1
ATOM 4979 O O . PHE A 1 642 ? -10.246 -11.049 12.737 1.00 91.50 642 PHE A O 1
ATOM 4986 N N . GLY A 1 643 ? -9.101 -10.230 14.489 1.00 88.38 643 GLY A N 1
ATOM 4987 C CA . GLY A 1 643 ? -10.108 -10.564 15.494 1.00 88.38 643 GLY A CA 1
ATOM 4988 C C . GLY A 1 643 ? -11.454 -9.898 15.214 1.00 88.38 643 GLY A C 1
ATOM 4989 O O . GLY A 1 643 ? -12.484 -10.569 15.208 1.00 88.38 643 GLY A O 1
ATOM 4990 N N . HIS A 1 644 ? -11.456 -8.600 14.908 1.00 94.06 644 HIS A N 1
ATOM 4991 C CA . HIS A 1 644 ? -12.683 -7.857 14.630 1.00 94.06 644 HIS A CA 1
ATOM 4992 C C . HIS A 1 644 ? -13.404 -8.359 13.375 1.00 94.06 644 HIS A C 1
ATOM 4994 O O . HIS A 1 644 ? -14.616 -8.573 13.401 1.00 94.06 644 HIS A O 1
ATOM 5000 N N . TRP A 1 645 ? -12.682 -8.558 12.271 1.00 93.81 645 TRP A N 1
ATOM 5001 C CA . TRP A 1 645 ? -13.307 -8.933 11.002 1.00 93.81 645 TRP A CA 1
ATOM 5002 C C . TRP A 1 645 ? -13.711 -10.408 10.964 1.00 93.81 645 TRP A C 1
ATOM 5004 O O . TRP A 1 645 ? -14.804 -10.718 10.487 1.00 93.81 645 TRP A O 1
ATOM 5014 N N . ASN A 1 646 ? -12.902 -11.309 11.533 1.00 87.31 646 ASN A N 1
ATOM 5015 C CA . ASN A 1 646 ? -13.238 -12.735 11.619 1.00 87.31 646 ASN A CA 1
ATOM 5016 C C . ASN A 1 646 ? -14.408 -13.008 12.582 1.00 87.31 646 ASN A C 1
ATOM 5018 O O . ASN A 1 646 ? -15.101 -14.009 12.415 1.00 87.31 646 ASN A O 1
ATOM 5022 N N . ALA A 1 647 ? -14.688 -12.108 13.534 1.00 88.88 647 ALA A N 1
ATOM 5023 C CA . ALA A 1 647 ? -15.882 -12.171 14.384 1.00 88.88 647 ALA A CA 1
ATOM 5024 C C . ALA A 1 647 ? -17.195 -11.839 13.640 1.00 88.88 647 ALA A C 1
ATOM 5026 O O . ALA A 1 647 ? -18.272 -11.914 14.228 1.00 88.88 647 ALA A O 1
ATOM 5027 N N . GLY A 1 648 ? -17.129 -11.482 12.352 1.00 88.06 648 GLY A N 1
ATOM 5028 C CA . GLY A 1 648 ? -18.302 -11.202 11.522 1.00 88.06 648 GLY A CA 1
ATOM 5029 C C . GLY A 1 648 ? -18.752 -9.740 11.521 1.00 88.06 648 GLY A C 1
ATOM 5030 O O . GLY A 1 648 ? -19.765 -9.430 10.900 1.00 88.06 648 GLY A O 1
ATOM 5031 N N . ASN A 1 649 ? -17.995 -8.818 12.127 1.00 87.56 649 ASN A N 1
ATOM 5032 C CA . ASN A 1 649 ? -18.347 -7.387 12.159 1.00 87.56 649 ASN A CA 1
ATOM 5033 C C . ASN A 1 649 ? -18.309 -6.707 10.776 1.00 87.56 649 ASN A C 1
ATOM 5035 O O . ASN A 1 649 ? -18.841 -5.616 10.601 1.00 87.56 649 ASN A O 1
ATOM 5039 N N . GLY A 1 650 ? -17.702 -7.359 9.780 1.00 84.62 650 GLY A N 1
ATOM 5040 C CA . GLY A 1 650 ? -17.740 -6.949 8.375 1.00 84.62 650 GLY A CA 1
ATOM 5041 C C . GLY A 1 650 ? -18.664 -7.799 7.501 1.00 84.62 650 GLY A C 1
ATOM 5042 O O . GLY A 1 650 ? -18.592 -7.679 6.281 1.00 84.62 650 GLY A O 1
ATOM 5043 N N . ALA A 1 651 ? -19.482 -8.694 8.069 1.00 85.06 651 ALA A N 1
ATOM 5044 C CA . ALA A 1 651 ? -20.246 -9.674 7.298 1.00 85.06 651 ALA A CA 1
ATOM 5045 C C . ALA A 1 651 ? -21.135 -9.008 6.233 1.00 85.06 651 ALA A C 1
ATOM 5047 O O . ALA A 1 651 ? -21.934 -8.122 6.525 1.00 85.06 651 ALA A O 1
ATOM 5048 N N . GLY A 1 652 ? -20.978 -9.443 4.979 1.00 82.81 652 GLY A N 1
ATOM 5049 C CA . GLY A 1 652 ? -21.691 -8.882 3.825 1.00 82.81 652 GLY A CA 1
ATOM 5050 C C . GLY A 1 652 ? -21.148 -7.542 3.311 1.00 82.81 652 GLY A C 1
ATOM 5051 O O . GLY A 1 652 ? -21.584 -7.098 2.255 1.00 82.81 652 GLY A O 1
ATOM 5052 N N . MET A 1 653 ? -20.187 -6.926 4.008 1.00 94.25 653 MET A N 1
ATOM 5053 C CA . MET A 1 653 ? -19.565 -5.651 3.640 1.00 94.25 653 MET A CA 1
ATOM 5054 C C . MET A 1 653 ? -18.094 -5.817 3.247 1.00 94.25 653 MET A C 1
ATOM 5056 O O . MET A 1 653 ? -17.713 -5.404 2.160 1.00 94.25 653 MET A O 1
ATOM 5060 N N . LEU A 1 654 ? -17.266 -6.404 4.112 1.00 96.00 654 LEU A N 1
ATOM 5061 C CA . LEU A 1 654 ? -15.828 -6.593 3.912 1.00 96.00 654 LEU A CA 1
ATOM 5062 C C . LEU A 1 654 ? -15.538 -8.050 3.535 1.00 96.00 654 LEU A C 1
ATOM 5064 O O . LEU A 1 654 ? -15.998 -8.976 4.205 1.00 96.00 654 LEU A O 1
ATOM 5068 N N . ASP A 1 655 ? -14.721 -8.258 2.506 1.00 95.69 655 ASP A N 1
ATOM 5069 C CA . ASP A 1 655 ? -14.153 -9.575 2.215 1.00 95.69 655 ASP A CA 1
ATOM 5070 C C . ASP A 1 655 ? -12.937 -9.829 3.124 1.00 95.69 655 ASP A C 1
ATOM 5072 O O . ASP A 1 655 ? -11.828 -9.365 2.855 1.00 95.69 655 ASP A O 1
ATOM 5076 N N . SER A 1 656 ? -13.146 -10.573 4.216 1.00 93.00 656 SER A N 1
ATOM 5077 C CA . SER A 1 656 ? -12.100 -10.874 5.209 1.00 93.00 656 SER A CA 1
ATOM 5078 C C . SER A 1 656 ? -10.937 -11.718 4.671 1.00 93.00 656 SER A C 1
ATOM 5080 O O . SER A 1 656 ? -9.885 -11.780 5.304 1.00 93.00 656 SER A O 1
ATOM 5082 N N . ASP A 1 657 ? -11.102 -12.376 3.517 1.00 94.75 657 ASP A N 1
ATOM 5083 C CA . ASP A 1 657 ? -10.003 -13.093 2.869 1.00 94.75 657 ASP A CA 1
ATOM 5084 C C . ASP A 1 657 ? -9.115 -12.135 2.054 1.00 94.75 657 ASP A C 1
ATOM 5086 O O . ASP A 1 657 ? -7.976 -12.474 1.739 1.00 94.75 657 ASP A O 1
ATOM 5090 N N . ARG A 1 658 ? -9.597 -10.919 1.762 1.00 96.56 658 ARG A N 1
ATOM 5091 C CA . ARG A 1 658 ? -8.915 -9.881 0.971 1.00 96.56 658 ARG A CA 1
ATOM 5092 C C . ARG A 1 658 ? -8.498 -8.682 1.817 1.00 96.56 658 ARG A C 1
ATOM 5094 O O . ARG A 1 658 ? -8.739 -7.527 1.464 1.00 96.56 658 ARG A O 1
ATOM 5101 N N . ILE A 1 659 ? -7.841 -8.992 2.929 1.00 97.69 659 ILE A N 1
ATOM 5102 C CA . ILE A 1 659 ? -7.122 -8.035 3.771 1.00 97.69 659 ILE A CA 1
ATOM 5103 C C . ILE A 1 659 ? -5.629 -8.196 3.487 1.00 97.69 659 ILE A C 1
ATOM 5105 O O . ILE A 1 659 ? -4.969 -9.052 4.074 1.00 97.69 659 ILE A O 1
ATOM 5109 N N . TYR A 1 660 ? -5.115 -7.424 2.534 1.00 98.44 660 TYR A N 1
ATOM 5110 C CA . TYR A 1 660 ? -3.733 -7.514 2.075 1.00 98.44 660 TYR A CA 1
ATOM 5111 C C . TYR A 1 660 ? -2.807 -6.789 3.048 1.00 98.44 660 TYR A C 1
ATOM 5113 O O . TYR A 1 660 ? -2.729 -5.564 3.052 1.00 98.44 660 TYR A O 1
ATOM 5121 N N . VAL A 1 661 ? -2.076 -7.541 3.872 1.00 97.88 661 VAL A N 1
ATOM 5122 C CA . VAL A 1 661 ? -1.139 -6.927 4.817 1.00 97.88 661 VAL A CA 1
ATOM 5123 C C . VAL A 1 661 ? 0.077 -6.356 4.086 1.00 97.88 661 VAL A C 1
ATOM 5125 O O . VAL A 1 661 ? 0.722 -7.044 3.290 1.00 97.88 661 VAL A O 1
ATOM 5128 N N . TRP A 1 662 ? 0.405 -5.103 4.385 1.00 96.56 662 TRP A N 1
ATOM 5129 C CA . TRP A 1 662 ? 1.618 -4.427 3.950 1.00 96.56 662 TRP A CA 1
ATOM 5130 C C . TRP A 1 662 ? 2.691 -4.590 5.043 1.00 96.56 662 TRP A C 1
ATOM 5132 O O . TRP A 1 662 ? 2.493 -4.127 6.162 1.00 96.56 662 TRP A O 1
ATOM 5142 N N . ALA A 1 663 ? 3.820 -5.270 4.809 1.00 93.56 663 ALA A N 1
ATOM 5143 C CA . ALA A 1 663 ? 4.203 -5.964 3.572 1.00 93.56 663 ALA A CA 1
ATOM 5144 C C . ALA A 1 663 ? 5.136 -7.163 3.807 1.00 93.56 663 ALA A C 1
ATOM 5146 O O . ALA A 1 663 ? 5.806 -7.268 4.838 1.00 93.56 663 ALA A O 1
ATOM 5147 N N . TRP A 1 664 ? 5.231 -8.038 2.802 1.00 95.31 664 TRP A N 1
ATOM 5148 C CA . TRP A 1 664 ? 6.206 -9.124 2.724 1.00 95.31 664 TRP A CA 1
ATOM 5149 C C . TRP A 1 664 ? 7.233 -8.868 1.618 1.00 95.31 664 TRP A C 1
ATOM 5151 O O . TRP A 1 664 ? 6.896 -8.591 0.470 1.00 95.31 664 TRP A O 1
ATOM 5161 N N . GLU A 1 665 ? 8.510 -8.980 1.959 1.00 92.81 665 GLU A N 1
ATOM 5162 C CA . GLU A 1 665 ? 9.628 -8.728 1.059 1.00 92.81 665 GLU A CA 1
ATOM 5163 C C . GLU A 1 665 ? 10.068 -9.992 0.322 1.00 92.81 665 GLU A C 1
ATOM 5165 O O . GLU A 1 665 ? 10.292 -11.041 0.931 1.00 92.81 665 GLU A O 1
ATOM 5170 N N . THR A 1 666 ? 10.236 -9.896 -1.001 1.00 94.06 666 THR A N 1
ATOM 5171 C CA . THR A 1 666 ? 10.660 -11.044 -1.818 1.00 94.06 666 THR A CA 1
ATOM 5172 C C . THR A 1 666 ? 12.156 -11.329 -1.701 1.00 94.06 666 THR A C 1
ATOM 5174 O O . THR A 1 666 ? 12.603 -12.410 -2.074 1.00 94.06 666 THR A O 1
ATOM 5177 N N . ARG A 1 667 ? 12.956 -10.392 -1.177 1.00 91.25 667 ARG A N 1
ATOM 5178 C CA . ARG A 1 667 ? 14.315 -10.692 -0.703 1.00 91.25 667 ARG A CA 1
ATOM 5179 C C . ARG A 1 667 ? 14.232 -11.527 0.588 1.00 91.25 667 ARG A C 1
ATOM 5181 O O . ARG A 1 667 ? 13.562 -11.111 1.530 1.00 91.25 667 ARG A O 1
ATOM 5188 N N . PRO A 1 668 ? 14.914 -12.679 0.672 1.00 85.75 668 PRO A N 1
ATOM 5189 C CA . PRO A 1 668 ? 14.750 -13.606 1.785 1.00 85.75 668 PRO A CA 1
ATOM 5190 C C . PRO A 1 668 ? 15.315 -13.053 3.096 1.00 85.75 668 PRO A C 1
ATOM 5192 O O . PRO A 1 668 ? 16.321 -12.337 3.106 1.00 85.75 668 PRO A O 1
ATOM 5195 N N . PHE A 1 669 ? 14.707 -13.450 4.214 1.00 83.88 669 PHE A N 1
ATOM 5196 C CA . PHE A 1 669 ? 15.218 -13.161 5.551 1.00 83.88 669 PHE A CA 1
ATOM 5197 C C . PHE A 1 669 ? 16.184 -14.269 6.015 1.00 83.88 669 PHE A C 1
ATOM 5199 O O . PHE A 1 669 ? 15.922 -15.448 5.779 1.00 83.88 669 PHE A O 1
ATOM 5206 N N . PRO A 1 670 ? 17.309 -13.961 6.693 1.00 81.81 670 PRO A N 1
ATOM 5207 C CA . PRO A 1 670 ? 17.739 -12.648 7.171 1.00 81.81 670 PRO A CA 1
ATOM 5208 C C . PRO A 1 670 ? 18.666 -11.910 6.197 1.00 81.81 670 PRO A C 1
ATOM 5210 O O . PRO A 1 670 ? 19.258 -10.899 6.578 1.00 81.81 670 PRO A O 1
ATOM 5213 N N . GLU A 1 671 ? 18.867 -12.415 4.971 1.00 85.12 671 GLU A N 1
ATOM 5214 C CA . GLU A 1 671 ? 19.730 -11.756 3.989 1.00 85.12 671 GLU A CA 1
ATOM 5215 C C . GLU A 1 671 ? 19.316 -10.296 3.802 1.00 85.12 671 GLU A C 1
ATOM 5217 O O . GLU A 1 671 ? 20.158 -9.409 3.954 1.00 85.12 671 GLU A O 1
ATOM 5222 N N . PHE A 1 672 ? 18.035 -10.037 3.546 1.00 85.31 672 PHE A N 1
ATOM 5223 C CA . PHE A 1 672 ? 17.429 -8.754 3.871 1.00 85.31 672 PHE A CA 1
ATOM 5224 C C . PHE A 1 672 ? 16.911 -8.824 5.318 1.00 85.31 672 PHE A C 1
ATOM 5226 O O . PHE A 1 672 ? 16.233 -9.790 5.672 1.00 85.31 672 PHE A O 1
ATOM 5233 N N . PRO A 1 673 ? 17.241 -7.853 6.185 1.00 86.00 673 PRO A N 1
ATOM 5234 C CA . PRO A 1 673 ? 17.936 -6.586 5.910 1.00 86.00 673 PRO A CA 1
ATOM 5235 C C . PRO A 1 673 ? 19.469 -6.599 6.081 1.00 86.00 673 PRO A C 1
ATOM 5237 O O . PRO A 1 673 ? 20.110 -5.555 5.958 1.00 86.00 673 PRO A O 1
ATOM 5240 N N . LEU A 1 674 ? 20.094 -7.730 6.426 1.00 84.38 674 LEU A N 1
ATOM 5241 C CA . LEU A 1 674 ? 21.479 -7.730 6.921 1.00 84.38 674 LEU A CA 1
ATOM 5242 C C . LEU A 1 674 ? 22.549 -7.426 5.857 1.00 84.38 674 LEU A C 1
ATOM 5244 O O . LEU A 1 674 ? 23.628 -6.933 6.195 1.00 84.38 674 LEU A O 1
ATOM 5248 N N . ARG A 1 675 ? 22.292 -7.691 4.571 1.00 85.75 675 ARG A N 1
ATOM 5249 C CA . ARG A 1 675 ? 23.240 -7.452 3.466 1.00 85.75 675 ARG A CA 1
ATOM 5250 C C . ARG A 1 675 ? 23.241 -5.994 2.993 1.00 85.75 675 ARG A C 1
ATOM 5252 O O . ARG A 1 675 ? 22.983 -5.699 1.827 1.00 85.75 675 ARG A O 1
ATOM 5259 N N . LYS A 1 676 ? 23.621 -5.078 3.885 1.00 82.06 676 LYS A N 1
ATOM 5260 C CA . LYS A 1 676 ? 23.655 -3.623 3.628 1.00 82.06 676 LYS A CA 1
ATOM 5261 C C . LYS A 1 676 ? 24.639 -3.182 2.536 1.00 82.06 676 LYS A C 1
ATOM 5263 O O . LYS A 1 676 ? 24.520 -2.089 1.999 1.00 82.06 676 LYS A O 1
ATOM 5268 N N . SER A 1 677 ? 25.617 -4.023 2.190 1.00 80.69 677 SER A N 1
ATOM 5269 C CA . SER A 1 677 ? 26.514 -3.771 1.053 1.00 80.69 677 SER A CA 1
ATOM 5270 C C . SER A 1 677 ? 25.832 -3.957 -0.305 1.00 80.69 677 SER A C 1
ATOM 5272 O O . SER A 1 677 ? 26.333 -3.449 -1.304 1.00 80.69 677 SER A O 1
ATOM 5274 N N . LEU A 1 678 ? 24.716 -4.692 -0.344 1.00 81.12 678 LEU A N 1
ATOM 5275 C CA . LEU A 1 678 ? 23.931 -4.941 -1.549 1.00 81.12 678 LEU A CA 1
ATOM 5276 C C . LEU A 1 678 ? 22.693 -4.044 -1.612 1.00 81.12 678 LEU A C 1
ATOM 5278 O O . LEU A 1 678 ? 22.363 -3.534 -2.680 1.00 81.12 678 LEU A O 1
ATOM 5282 N N . TRP A 1 679 ? 22.024 -3.846 -0.475 1.00 85.12 679 TRP A N 1
ATOM 5283 C CA . TRP A 1 679 ? 20.779 -3.090 -0.388 1.00 85.12 679 TRP A CA 1
ATOM 5284 C C . TRP A 1 679 ? 20.902 -1.935 0.604 1.00 85.12 679 TRP A C 1
ATOM 5286 O O . TRP A 1 679 ? 21.226 -2.140 1.772 1.00 85.12 679 TRP A O 1
ATOM 5296 N N . SER A 1 680 ? 20.629 -0.718 0.137 1.00 80.38 680 SER A N 1
ATOM 5297 C CA . SER A 1 680 ? 20.750 0.516 0.924 1.00 80.38 680 SER A CA 1
ATOM 5298 C C . SER A 1 680 ? 19.573 0.764 1.872 1.00 80.38 680 SER A C 1
ATOM 5300 O O . SER A 1 680 ? 19.675 1.606 2.756 1.00 80.38 680 SER A O 1
ATOM 5302 N N . ASP A 1 681 ? 18.470 0.038 1.705 1.00 85.06 681 ASP A N 1
ATOM 5303 C CA . ASP A 1 681 ? 17.212 0.198 2.442 1.00 85.06 681 ASP A CA 1
ATOM 5304 C C . ASP A 1 681 ? 17.077 -0.747 3.650 1.00 85.06 681 ASP A C 1
ATOM 5306 O O . ASP A 1 681 ? 16.032 -0.779 4.293 1.00 85.06 681 ASP A O 1
ATOM 5310 N N . GLY A 1 682 ? 18.125 -1.505 3.994 1.00 84.88 682 GLY A N 1
ATOM 5311 C CA . GLY A 1 682 ? 18.084 -2.452 5.114 1.00 84.88 682 GLY A CA 1
ATOM 5312 C C . GLY A 1 682 ? 17.823 -1.801 6.479 1.00 84.88 682 GLY A C 1
ATOM 5313 O O . GLY A 1 682 ? 17.227 -2.430 7.348 1.00 84.88 682 GLY A O 1
ATOM 5314 N N . ASP A 1 683 ? 18.219 -0.542 6.679 1.00 85.50 683 ASP A N 1
ATOM 5315 C CA . ASP A 1 683 ? 17.982 0.164 7.948 1.00 85.50 683 ASP A CA 1
ATOM 5316 C C . ASP A 1 683 ? 16.489 0.404 8.208 1.00 85.50 683 ASP A C 1
ATOM 5318 O O . ASP A 1 683 ? 16.042 0.269 9.352 1.00 85.50 683 ASP A O 1
ATOM 5322 N N . ASN A 1 684 ? 15.712 0.633 7.143 1.00 88.12 684 ASN A N 1
ATOM 5323 C CA . ASN A 1 684 ? 14.274 0.886 7.216 1.00 88.12 684 ASN A CA 1
ATOM 5324 C C . ASN A 1 684 ? 13.507 -0.337 7.741 1.00 88.12 684 ASN A C 1
ATOM 5326 O O . ASN A 1 684 ? 12.470 -0.171 8.383 1.00 88.12 684 ASN A O 1
ATOM 5330 N N . TRP A 1 685 ? 14.023 -1.563 7.546 1.00 88.81 685 TRP A N 1
ATOM 5331 C CA . TRP A 1 685 ? 13.391 -2.776 8.082 1.00 88.81 685 TRP A CA 1
ATOM 5332 C C . TRP A 1 685 ? 13.162 -2.678 9.586 1.00 88.81 685 TRP A C 1
ATOM 5334 O O . TRP A 1 685 ? 12.127 -3.127 10.055 1.00 88.81 685 TRP A O 1
ATOM 5344 N N . THR A 1 686 ? 14.080 -2.055 10.334 1.00 84.44 686 THR A N 1
ATOM 5345 C CA . THR A 1 686 ? 14.061 -1.998 11.806 1.00 84.44 686 THR A CA 1
ATOM 5346 C C . THR A 1 686 ? 12.748 -1.462 12.373 1.00 84.44 686 THR A C 1
ATOM 5348 O O . THR A 1 686 ? 12.291 -1.975 13.390 1.00 84.44 686 THR A O 1
ATOM 5351 N N . SER A 1 687 ? 12.139 -0.484 11.706 1.00 88.69 687 SER A N 1
ATOM 5352 C CA . SER A 1 687 ? 10.967 0.259 12.183 1.00 88.69 687 SER A CA 1
ATOM 5353 C C . SER A 1 687 ? 9.815 0.307 11.171 1.00 88.69 687 SER A C 1
ATOM 5355 O O . SER A 1 687 ? 8.714 0.710 11.529 1.00 88.69 687 SER A O 1
ATOM 5357 N N . GLY A 1 688 ? 10.020 -0.126 9.923 1.00 91.44 688 GLY A N 1
ATOM 5358 C CA . GLY A 1 688 ? 8.964 -0.165 8.908 1.00 91.44 688 GLY A CA 1
ATOM 5359 C C . GLY A 1 688 ? 8.046 -1.386 8.999 1.00 91.44 688 GLY A C 1
ATOM 5360 O O . GLY A 1 688 ? 8.142 -2.206 9.913 1.00 91.44 688 GLY A O 1
ATOM 5361 N N . HIS A 1 689 ? 7.170 -1.520 8.006 1.00 94.62 689 HIS A N 1
ATOM 5362 C CA . HIS A 1 689 ? 6.027 -2.443 8.013 1.00 94.62 689 HIS A CA 1
ATOM 5363 C C . HIS A 1 689 ? 6.337 -3.912 7.686 1.00 94.62 689 HIS A C 1
ATOM 5365 O O . HIS A 1 689 ? 5.448 -4.754 7.750 1.00 94.62 689 HIS A O 1
ATOM 5371 N N . TRP A 1 690 ? 7.577 -4.251 7.339 1.00 92.06 690 TRP A N 1
ATOM 5372 C CA . TRP A 1 690 ? 7.949 -5.606 6.920 1.00 92.06 690 TRP A CA 1
ATOM 5373 C C . TRP A 1 690 ? 7.574 -6.697 7.930 1.00 92.06 690 TRP A C 1
ATOM 5375 O O . TRP A 1 690 ? 7.924 -6.608 9.105 1.00 92.06 690 TRP A O 1
ATOM 5385 N N . LEU A 1 691 ? 6.962 -7.778 7.447 1.00 89.75 691 LEU A N 1
ATOM 5386 C CA . LEU A 1 691 ? 6.622 -8.955 8.254 1.00 89.75 691 LEU A CA 1
ATOM 5387 C C . LEU A 1 691 ? 7.776 -9.963 8.379 1.00 89.75 691 LEU A C 1
ATOM 5389 O O . LEU A 1 691 ? 7.802 -10.769 9.314 1.00 89.75 691 LEU A O 1
ATOM 5393 N N . ASN A 1 692 ? 8.729 -9.941 7.441 1.00 84.94 692 ASN A N 1
ATOM 5394 C CA . ASN A 1 692 ? 9.838 -10.891 7.389 1.00 84.94 692 ASN A CA 1
ATOM 5395 C C . ASN A 1 692 ? 10.636 -10.875 8.704 1.00 84.94 692 ASN A C 1
ATOM 5397 O O . ASN A 1 692 ? 11.133 -9.830 9.129 1.00 84.94 692 ASN A O 1
ATOM 5401 N N . GLY A 1 693 ? 10.758 -12.038 9.349 1.00 76.56 693 GLY A N 1
ATOM 5402 C CA . GLY A 1 693 ? 11.423 -12.192 10.647 1.00 76.56 693 GLY A CA 1
ATOM 5403 C C . GLY A 1 693 ? 10.608 -11.753 11.874 1.00 76.56 693 GLY A C 1
ATOM 5404 O O . GLY A 1 693 ? 11.095 -11.933 12.990 1.00 76.56 693 GLY A O 1
ATOM 5405 N N . ARG A 1 694 ? 9.392 -11.211 11.695 1.00 76.06 694 ARG A N 1
ATOM 5406 C CA . ARG A 1 694 ? 8.476 -10.787 12.777 1.00 76.06 694 ARG A CA 1
ATOM 5407 C C . ARG A 1 694 ? 7.236 -11.665 12.910 1.00 76.06 694 ARG A C 1
ATOM 5409 O O . ARG A 1 694 ? 6.719 -11.839 14.007 1.00 76.06 694 ARG A O 1
ATOM 5416 N N . LEU A 1 695 ? 6.779 -12.249 11.802 1.00 70.62 695 LEU A N 1
ATOM 5417 C CA . LEU A 1 695 ? 5.540 -13.034 11.745 1.00 70.62 695 LEU A CA 1
ATOM 5418 C C . LEU A 1 695 ? 5.556 -14.294 12.647 1.00 70.62 695 LEU A C 1
ATOM 5420 O O . LEU A 1 695 ? 4.507 -14.815 13.014 1.00 70.62 695 LEU A O 1
ATOM 5424 N N . SER A 1 696 ? 6.741 -14.763 13.049 1.00 55.91 696 SER A N 1
ATOM 5425 C CA . SER A 1 696 ? 6.947 -15.976 13.851 1.00 55.91 696 SER A CA 1
ATOM 5426 C C . SER A 1 696 ? 7.126 -15.735 15.363 1.00 55.91 696 SER A C 1
ATOM 5428 O O . SER A 1 696 ? 7.764 -16.556 16.011 1.00 55.91 696 SER A O 1
ATOM 5430 N N . GLY A 1 697 ? 6.705 -14.595 15.924 1.00 51.00 697 GLY A N 1
ATOM 5431 C CA . GLY A 1 697 ? 6.765 -14.353 17.381 1.00 51.00 697 GLY A CA 1
ATOM 5432 C C . GLY A 1 697 ? 5.422 -14.591 18.088 1.00 51.00 697 GLY A C 1
ATOM 5433 O O . GLY A 1 697 ? 4.383 -14.522 17.441 1.00 51.00 697 GLY A O 1
ATOM 5434 N N . VAL A 1 698 ? 5.433 -14.822 19.407 1.00 49.59 698 VAL A N 1
ATOM 5435 C CA . VAL A 1 698 ? 4.250 -14.931 20.300 1.00 49.59 698 VAL A CA 1
ATOM 5436 C C . VAL A 1 698 ? 4.157 -13.696 21.191 1.00 49.59 698 VAL A C 1
ATOM 5438 O O . VAL A 1 698 ? 5.187 -13.167 21.586 1.00 49.59 698 VAL A O 1
ATOM 5441 N N . ALA A 1 699 ? 2.967 -13.240 21.578 1.00 49.56 699 ALA A N 1
ATOM 5442 C CA . ALA A 1 699 ? 2.838 -12.201 22.605 1.00 49.56 699 ALA A CA 1
ATOM 5443 C C . ALA A 1 699 ? 2.890 -12.789 24.035 1.00 49.56 699 ALA A C 1
ATOM 5445 O O . ALA A 1 699 ? 2.284 -13.825 24.312 1.00 49.56 699 ALA A O 1
ATOM 5446 N N . LEU A 1 700 ? 3.642 -12.150 24.938 1.00 42.25 700 LEU A N 1
ATOM 5447 C CA . LEU A 1 700 ? 3.946 -12.675 26.277 1.00 42.25 700 LEU A CA 1
ATOM 5448 C C . LEU A 1 700 ? 2.718 -12.822 27.182 1.00 42.25 700 LEU A C 1
ATOM 5450 O O . LEU A 1 700 ? 2.570 -13.830 27.860 1.00 42.25 700 LEU A O 1
ATOM 5454 N N . ASP A 1 701 ? 1.839 -11.836 27.198 1.00 44.16 701 ASP A N 1
ATOM 5455 C CA . ASP A 1 701 ? 0.598 -11.827 27.971 1.00 44.16 701 ASP A CA 1
ATOM 5456 C C . ASP A 1 701 ? -0.339 -12.982 27.596 1.00 44.16 701 ASP A C 1
ATOM 5458 O O . ASP A 1 701 ? -0.932 -13.599 28.473 1.00 44.16 701 ASP A O 1
ATOM 5462 N N . GLU A 1 702 ? -0.418 -13.356 26.322 1.00 50.06 702 GLU A N 1
ATOM 5463 C CA . GLU A 1 702 ? -1.254 -14.485 25.892 1.00 50.06 702 GLU A CA 1
ATOM 5464 C C . GLU A 1 702 ? -0.671 -15.833 26.238 1.00 50.06 702 GLU A C 1
ATOM 5466 O O . GLU A 1 702 ? -1.393 -16.756 26.604 1.00 50.06 702 GLU A O 1
ATOM 5471 N N . LEU A 1 703 ? 0.647 -15.936 26.155 1.00 49.50 703 LEU A N 1
ATOM 5472 C CA . LEU A 1 703 ? 1.344 -17.086 26.676 1.00 49.50 703 LEU A CA 1
ATOM 5473 C C . LEU A 1 703 ? 1.128 -17.199 28.192 1.00 49.50 703 LEU A C 1
ATOM 5475 O O . LEU A 1 703 ? 0.837 -18.283 28.683 1.00 49.50 703 LEU A O 1
ATOM 5479 N N . MET A 1 704 ? 1.238 -16.095 28.935 1.00 43.94 704 MET A N 1
ATOM 5480 C CA . MET A 1 704 ? 0.998 -16.071 30.379 1.00 43.94 704 MET A CA 1
ATOM 5481 C C . MET A 1 704 ? -0.458 -16.396 30.718 1.00 43.94 704 MET A C 1
ATOM 5483 O O . MET A 1 704 ? -0.697 -17.122 31.676 1.00 43.94 704 MET A O 1
ATOM 5487 N N . ALA A 1 705 ? -1.421 -15.911 29.932 1.00 47.56 705 ALA A N 1
ATOM 5488 C CA . ALA A 1 705 ? -2.838 -16.219 30.087 1.00 47.56 705 ALA A CA 1
ATOM 5489 C C . ALA A 1 705 ? -3.141 -17.690 29.771 1.00 47.56 705 ALA A C 1
ATOM 5491 O O . ALA A 1 705 ? -3.888 -18.320 30.518 1.00 47.56 705 ALA A O 1
ATOM 5492 N N . ALA A 1 706 ? -2.532 -18.254 28.723 1.00 48.19 706 ALA A N 1
ATOM 5493 C CA . ALA A 1 706 ? -2.623 -19.678 28.412 1.00 48.19 706 ALA A CA 1
ATOM 5494 C C . ALA A 1 706 ? -2.058 -20.521 29.566 1.00 48.19 706 ALA A C 1
ATOM 5496 O O . ALA A 1 706 ? -2.771 -21.349 30.124 1.00 48.19 706 ALA A O 1
ATOM 5497 N N . LEU A 1 707 ? -0.841 -20.208 30.026 1.00 46.66 707 LEU A N 1
ATOM 5498 C CA . LEU A 1 707 ? -0.221 -20.874 31.175 1.00 46.66 707 LEU A CA 1
ATOM 5499 C C . LEU A 1 707 ? -1.071 -20.734 32.451 1.00 46.66 707 LEU A C 1
ATOM 5501 O O . LEU A 1 707 ? -1.269 -21.704 33.170 1.00 46.66 707 LEU A O 1
ATOM 5505 N N . ALA A 1 708 ? -1.596 -19.544 32.750 1.00 42.16 708 ALA A N 1
ATOM 5506 C CA . ALA A 1 708 ? -2.424 -19.293 33.929 1.00 42.16 708 ALA A CA 1
ATOM 5507 C C . ALA A 1 708 ? -3.752 -20.063 33.903 1.00 42.16 708 ALA A C 1
ATOM 5509 O O . ALA A 1 708 ? -4.149 -20.646 34.918 1.00 42.16 708 ALA A O 1
ATOM 5510 N N . ALA A 1 709 ? -4.410 -20.101 32.741 1.00 44.72 709 ALA A N 1
ATOM 5511 C CA . ALA A 1 709 ? -5.600 -20.913 32.527 1.00 44.72 709 ALA A CA 1
ATOM 5512 C C . ALA A 1 709 ? -5.306 -22.404 32.769 1.00 44.72 709 ALA A C 1
ATOM 5514 O O . ALA A 1 709 ? -6.135 -23.102 33.358 1.00 44.72 709 ALA A O 1
ATOM 5515 N N . ASP A 1 710 ? -4.108 -22.870 32.411 1.00 43.34 710 ASP A N 1
ATOM 5516 C CA . ASP A 1 710 ? -3.680 -24.259 32.609 1.00 43.34 710 ASP A CA 1
ATOM 5517 C C . ASP A 1 710 ? -3.463 -24.627 34.087 1.00 43.34 710 ASP A C 1
ATOM 5519 O O . ASP A 1 710 ? -3.677 -25.777 34.475 1.00 43.34 710 ASP A O 1
ATOM 5523 N N . PHE A 1 711 ? -3.149 -23.654 34.951 1.00 38.88 711 PHE A N 1
ATOM 5524 C CA . PHE A 1 711 ? -3.075 -23.842 36.410 1.00 38.88 711 PHE A CA 1
ATOM 5525 C C . PHE A 1 711 ? -4.418 -23.629 37.132 1.00 38.88 711 PHE A C 1
ATOM 5527 O O . PHE A 1 711 ? -4.462 -23.542 38.361 1.00 38.88 711 PHE A O 1
ATOM 5534 N N . GLY A 1 712 ? -5.531 -23.545 36.393 1.00 34.00 712 GLY A N 1
ATOM 5535 C CA . GLY A 1 712 ? -6.866 -23.335 36.960 1.00 34.00 712 GLY A CA 1
ATOM 5536 C C . GLY A 1 712 ? -7.086 -21.926 37.520 1.00 34.00 712 GLY A C 1
ATOM 5537 O O . GLY A 1 712 ? -8.106 -21.671 38.167 1.00 34.00 712 GLY A O 1
ATOM 5538 N N . ALA A 1 713 ? -6.157 -21.002 37.263 1.00 34.38 713 ALA A N 1
ATOM 5539 C CA . ALA A 1 713 ? -6.319 -19.596 37.576 1.00 34.38 713 ALA A CA 1
ATOM 5540 C C . ALA A 1 713 ? -7.162 -18.952 36.467 1.00 34.38 713 ALA A C 1
ATOM 5542 O O . ALA A 1 713 ? -6.660 -18.461 35.459 1.00 34.38 713 ALA A O 1
ATOM 5543 N N . MET A 1 714 ? -8.482 -18.990 36.640 1.00 38.44 714 MET A N 1
ATOM 5544 C CA . MET A 1 714 ? -9.399 -18.234 35.788 1.00 38.44 714 MET A CA 1
ATOM 5545 C C . MET A 1 714 ? -9.448 -16.779 36.273 1.00 38.44 714 MET A C 1
ATOM 5547 O O . MET A 1 714 ? -9.508 -16.537 37.478 1.00 38.44 714 MET A O 1
ATOM 5551 N N . ASN A 1 715 ? -9.439 -15.822 35.337 1.00 39.16 715 ASN A N 1
ATOM 5552 C CA . ASN A 1 715 ? -9.324 -14.370 35.574 1.00 39.16 715 ASN A CA 1
ATOM 5553 C C . ASN A 1 715 ? -7.925 -13.873 35.989 1.00 39.16 715 ASN A C 1
ATOM 5555 O O . ASN A 1 715 ? -7.815 -12.970 36.818 1.00 39.16 715 ASN A O 1
ATOM 5559 N N . VAL A 1 716 ? -6.850 -14.434 35.424 1.00 37.00 716 VAL A N 1
ATOM 5560 C CA . VAL A 1 716 ? -5.526 -13.803 35.539 1.00 37.00 716 VAL A CA 1
ATOM 5561 C C . VAL A 1 716 ? -5.456 -12.598 34.610 1.00 37.00 716 VAL A C 1
ATOM 5563 O O . VAL A 1 716 ? -5.562 -12.727 33.393 1.00 37.00 716 VAL A O 1
ATOM 5566 N N . ASP A 1 717 ? -5.284 -11.422 35.206 1.00 38.06 717 ASP A N 1
ATOM 5567 C CA . ASP A 1 717 ? -4.995 -10.186 34.491 1.00 38.06 717 ASP A CA 1
ATOM 5568 C C . ASP A 1 717 ? -3.507 -10.158 34.108 1.00 38.06 717 ASP A C 1
ATOM 5570 O O . ASP A 1 717 ? -2.645 -9.824 34.921 1.00 38.06 717 ASP A O 1
ATOM 5574 N N . ALA A 1 718 ? -3.211 -10.572 32.875 1.00 38.53 718 ALA A N 1
ATOM 5575 C CA . ALA A 1 718 ? -1.889 -10.451 32.259 1.00 38.53 718 ALA A CA 1
ATOM 5576 C C . ALA A 1 718 ? -1.745 -9.164 31.418 1.00 38.53 718 ALA A C 1
ATOM 5578 O O . ALA A 1 718 ? -0.689 -8.939 30.824 1.00 38.53 718 ALA A O 1
ATOM 5579 N N . ASN A 1 719 ? -2.787 -8.319 31.375 1.00 35.25 719 ASN A N 1
ATOM 5580 C CA . ASN A 1 719 ? -2.830 -7.111 30.546 1.00 35.25 719 ASN A CA 1
ATOM 5581 C C . ASN A 1 719 ? -2.016 -5.969 31.171 1.00 35.25 719 ASN A C 1
ATOM 5583 O O . ASN A 1 719 ? -1.506 -5.107 30.462 1.00 35.25 719 ASN A O 1
ATOM 5587 N N . HIS A 1 720 ? -1.842 -5.975 32.495 1.00 34.03 720 HIS A N 1
ATOM 5588 C CA . HIS A 1 720 ? -1.086 -4.953 33.213 1.00 34.03 720 HIS A CA 1
ATOM 5589 C C . HIS A 1 720 ? 0.359 -5.407 33.486 1.00 34.03 720 HIS A C 1
ATOM 5591 O O . HIS A 1 720 ? 0.666 -5.932 34.556 1.00 34.03 720 HIS A O 1
ATOM 5597 N N . GLY A 1 721 ? 1.270 -5.166 32.531 1.00 32.12 721 GLY A N 1
ATOM 5598 C CA . GLY A 1 721 ? 2.711 -5.100 32.832 1.00 32.12 721 GLY A CA 1
ATOM 5599 C C . GLY A 1 721 ? 3.691 -5.921 31.987 1.00 32.12 721 GLY A C 1
ATOM 5600 O O . GLY A 1 721 ? 4.869 -5.955 32.344 1.00 32.12 721 GLY A O 1
ATOM 5601 N N . THR A 1 722 ? 3.286 -6.542 30.873 1.00 34.50 722 THR A N 1
ATOM 5602 C CA . THR A 1 722 ? 4.230 -7.298 30.019 1.00 34.50 722 THR A CA 1
ATOM 5603 C C . THR A 1 722 ? 4.013 -7.072 28.522 1.00 34.50 722 THR A C 1
ATOM 5605 O O . THR A 1 722 ? 3.439 -7.893 27.816 1.00 34.50 722 THR A O 1
ATOM 5608 N N . GLU A 1 723 ? 4.540 -5.959 28.014 1.00 35.88 723 GLU A N 1
ATOM 5609 C CA . GLU A 1 723 ? 4.558 -5.626 26.584 1.00 35.88 723 GLU A CA 1
ATOM 5610 C C . GLU A 1 723 ? 5.817 -6.185 25.898 1.00 35.88 723 GLU A C 1
ATOM 5612 O O . GLU A 1 723 ? 6.758 -5.4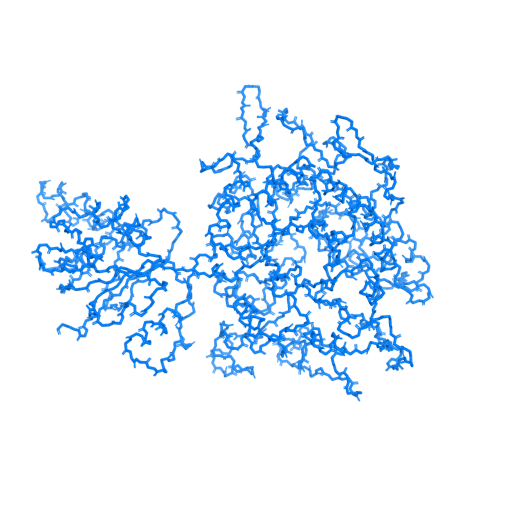60 25.578 1.00 35.88 723 GLU A O 1
ATOM 5617 N N . VAL A 1 724 ? 5.871 -7.508 25.698 1.00 34.56 724 VAL A N 1
ATOM 5618 C CA . VAL A 1 724 ? 7.023 -8.177 25.063 1.00 34.56 724 VAL A CA 1
ATOM 5619 C C . VAL A 1 724 ? 6.565 -9.243 24.064 1.00 34.56 724 VAL A C 1
ATOM 5621 O O . VAL A 1 724 ? 5.695 -10.057 24.362 1.00 34.56 724 VAL A O 1
ATOM 5624 N N . MET A 1 725 ? 7.184 -9.275 22.878 1.00 31.58 725 MET A N 1
ATOM 5625 C CA . MET A 1 725 ? 7.030 -10.372 21.914 1.00 31.58 725 MET A CA 1
ATOM 5626 C C . MET A 1 725 ? 8.094 -11.447 22.189 1.00 31.58 725 MET A C 1
ATOM 5628 O O . MET A 1 725 ? 9.296 -11.178 22.169 1.00 31.58 725 MET A O 1
ATOM 5632 N N . MET A 1 726 ? 7.650 -12.663 22.482 1.00 36.50 726 MET A N 1
ATOM 5633 C CA . MET A 1 726 ? 8.450 -13.838 22.798 1.00 36.50 726 MET A CA 1
ATOM 5634 C C . MET A 1 726 ? 8.805 -14.648 21.551 1.00 36.50 726 MET A C 1
ATOM 5636 O O . MET A 1 726 ? 7.983 -14.859 20.666 1.00 36.50 726 MET A O 1
ATOM 5640 N N . MET A 1 727 ? 10.039 -15.151 21.512 1.00 34.09 727 MET A N 1
ATOM 5641 C CA . MET A 1 727 ? 10.534 -16.020 20.436 1.00 34.09 727 MET A CA 1
ATOM 5642 C C . MET A 1 727 ? 11.163 -17.328 20.962 1.00 34.09 727 MET A C 1
ATOM 5644 O O . MET A 1 727 ? 11.694 -18.079 20.151 1.00 34.09 727 MET A O 1
ATOM 5648 N N . CYS A 1 728 ? 11.221 -17.513 22.297 1.00 33.38 728 CYS A N 1
ATOM 5649 C CA . CYS A 1 728 ? 11.636 -18.697 23.087 1.00 33.38 728 CYS A CA 1
ATOM 5650 C C . CYS A 1 728 ? 11.687 -18.322 24.596 1.00 33.38 728 CYS A C 1
ATOM 5652 O O . CYS A 1 728 ? 12.189 -17.242 24.926 1.00 33.38 728 CYS A O 1
ATOM 5654 N N . PHE A 1 729 ? 11.278 -19.203 25.525 1.00 40.81 729 PHE A N 1
ATOM 5655 C CA . PHE A 1 729 ? 11.491 -19.000 26.979 1.00 40.81 729 PHE A CA 1
ATOM 5656 C C . PHE A 1 729 ? 11.585 -20.293 27.800 1.00 40.81 729 PHE A C 1
ATOM 5658 O O . PHE A 1 729 ? 11.221 -21.361 27.311 1.00 40.81 729 PHE A O 1
ATOM 5665 N N . ALA A 1 730 ? 12.071 -20.156 29.041 1.00 37.94 730 ALA A N 1
ATOM 5666 C CA . ALA A 1 730 ? 12.221 -21.209 30.043 1.00 37.94 730 ALA A CA 1
ATOM 5667 C C . ALA A 1 730 ? 11.645 -20.786 31.419 1.00 37.94 730 ALA A C 1
ATOM 5669 O O . ALA A 1 730 ? 11.845 -19.636 31.813 1.00 37.94 730 ALA A O 1
ATOM 5670 N N . THR A 1 731 ? 10.965 -21.666 32.167 1.00 44.69 731 THR A N 1
ATOM 5671 C CA . THR A 1 731 ? 10.426 -21.379 33.528 1.00 44.69 731 THR A CA 1
ATOM 5672 C C . THR A 1 731 ? 10.915 -22.364 34.591 1.00 44.69 731 THR A C 1
ATOM 5674 O O . THR A 1 731 ? 11.185 -23.519 34.271 1.00 44.69 731 THR A O 1
ATOM 5677 N N . ASP A 1 732 ? 11.016 -21.914 35.847 1.00 38.25 732 ASP A N 1
ATOM 5678 C CA . ASP A 1 732 ? 11.378 -22.721 37.029 1.00 38.25 732 ASP A CA 1
ATOM 5679 C C . ASP A 1 732 ? 10.383 -22.457 38.180 1.00 38.25 732 ASP A C 1
ATOM 5681 O O . ASP A 1 732 ? 10.182 -21.308 38.587 1.00 38.25 732 ASP A O 1
ATOM 5685 N N . ASN A 1 733 ? 9.734 -23.505 38.701 1.00 40.72 733 ASN A N 1
ATOM 5686 C CA . ASN A 1 733 ? 8.745 -23.411 39.777 1.00 40.72 733 ASN A CA 1
ATOM 5687 C C . ASN A 1 733 ? 9.301 -23.919 41.117 1.00 40.72 733 ASN A C 1
ATOM 5689 O O . ASN A 1 733 ? 9.153 -25.086 41.481 1.00 40.72 733 ASN A O 1
ATOM 5693 N N . ARG A 1 734 ? 9.856 -23.008 41.924 1.00 39.84 734 ARG A N 1
ATOM 5694 C CA . ARG A 1 734 ? 10.378 -23.345 43.261 1.00 39.84 734 ARG A CA 1
ATOM 5695 C C . ARG A 1 734 ? 9.313 -23.671 44.315 1.00 39.84 734 ARG A C 1
ATOM 5697 O O . ARG A 1 734 ? 9.679 -24.093 45.407 1.00 39.84 734 ARG A O 1
ATOM 5704 N N . ALA A 1 735 ? 8.021 -23.476 44.037 1.00 37.25 735 ALA A N 1
ATOM 5705 C CA . ALA A 1 735 ? 6.960 -23.760 45.010 1.00 37.25 735 ALA A CA 1
ATOM 5706 C C . ALA A 1 735 ? 6.703 -25.268 45.212 1.00 37.25 735 ALA A C 1
ATOM 5708 O O . ALA A 1 735 ? 5.983 -25.638 46.136 1.00 37.25 735 ALA A O 1
ATOM 5709 N N . CYS A 1 736 ? 7.290 -26.128 44.371 1.00 35.34 736 CYS A N 1
ATOM 5710 C CA . CYS A 1 736 ? 7.203 -27.589 44.478 1.00 35.34 736 CYS A CA 1
ATOM 5711 C C . CYS A 1 736 ? 8.429 -28.245 45.151 1.00 35.34 736 CYS A C 1
ATOM 5713 O O . CYS A 1 736 ? 8.560 -29.469 45.098 1.00 35.34 736 CYS A O 1
ATOM 5715 N N . HIS A 1 737 ? 9.322 -27.461 45.771 1.00 33.91 737 HIS A N 1
ATOM 5716 C CA . HIS A 1 737 ? 10.475 -27.970 46.528 1.00 33.91 737 HIS A CA 1
ATOM 5717 C C . HIS A 1 737 ? 10.186 -28.229 48.006 1.00 33.91 737 HIS A C 1
ATOM 5719 O O . HIS A 1 737 ? 9.530 -27.377 48.648 1.00 33.91 737 HIS A O 1
#

Sequence (737 aa):
MKGSMNLPTSEREIWSERNLDDRETQAVEPEWMFRGRTAQQPPRADWQTWLILGGRGPGKTRMGAEWVNGVVQAYRPFSDARSCNVALVGETLADAREVMIDGPSGIMAVSRAGRPRYEMARWRLLWTNGATAAMFSSEDPDSLRGPQFDAAWCDGSVARDLKAVALIPGATEFGLSPQLVTDEPSKGETRRLNRNCLRDQSDWQASMDELQALSPLLKHVAIVVPWFGTDLRAGQCLIKPGVMDRAGHKESSNWRGGISRDDAHLISRAGNGAAYGGTPSDQSVIAAIRDAKARGLSVMFYPFVTMDIRADNQLPDPYGGTRQAAYPWRGRITCHPAPYRPGSVNGTAAAAGQVAAFLGGVNRRAFFRSRMVDSFTAGRKKDWGYRRMVLHLAHLAVIAGGVDSFLLGSELCSLTMIRDQSNGFPFVNALCDLASELRDVLGGACKLTYGADWTEYFGHHPQDGSGDVYFHLDPLWAHPAIDAVGIDNYMPLSDWRDEDYSIPNPDGFATPYDLNGLLGQIASGEGFDWYYTSDNARSSRTRTPIADGSGKPWVYRYKDLAGWGQNAHYNRVGGVESAVPTEWQPSGKPIWFTELGCPATDKGPNQPNVFPDMKSSEGAFPYFSDHGRCDLAQNRFLRAHFGHWNAGNGAGMLDSDRIYVWAWETRPFPEFPLRKSLWSDGDNWTSGHWLNGRLSGVALDELMAALAADFGAMNVDANHGTEVMMMCFATDNRACH

Foldseek 3Di:
DPDQLLDALVVNLVCCVVPDDPVRSVVCCPPCSNVPHSLLDADPDDDFWDFDDDFPPNLQLLSLLSLLVCQCVVNPPSHVHHWQEEEQEEQDLVCSCCRADVDCNHNQNNDDPQRWDQDPVQQWTAGPSNHIYHYDHPVCLVVLFPDDTQKYWYFFFQQALAAFAEADQWQAQQLLALAWKWFAQDVPDIDTRFCLDPPHRGLLVQQVVVNCVSHVNHAAYEYEFEWEWEDLALLPTFTWFEACDLPGRHMPDAADDLHHSNLGHHADDDPPGGPTHTGHGLVSLLNNQLVCVVVNHAYEYAYAYWYRYAPPDCDDDLDHDRHHFFRADLLSRAHRVAPPDVPTCFLEVVRLVSNDSQQFDDALVQWDQDPVHGIHGVDDPPTRHLLCRQSSSLSSCVSSVHGQEYALEENNNNQLCGAYNVRARNNLVVSLVSLVRSCVSRDPRYAYEHAYELVPCLWDQDPPLQLWTGNSNQCVVLRPSHAAYEYQDFAFQDLDAPCCCVPPDPQRALDLLRLVSSLVRLQDDDLHQWHAPDPVCSVVVVTHGQDLVPPLSVSRRSSPLQSRQQDFAFIAGSSRTDPDTGSRDRLPHAYAHQEDWFWQFASRSQGRPAQCDVSGPSRDDHPNTPRAGHLSNGSSNVCSVSVNVVVCVCPSHYDSSRHHYPHEYSRAPPSAPPVCVSHVCSVSNRTGGYCHSSRRWAFPLVVVVSVCVSVVNPPDPSSNDGRDTGRMMMGGNPVVD

InterPro domains:
  IPR025195 GTA, TIM-barrel-like domain [PF13547] (384-673)
  IPR061484 Megatron [NF048004] (157-721)

pLDDT: mean 84.35, std 17.49, range [30.23, 98.88]

Organism: NCBI:txid314235